Protein AF-0000000084686434 (afdb_homodimer)

Foldseek 3Di:
DKWKDKQLHTDDDADCQFCCNVPLAKFKDKFWAAQQFGPPLVVRLVLRQVQCVLSVHPGDPSVSVVVSQSVATDGGFTWMKMWMKGQTGDDDDDDGDPDGDIIIMIITDGDDDQLVDDAAAAAEEEFPQAAEFDQSCFQGRTRPQVSLVNRAPVVPDDPRYWYFHHHPVQWTAATSAWFKWFAAPQAIEGEDRRTHDHNAPLNVVVQVVCVVVVGRYDHYTDHPVCRLRTQWMWIAHNHNGIHTYQWYDYPPDIRGYDDDDVSVVSSVVVSVSRVVSSVVVVVVD/DKWKDKQLHTDDDADCQFCCNVPLAKFKDKFWAAQQFGPPLVVRLVLRQVQCVLSVHPGDPSVSVVVSQSVATDGGFTWMKMWMKGQTGDDDDDDRDPDGDIIIMIITDGDDHQLPDDAAAAAEEEFPQAAEFDQSCFQGRTRPQVSLVNRQVVDPDDPRYWYWHHHPVQWTAATSAWFKWFADPQAIEGEDRRTHDHNAPLNVVVQVVCVVVVGRYDHYTDHPVNVLRTQWMWIAHNHNGIHTYQWYDYPPDIRGHDDDDVSVVSSVVVSVSRVVSSVVVVVVD

pLDDT: mean 95.58, std 6.5, range [58.66, 98.94]

Solvent-accessible surface area (backbone atoms only — not comparable to full-atom values): 29386 Å² total; per-residue (Å²): 125,75,44,35,28,45,70,80,36,81,48,58,61,38,58,59,54,18,28,17,42,65,25,9,36,34,36,51,48,68,35,29,23,49,57,43,27,60,53,64,48,69,61,51,52,49,53,51,42,53,43,28,58,71,74,67,48,74,82,73,60,62,67,60,51,51,51,52,52,54,70,66,51,48,86,66,34,29,26,37,37,39,39,36,39,24,48,14,65,51,68,90,68,52,56,69,60,93,78,54,60,63,38,41,37,41,33,34,39,79,41,77,80,57,78,84,56,74,88,43,65,24,39,32,34,59,41,87,48,48,38,42,50,36,53,90,56,27,35,39,54,54,13,58,33,51,59,37,28,56,33,33,54,74,73,54,94,45,93,51,52,47,38,36,29,25,30,75,84,56,37,40,43,26,34,61,78,31,38,47,38,37,26,48,95,80,33,40,35,29,41,49,42,68,37,29,53,57,65,47,67,48,54,54,51,51,54,52,49,32,54,74,70,66,48,56,66,44,74,37,89,35,42,64,64,55,62,70,69,28,60,26,41,32,34,26,25,63,71,60,54,50,32,26,26,42,26,42,33,52,90,94,42,76,46,80,38,41,77,44,72,64,53,51,48,53,39,52,51,52,42,51,52,50,50,49,50,33,52,53,48,53,71,74,97,125,75,43,36,28,45,70,80,36,81,49,58,60,38,58,59,54,18,26,18,42,64,26,9,36,33,36,50,50,68,34,27,24,48,57,44,27,62,52,64,48,67,61,51,52,49,52,51,42,54,42,28,57,72,73,67,47,72,80,72,62,62,67,60,53,51,50,53,52,52,72,68,50,49,86,65,34,29,25,36,38,39,40,36,39,24,47,14,65,51,68,89,69,53,55,71,59,94,80,54,61,63,38,41,38,41,32,34,40,81,43,81,79,61,83,85,58,73,88,43,65,24,40,32,34,59,41,86,47,47,38,43,50,37,53,89,58,26,35,38,52,53,13,57,34,50,59,37,27,55,32,37,59,74,50,70,96,41,99,47,53,48,37,37,28,26,31,75,85,57,37,39,44,26,35,62,80,30,38,46,37,37,26,48,96,80,32,39,34,29,42,50,40,65,38,30,54,57,63,46,68,49,54,54,49,49,54,52,51,32,54,74,71,68,46,56,67,45,74,36,89,36,43,65,62,55,62,70,68,27,60,26,40,31,34,27,25,64,74,59,54,50,31,28,27,41,27,42,34,50,90,94,42,75,47,79,38,40,77,45,71,64,52,51,48,52,41,52,51,53,42,50,51,49,50,50,50,34,53,54,47,53,70,73,97

Sequence (570 aa):
MDKTLINGQYGDSINASDRGLQYGDGLFETILVEFGCPCYLEEHLQRLQKGCEVLGFPPLNKDILEREIFQLIETNQCGVIKLLISRGVGKRGFLPPKNPNVTRLVSFSVTKATVKNPLLSLDLVLCHTQLSRQPLLAGLKHLNQLERVLARSEFGDTVSTEGLMLDVEGVVIEGTMSNIFIVSKGVLMTPTLENAGVRGIIRDYLIAQATQEGMDCREMELSVENVIDADEVFMTNSLMPIRAIKQLRIDDKAFIKEAGPYAHWALDNVLADIQHQVDQHVGKNMDKTLINGQYGDSINASDRGLQYGDGLFETILVEFGCPCYLEEHLQRLQKGCEVLGFPPLNKDILEREIFQLIETNQCGVIKLLISRGVGKRGFLPPKNPNVTRLVSFSVTKATVKNPLLSLDLVLCHTQLSRQPLLAGLKHLNQLERVLARSEFGDTVSTEGLMLDVEGVVIEGTMSNIFIVSKGVLMTPTLENAGVRGIIRDYLIAQATQEGMDCREMELSVENVIDADEVFMTNSLMPIRAIKQLRIDDKAFIKEAGPYAHWALDNVLADIQHQVDQHVGKN

Structure (mmCIF, N/CA/C/O backbone):
data_AF-0000000084686434-model_v1
#
loop_
_entity.id
_entity.type
_entity.pdbx_description
1 polymer 'Aminodeoxychorismate lyase'
#
loop_
_atom_site.group_PDB
_atom_site.id
_atom_site.type_symbol
_atom_site.label_atom_id
_atom_site.label_alt_id
_atom_site.label_comp_id
_atom_site.label_asym_id
_atom_site.label_entity_id
_atom_site.label_seq_id
_atom_site.pdbx_PDB_ins_code
_atom_site.Cartn_x
_atom_site.Cartn_y
_atom_site.Cartn_z
_atom_site.occupancy
_atom_site.B_iso_or_equiv
_atom_site.auth_seq_id
_atom_site.auth_comp_id
_atom_site.auth_asym_id
_atom_site.auth_atom_id
_atom_site.pdbx_PDB_model_num
ATOM 1 N N . MET A 1 1 ? 24.734 -15.977 -10.617 1 58.66 1 MET A N 1
ATOM 2 C CA . MET A 1 1 ? 24.594 -14.789 -9.781 1 58.66 1 MET A CA 1
ATOM 3 C C . MET A 1 1 ? 23.359 -13.984 -10.172 1 58.66 1 MET A C 1
ATOM 5 O O . MET A 1 1 ? 22.953 -13.992 -11.336 1 58.66 1 MET A O 1
ATOM 9 N N . ASP A 1 2 ? 22.609 -13.469 -9.188 1 84 2 ASP A N 1
ATOM 10 C CA . ASP A 1 2 ? 21.453 -12.625 -9.461 1 84 2 ASP A CA 1
ATOM 11 C C . ASP A 1 2 ? 21.844 -11.406 -10.297 1 84 2 ASP A C 1
ATOM 13 O O . ASP A 1 2 ? 22.891 -10.805 -10.062 1 84 2 ASP A O 1
ATOM 17 N N . LYS A 1 3 ? 21.297 -11.344 -11.406 1 94.19 3 LYS A N 1
ATOM 18 C CA . LYS A 1 3 ? 21.5 -10.195 -12.281 1 94.19 3 LYS A CA 1
ATOM 19 C C . LYS A 1 3 ? 20.297 -9.25 -12.25 1 94.19 3 LYS A C 1
ATOM 21 O O . LYS A 1 3 ? 19.156 -9.703 -12.172 1 94.19 3 LYS A O 1
ATOM 26 N N . THR A 1 4 ? 20.625 -8.023 -12.289 1 97.56 4 THR A N 1
ATOM 27 C CA . THR A 1 4 ? 19.562 -7.031 -12.258 1 97.56 4 THR A CA 1
ATOM 28 C C . THR A 1 4 ? 19.828 -5.926 -13.273 1 97.56 4 THR A C 1
ATOM 30 O O . THR A 1 4 ? 20.953 -5.453 -13.414 1 97.56 4 THR A O 1
ATOM 33 N N . LEU A 1 5 ? 18.844 -5.613 -14.039 1 98.5 5 LEU A N 1
ATOM 34 C CA . LEU A 1 5 ? 18.859 -4.441 -14.906 1 98.5 5 LEU A CA 1
ATOM 35 C C . LEU A 1 5 ? 17.969 -3.334 -14.336 1 98.5 5 LEU A C 1
ATOM 37 O O . LEU A 1 5 ? 16.844 -3.586 -13.922 1 98.5 5 LEU A O 1
ATOM 41 N N . ILE A 1 6 ? 18.5 -2.145 -14.25 1 98.38 6 ILE A N 1
ATOM 42 C CA . ILE A 1 6 ? 17.766 -0.926 -13.953 1 98.38 6 ILE A CA 1
ATOM 43 C C . ILE A 1 6 ? 17.703 -0.041 -15.195 1 98.38 6 ILE A C 1
ATOM 45 O O . ILE A 1 6 ? 18.734 0.49 -15.633 1 98.38 6 ILE A O 1
ATOM 49 N N . ASN A 1 7 ? 16.578 0.059 -15.719 1 98.06 7 ASN A N 1
ATOM 50 C CA . ASN A 1 7 ? 16.406 0.795 -16.969 1 98.06 7 ASN A CA 1
ATOM 51 C C . ASN A 1 7 ? 17.375 0.321 -18.047 1 98.06 7 ASN A C 1
ATOM 53 O O . ASN A 1 7 ? 18.016 1.135 -18.703 1 98.06 7 ASN A O 1
ATOM 57 N N . GLY A 1 8 ? 17.516 -0.929 -18.078 1 97.88 8 GLY A N 1
ATOM 58 C CA . GLY A 1 8 ? 18.266 -1.541 -19.172 1 97.88 8 GLY A CA 1
ATOM 59 C C . GLY A 1 8 ? 19.75 -1.655 -18.875 1 97.88 8 GLY A C 1
ATOM 60 O O . GLY A 1 8 ? 20.5 -2.24 -19.656 1 97.88 8 GLY A O 1
ATOM 61 N N . GLN A 1 9 ? 20.172 -1.141 -17.75 1 98 9 GLN A N 1
ATOM 62 C CA . GLN A 1 9 ? 21.594 -1.189 -17.375 1 98 9 GLN A CA 1
ATOM 63 C C . GLN A 1 9 ? 21.812 -2.055 -16.141 1 98 9 GLN A C 1
ATOM 65 O O . GLN A 1 9 ? 21.031 -1.99 -15.188 1 98 9 GLN A O 1
ATOM 70 N N . TYR A 1 10 ? 22.891 -2.795 -16.203 1 98.06 10 TYR A N 1
ATOM 71 C CA . TYR A 1 10 ? 23.203 -3.607 -15.039 1 98.06 10 TYR A CA 1
ATOM 72 C C . TYR A 1 10 ? 23.453 -2.73 -13.82 1 98.06 10 TYR A C 1
ATOM 74 O O . TYR A 1 10 ? 24.125 -1.7 -13.906 1 98.06 10 TYR A O 1
ATOM 82 N N . GLY A 1 11 ? 22.797 -2.98 -12.734 1 96.5 11 GLY A N 1
ATOM 83 C CA . GLY A 1 11 ? 22.906 -2.246 -11.484 1 96.5 11 GLY A CA 1
ATOM 84 C C . GLY A 1 11 ? 22 -2.771 -10.391 1 96.5 11 GLY A C 1
ATOM 85 O O . GLY A 1 11 ? 21.156 -3.635 -10.641 1 96.5 11 GLY A O 1
ATOM 86 N N . ASP A 1 12 ? 22.219 -2.266 -9.219 1 95.38 12 ASP A N 1
ATOM 87 C CA . ASP A 1 12 ? 21.438 -2.791 -8.102 1 95.38 12 ASP A CA 1
ATOM 88 C C . ASP A 1 12 ? 20.906 -1.661 -7.223 1 95.38 12 ASP A C 1
ATOM 90 O O . ASP A 1 12 ? 20.562 -1.883 -6.062 1 95.38 12 ASP A O 1
ATOM 94 N N . SER A 1 13 ? 20.906 -0.459 -7.77 1 97.19 13 SER A N 1
ATOM 95 C CA . SER A 1 13 ? 20.484 0.687 -6.973 1 97.19 13 SER A CA 1
ATOM 96 C C . SER A 1 13 ? 19.469 1.537 -7.727 1 97.19 13 SER A C 1
ATOM 98 O O . SER A 1 13 ? 19.531 1.649 -8.953 1 97.19 13 SER A O 1
ATOM 100 N N . ILE A 1 14 ? 18.578 2.098 -7.031 1 97.75 14 ILE A N 1
ATOM 101 C CA . ILE A 1 14 ? 17.625 3.047 -7.59 1 97.75 14 ILE A CA 1
ATOM 102 C C . ILE A 1 14 ? 17.688 4.363 -6.82 1 97.75 14 ILE A C 1
ATOM 104 O O . ILE A 1 14 ? 18.219 4.41 -5.703 1 97.75 14 ILE A O 1
ATOM 108 N N . ASN A 1 15 ? 17.234 5.406 -7.457 1 97.94 15 ASN A N 1
ATOM 109 C CA . ASN A 1 15 ? 17.172 6.699 -6.789 1 97.94 15 ASN A CA 1
ATOM 110 C C . ASN A 1 15 ? 16.25 6.652 -5.574 1 97.94 15 ASN A C 1
ATOM 112 O O . ASN A 1 15 ? 15.156 6.086 -5.637 1 97.94 15 ASN A O 1
ATOM 116 N N . ALA A 1 16 ? 16.688 7.227 -4.457 1 97.38 16 ALA A N 1
ATOM 117 C CA . ALA A 1 16 ? 15.945 7.18 -3.197 1 97.38 16 ALA A CA 1
ATOM 118 C C . ALA A 1 16 ? 14.648 7.973 -3.299 1 97.38 16 ALA A C 1
ATOM 120 O O . ALA A 1 16 ? 13.758 7.824 -2.459 1 97.38 16 ALA A O 1
ATOM 121 N N . SER A 1 17 ? 14.477 8.828 -4.309 1 97.12 17 SER A N 1
ATOM 122 C CA . SER A 1 17 ? 13.266 9.625 -4.484 1 97.12 17 SER A CA 1
ATOM 123 C C . SER A 1 17 ? 12.273 8.93 -5.414 1 97.12 17 SER A C 1
ATOM 125 O O . SER A 1 17 ? 11.234 9.5 -5.758 1 97.12 17 SER A O 1
ATOM 127 N N . ASP A 1 18 ? 12.664 7.73 -5.848 1 98.44 18 ASP A N 1
ATOM 128 C CA . ASP A 1 18 ? 11.758 6.965 -6.695 1 98.44 18 ASP A CA 1
ATOM 129 C C . ASP A 1 18 ? 10.414 6.742 -6 1 98.44 18 ASP A C 1
ATOM 131 O O . ASP A 1 18 ? 10.367 6.316 -4.844 1 98.44 18 ASP A O 1
ATOM 135 N N . ARG A 1 19 ? 9.398 6.938 -6.711 1 98.69 19 ARG A N 1
ATOM 136 C CA . ARG A 1 19 ? 8.055 6.918 -6.145 1 98.69 19 ARG A CA 1
ATOM 137 C C . ARG A 1 19 ? 7.629 5.5 -5.785 1 98.69 19 ARG A C 1
ATOM 139 O O . ARG A 1 19 ? 6.703 5.301 -4.992 1 98.69 19 ARG A O 1
ATOM 146 N N . GLY A 1 20 ? 8.227 4.457 -6.375 1 98.81 20 GLY A N 1
ATOM 147 C CA . GLY A 1 20 ? 8.016 3.102 -5.891 1 98.81 20 GLY A CA 1
ATOM 148 C C . GLY A 1 20 ? 8.422 2.92 -4.438 1 98.81 20 GLY A C 1
ATOM 149 O O . GLY A 1 20 ? 7.734 2.234 -3.678 1 98.81 20 GLY A O 1
ATOM 150 N N . LEU A 1 21 ? 9.539 3.525 -4.078 1 98.69 21 LEU A N 1
ATOM 151 C CA . LEU A 1 21 ? 9.992 3.484 -2.693 1 98.69 21 LEU A CA 1
ATOM 152 C C . LEU A 1 21 ? 9.148 4.418 -1.822 1 98.69 21 LEU A C 1
ATOM 154 O O . LEU A 1 21 ? 8.742 4.043 -0.722 1 98.69 21 LEU A O 1
ATOM 158 N N . GLN A 1 22 ? 8.867 5.57 -2.32 1 98.56 22 GLN A N 1
ATOM 159 C CA . GLN A 1 22 ? 8.297 6.648 -1.518 1 98.56 22 GLN A CA 1
ATOM 160 C C . GLN A 1 22 ? 6.824 6.387 -1.215 1 98.56 22 GLN A C 1
ATOM 162 O O . GLN A 1 22 ? 6.32 6.785 -0.163 1 98.56 22 GLN A O 1
ATOM 167 N N . TYR A 1 23 ? 6.121 5.676 -2.141 1 98.69 23 TYR A N 1
ATOM 168 C CA . TYR A 1 23 ? 4.668 5.629 -2.004 1 98.69 23 TYR A CA 1
ATOM 169 C C . TYR A 1 23 ? 4.121 4.281 -2.455 1 98.69 23 TYR A C 1
ATOM 171 O O . TYR A 1 23 ? 2.904 4.09 -2.525 1 98.69 23 TYR A O 1
ATOM 179 N N . GLY A 1 24 ? 4.988 3.293 -2.775 1 98.75 24 GLY A N 1
ATOM 180 C CA . GLY A 1 24 ? 4.512 2.047 -3.357 1 98.75 24 GLY A CA 1
ATOM 181 C C . GLY A 1 24 ? 3.863 2.232 -4.715 1 98.75 24 GLY A C 1
ATOM 182 O O . GLY A 1 24 ? 3.008 1.439 -5.113 1 98.75 24 GLY A O 1
ATOM 183 N N . ASP A 1 25 ? 4.211 3.283 -5.383 1 98.81 25 ASP A N 1
ATOM 184 C CA . ASP A 1 25 ? 3.627 3.658 -6.664 1 98.81 25 ASP A CA 1
ATOM 185 C C . ASP A 1 25 ? 4.234 2.84 -7.805 1 98.81 25 ASP A C 1
ATOM 187 O O . ASP A 1 25 ? 5.047 3.352 -8.578 1 98.81 25 ASP A O 1
ATOM 191 N N . GLY A 1 26 ? 3.764 1.596 -7.859 1 98.81 26 GLY A N 1
ATOM 192 C CA . GLY A 1 26 ? 4.328 0.686 -8.844 1 98.81 26 GLY A CA 1
ATOM 193 C C . GLY A 1 26 ? 3.641 -0.667 -8.867 1 98.81 26 GLY A C 1
ATOM 194 O O . GLY A 1 26 ? 2.645 -0.875 -8.172 1 98.81 26 GLY A O 1
ATOM 195 N N . LEU A 1 27 ? 4.117 -1.523 -9.727 1 98.88 27 LEU A N 1
ATOM 196 C CA . LEU A 1 27 ? 3.633 -2.869 -10.008 1 98.88 27 LEU A CA 1
ATOM 197 C C . LEU A 1 27 ? 4.793 -3.846 -10.164 1 98.88 27 LEU A C 1
ATOM 199 O O . LEU A 1 27 ? 5.926 -3.436 -10.414 1 98.88 27 LEU A O 1
ATOM 203 N N . PHE A 1 28 ? 4.477 -5.164 -9.984 1 98.81 28 PHE A N 1
ATOM 204 C CA . PHE A 1 28 ? 5.535 -6.141 -10.227 1 98.81 28 PHE A CA 1
ATOM 205 C C . PHE A 1 28 ? 4.957 -7.441 -10.773 1 98.81 28 PHE A C 1
ATOM 207 O O . PHE A 1 28 ? 3.742 -7.645 -10.758 1 98.81 28 PHE A O 1
ATOM 214 N N . GLU A 1 29 ? 5.773 -8.188 -11.336 1 98.69 29 GLU A N 1
ATOM 215 C CA . GLU A 1 29 ? 5.512 -9.539 -11.812 1 98.69 29 GLU A CA 1
ATOM 216 C C . GLU A 1 29 ? 6.629 -10.492 -11.398 1 98.69 29 GLU A C 1
ATOM 218 O O . GLU A 1 29 ? 7.789 -10.094 -11.305 1 98.69 29 GLU A O 1
ATOM 223 N N . THR A 1 30 ? 6.312 -11.68 -11.141 1 97.81 30 THR A N 1
ATOM 224 C CA . THR A 1 30 ? 7.258 -12.773 -10.953 1 97.81 30 THR A CA 1
ATOM 225 C C . THR A 1 30 ? 6.988 -13.898 -11.953 1 97.81 30 THR A C 1
ATOM 227 O O . THR A 1 30 ? 5.887 -14.453 -11.984 1 97.81 30 THR A O 1
ATOM 230 N N . ILE A 1 31 ? 7.957 -14.172 -12.766 1 97.81 31 ILE A N 1
ATOM 231 C CA . ILE A 1 31 ? 7.781 -15.031 -13.93 1 97.81 31 ILE A CA 1
ATOM 232 C C . ILE A 1 31 ? 8.703 -16.234 -13.828 1 97.81 31 ILE A C 1
ATOM 234 O O . ILE A 1 31 ? 9.922 -16.094 -13.656 1 97.81 31 ILE A O 1
ATOM 238 N N . LEU A 1 32 ? 8.133 -17.406 -13.938 1 96.75 32 LEU A N 1
ATOM 239 C CA . LEU A 1 32 ? 8.914 -18.641 -13.977 1 96.75 32 LEU A CA 1
ATOM 240 C C . LEU A 1 32 ? 9.672 -18.766 -15.297 1 96.75 32 LEU A C 1
ATOM 242 O O . LEU A 1 32 ? 9.109 -18.516 -16.359 1 96.75 32 LEU A O 1
ATOM 246 N N . VAL A 1 33 ? 10.906 -19.062 -15.203 1 96.62 33 VAL A N 1
ATOM 247 C CA . VAL A 1 33 ? 11.711 -19.375 -16.375 1 96.62 33 VAL A CA 1
ATOM 248 C C . VAL A 1 33 ? 12.078 -20.859 -16.375 1 96.62 33 VAL A C 1
ATOM 250 O O . VAL A 1 33 ? 12.711 -21.344 -15.438 1 96.62 33 VAL A O 1
ATOM 253 N N . GLU A 1 34 ? 11.617 -21.578 -17.391 1 94.94 34 GLU A N 1
ATOM 254 C CA . GLU A 1 34 ? 11.953 -23 -17.578 1 94.94 34 GLU A CA 1
ATOM 255 C C . GLU A 1 34 ? 12.734 -23.203 -18.875 1 94.94 34 GLU A C 1
ATOM 257 O O . GLU A 1 34 ? 12.227 -22.922 -19.969 1 94.94 34 GLU A O 1
ATOM 262 N N . PHE A 1 35 ? 13.953 -23.656 -18.766 1 92.94 35 PHE A N 1
ATOM 263 C CA . PHE A 1 35 ? 14.836 -23.938 -19.891 1 92.94 35 PHE A CA 1
ATOM 264 C C . PHE A 1 35 ? 14.914 -22.734 -20.828 1 92.94 35 PHE A C 1
ATOM 266 O O . PHE A 1 35 ? 14.75 -22.875 -22.047 1 92.94 35 PHE A O 1
ATOM 273 N N . GLY A 1 36 ? 15.055 -21.578 -20.203 1 94.62 36 GLY A N 1
ATOM 274 C CA . GLY A 1 36 ? 15.25 -20.359 -20.953 1 94.62 36 GLY A CA 1
ATOM 275 C C . GLY A 1 36 ? 13.953 -19.703 -21.391 1 94.62 36 GLY A C 1
ATOM 276 O O . GLY A 1 36 ? 13.953 -18.609 -21.953 1 94.62 36 GLY A O 1
ATOM 277 N N . CYS A 1 37 ? 12.844 -20.344 -21.156 1 96.44 37 CYS A N 1
ATOM 278 C CA . CYS A 1 37 ? 11.539 -19.859 -21.578 1 96.44 37 CYS A CA 1
ATOM 279 C C . CYS A 1 37 ? 10.82 -19.156 -20.422 1 96.44 37 CYS A C 1
ATOM 281 O O . CYS A 1 37 ? 10.484 -19.797 -19.422 1 96.44 37 CYS A O 1
ATOM 283 N N . PRO A 1 38 ? 10.633 -17.812 -20.484 1 97.69 38 PRO A N 1
ATOM 284 C CA . PRO A 1 38 ? 9.727 -17.188 -19.516 1 97.69 38 PRO A CA 1
ATOM 285 C C . PRO A 1 38 ? 8.273 -17.625 -19.719 1 97.69 38 PRO A C 1
ATOM 287 O O . PRO A 1 38 ? 7.629 -17.219 -20.688 1 97.69 38 PRO A O 1
ATOM 290 N N . CYS A 1 39 ? 7.785 -18.375 -18.797 1 97.31 39 CYS A N 1
ATOM 291 C CA . CYS A 1 39 ? 6.473 -19 -18.938 1 97.31 39 CYS A CA 1
ATOM 292 C C . CYS A 1 39 ? 5.363 -17.984 -18.734 1 97.31 39 CYS A C 1
ATOM 294 O O . CYS A 1 39 ? 5.402 -17.188 -17.797 1 97.31 39 CYS A O 1
ATOM 296 N N . TYR A 1 40 ? 4.332 -18 -19.672 1 98.31 40 TYR A N 1
ATOM 297 C CA . TYR A 1 40 ? 3.162 -17.125 -19.656 1 98.31 40 TYR A CA 1
ATOM 298 C C . TYR A 1 40 ? 3.576 -15.664 -19.719 1 98.31 40 TYR A C 1
ATOM 300 O O . TYR A 1 40 ? 2.98 -14.82 -19.047 1 98.31 40 TYR A O 1
ATOM 308 N N . LEU A 1 41 ? 4.59 -15.391 -20.438 1 98.5 41 LEU A N 1
ATOM 309 C CA . LEU A 1 41 ? 5.133 -14.039 -20.516 1 98.5 41 LEU A CA 1
ATOM 310 C C . LEU A 1 41 ? 4.074 -13.055 -21 1 98.5 41 LEU A C 1
ATOM 312 O O . LEU A 1 41 ? 3.91 -11.977 -20.422 1 98.5 41 LEU A O 1
ATOM 316 N N . GLU A 1 42 ? 3.414 -13.398 -22.047 1 98.19 42 GLU A N 1
ATOM 317 C CA . GLU A 1 42 ? 2.387 -12.516 -22.594 1 98.19 42 GLU A CA 1
ATOM 318 C C . GLU A 1 42 ? 1.313 -12.211 -21.547 1 98.19 42 GLU A C 1
ATOM 320 O O . GLU A 1 42 ? 0.889 -11.062 -21.406 1 98.19 42 GLU A O 1
ATOM 325 N N . GLU A 1 43 ? 0.805 -13.234 -20.859 1 98.62 43 GLU A N 1
ATOM 326 C CA . GLU A 1 43 ? -0.214 -13.062 -19.828 1 98.62 43 GLU A CA 1
ATOM 327 C C . GLU A 1 43 ? 0.282 -12.156 -18.703 1 98.62 43 GLU A C 1
ATOM 329 O O . GLU A 1 43 ? -0.466 -11.312 -18.203 1 98.62 43 GLU A O 1
ATOM 334 N N . HIS A 1 44 ? 1.555 -12.32 -18.312 1 98.81 44 HIS A N 1
ATOM 335 C CA . HIS A 1 44 ? 2.148 -11.453 -17.297 1 98.81 44 HIS A CA 1
ATOM 336 C C . HIS A 1 44 ? 2.188 -10.008 -17.75 1 98.81 44 HIS A C 1
ATOM 338 O O . HIS A 1 44 ? 1.84 -9.094 -17 1 98.81 44 HIS A O 1
ATOM 344 N N . LEU A 1 45 ? 2.623 -9.805 -18.984 1 98.69 45 LEU A N 1
ATOM 345 C CA . LEU A 1 45 ? 2.742 -8.445 -19.5 1 98.69 45 LEU A CA 1
ATOM 346 C C . LEU A 1 45 ? 1.367 -7.809 -19.672 1 98.69 45 LEU A C 1
ATOM 348 O O . LEU A 1 45 ? 1.212 -6.602 -19.484 1 98.69 45 LEU A O 1
ATOM 352 N N . GLN A 1 46 ? 0.409 -8.594 -20.031 1 98.31 46 GLN A N 1
ATOM 353 C CA . GLN A 1 46 ? -0.955 -8.086 -20.125 1 98.31 46 GLN A CA 1
ATOM 354 C C . GLN A 1 46 ? -1.481 -7.645 -18.766 1 98.31 46 GLN A C 1
ATOM 356 O O . GLN A 1 46 ? -2.119 -6.594 -18.656 1 98.31 46 GLN A O 1
ATOM 361 N N . ARG A 1 47 ? -1.281 -8.477 -17.781 1 98.44 47 ARG A N 1
ATOM 362 C CA . ARG A 1 47 ? -1.7 -8.086 -16.438 1 98.44 47 ARG A CA 1
ATOM 363 C C . ARG A 1 47 ? -0.978 -6.816 -15.984 1 98.44 47 ARG A C 1
ATOM 365 O O . ARG A 1 47 ? -1.58 -5.941 -15.359 1 98.44 47 ARG A O 1
ATOM 372 N N . LEU A 1 48 ? 0.303 -6.77 -16.25 1 98.69 48 LEU A N 1
ATOM 373 C CA . LEU A 1 48 ? 1.084 -5.578 -15.93 1 98.69 48 LEU A CA 1
ATOM 374 C C . LEU A 1 48 ? 0.506 -4.348 -16.609 1 98.69 48 LEU A C 1
ATOM 376 O O . LEU A 1 48 ? 0.368 -3.291 -15.992 1 98.69 48 LEU A O 1
ATOM 380 N N . GLN A 1 49 ? 0.181 -4.492 -17.859 1 98.31 49 GLN A N 1
ATOM 381 C CA . GLN A 1 49 ? -0.401 -3.4 -18.641 1 98.31 49 GLN A CA 1
ATOM 382 C C . GLN A 1 49 ? -1.722 -2.938 -18.031 1 98.31 49 GLN A C 1
ATOM 384 O O . GLN A 1 49 ? -1.991 -1.737 -17.953 1 98.31 49 GLN A O 1
ATOM 389 N N . LYS A 1 50 ? -2.547 -3.848 -17.672 1 98.06 50 LYS A N 1
ATOM 390 C CA . LYS A 1 50 ? -3.805 -3.506 -17.016 1 98.06 50 LYS A CA 1
ATOM 391 C C . LYS A 1 50 ? -3.559 -2.699 -15.75 1 98.06 50 LYS A C 1
ATOM 393 O O . LYS A 1 50 ? -4.262 -1.721 -15.477 1 98.06 50 LYS A O 1
ATOM 398 N N . GLY A 1 51 ? -2.613 -3.145 -14.953 1 98.5 51 GLY A N 1
ATOM 399 C CA . GLY A 1 51 ? -2.25 -2.391 -13.766 1 98.5 51 GLY A CA 1
ATOM 400 C C . GLY A 1 51 ? -1.802 -0.974 -14.07 1 98.5 51 GLY A C 1
ATOM 401 O O . GLY A 1 51 ? -2.184 -0.032 -13.367 1 98.5 51 GLY A O 1
ATOM 402 N N . CYS A 1 52 ? -0.954 -0.836 -15.117 1 98.31 52 CYS A N 1
ATOM 403 C CA . CYS A 1 52 ? -0.499 0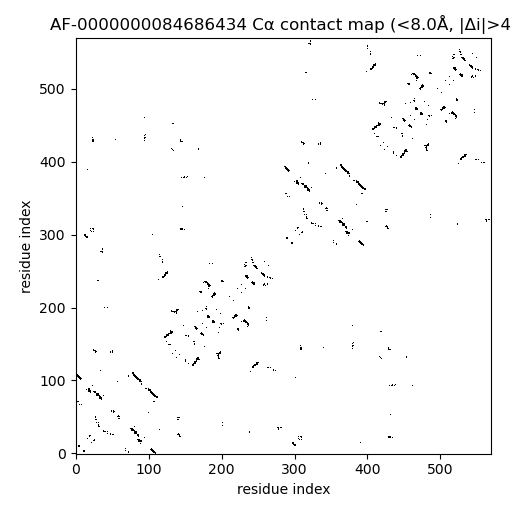.482 -15.547 1 98.31 52 CYS A CA 1
ATOM 404 C C . CYS A 1 52 ? -1.681 1.386 -15.875 1 98.31 52 CYS A C 1
ATOM 406 O O . CYS A 1 52 ? -1.71 2.549 -15.469 1 98.31 52 CYS A O 1
ATOM 408 N N . GLU A 1 53 ? -2.623 0.836 -16.562 1 98.19 53 GLU A N 1
ATOM 409 C CA . GLU A 1 53 ? -3.809 1.598 -16.953 1 98.19 53 GLU A CA 1
ATOM 410 C C . GLU A 1 53 ? -4.574 2.078 -15.719 1 98.19 53 GLU A C 1
ATOM 412 O O . GLU A 1 53 ? -4.945 3.252 -15.633 1 98.19 53 GLU A O 1
ATOM 417 N N . VAL A 1 54 ? -4.766 1.266 -14.805 1 98 54 VAL A N 1
ATOM 418 C CA . VAL A 1 54 ? -5.527 1.589 -13.602 1 98 54 VAL A CA 1
ATOM 419 C C . VAL A 1 54 ? -4.793 2.658 -12.797 1 98 54 VAL A C 1
ATOM 421 O O . VAL A 1 54 ? -5.406 3.604 -12.297 1 98 54 VAL A O 1
ATOM 424 N N . LEU A 1 55 ? -3.484 2.557 -12.695 1 98.12 55 LEU A N 1
ATOM 425 C CA . LEU A 1 55 ? -2.705 3.461 -11.859 1 98.12 55 LEU A CA 1
ATOM 426 C C . LEU A 1 55 ? -2.385 4.754 -12.602 1 98.12 55 LEU A C 1
ATOM 428 O O . LEU A 1 55 ? -1.836 5.691 -12.023 1 98.12 55 LEU A O 1
ATOM 432 N N . GLY A 1 56 ? -2.67 4.836 -13.852 1 97.12 56 GLY A N 1
ATOM 433 C CA . GLY A 1 56 ? -2.426 6.035 -14.641 1 97.12 56 GLY A CA 1
ATOM 434 C C . GLY A 1 56 ? -0.991 6.148 -15.117 1 97.12 56 GLY A C 1
ATOM 435 O O . GLY A 1 56 ? -0.461 7.254 -15.25 1 97.12 56 GLY A O 1
ATOM 436 N N . PHE A 1 57 ? -0.326 4.996 -15.312 1 97.56 57 PHE A N 1
ATOM 437 C CA . PHE A 1 57 ? 0.994 4.961 -15.93 1 97.56 57 PHE A CA 1
ATOM 438 C C . PHE A 1 57 ? 0.893 5.156 -17.438 1 97.56 57 PHE A C 1
ATOM 440 O O . PHE A 1 57 ? -0.152 4.891 -18.031 1 97.56 57 PHE A O 1
ATOM 447 N N . PRO A 1 58 ? 2.029 5.68 -18.047 1 96.56 58 PRO A N 1
ATOM 448 C CA . PRO A 1 58 ? 2.07 5.578 -19.5 1 96.56 58 PRO A CA 1
ATOM 449 C C . PRO A 1 58 ? 2.012 4.133 -20 1 96.56 58 PRO A C 1
ATOM 451 O O . PRO A 1 58 ? 2.316 3.207 -19.234 1 96.56 58 PRO A O 1
ATOM 454 N N . PRO A 1 59 ? 1.591 3.967 -21.188 1 95.56 59 PRO A N 1
ATOM 455 C CA . PRO A 1 59 ? 1.548 2.604 -21.719 1 95.56 59 PRO A CA 1
ATOM 456 C C . PRO A 1 59 ? 2.895 1.891 -21.625 1 95.56 59 PRO A C 1
ATOM 458 O O . PRO A 1 59 ? 3.943 2.514 -21.812 1 95.56 59 PRO A O 1
ATOM 461 N N . LEU A 1 60 ? 2.779 0.674 -21.297 1 94.81 60 LEU A N 1
ATOM 462 C CA . LEU A 1 60 ? 3.969 -0.163 -21.203 1 94.81 60 LEU A CA 1
ATOM 463 C C . LEU A 1 60 ? 4.641 -0.324 -22.562 1 94.81 60 LEU A C 1
ATOM 465 O O . LEU A 1 60 ? 3.963 -0.496 -23.578 1 94.81 60 LEU A O 1
ATOM 469 N N . ASN A 1 61 ? 5.938 -0.165 -22.609 1 96.06 61 ASN A N 1
ATOM 470 C CA . ASN A 1 61 ? 6.703 -0.582 -23.781 1 96.06 61 ASN A CA 1
ATOM 471 C C . ASN A 1 61 ? 7.082 -2.059 -23.703 1 96.06 61 ASN A C 1
ATOM 473 O O . ASN A 1 61 ? 8.148 -2.402 -23.203 1 96.06 61 ASN A O 1
ATOM 477 N N . LYS A 1 62 ? 6.25 -2.889 -24.25 1 96.94 62 LYS A N 1
ATOM 478 C CA . LYS A 1 62 ? 6.398 -4.336 -24.125 1 96.94 62 LYS A CA 1
ATOM 479 C C . LYS A 1 62 ? 7.707 -4.809 -24.75 1 96.94 62 LYS A C 1
ATOM 481 O O . LYS A 1 62 ? 8.383 -5.688 -24.219 1 96.94 62 LYS A O 1
ATOM 486 N N . ASP A 1 63 ? 8.062 -4.207 -25.875 1 97.62 63 ASP A N 1
ATOM 487 C CA . ASP A 1 63 ? 9.266 -4.617 -26.594 1 97.62 63 ASP A CA 1
ATOM 488 C C . ASP A 1 63 ? 10.516 -4.398 -25.734 1 97.62 63 ASP A C 1
ATOM 490 O O . ASP A 1 63 ? 11.391 -5.258 -25.672 1 97.62 63 ASP A O 1
ATOM 494 N N . ILE A 1 64 ? 10.57 -3.277 -25.109 1 98.12 64 ILE A N 1
ATOM 495 C CA . ILE A 1 64 ? 11.719 -2.961 -24.281 1 98.12 64 ILE A CA 1
ATOM 496 C C . ILE A 1 64 ? 11.781 -3.932 -23.094 1 98.12 64 ILE A C 1
ATOM 498 O O . ILE A 1 64 ? 12.859 -4.441 -22.766 1 98.12 64 ILE A O 1
ATOM 502 N N . LEU A 1 65 ? 10.656 -4.23 -22.484 1 98.31 65 LEU A N 1
ATOM 503 C CA . LEU A 1 65 ? 10.617 -5.137 -21.344 1 98.31 65 LEU A CA 1
ATOM 504 C C . LEU A 1 65 ? 11.047 -6.543 -21.75 1 98.31 65 LEU A C 1
ATOM 506 O O . LEU A 1 65 ? 11.828 -7.188 -21.031 1 98.31 65 LEU A O 1
ATOM 510 N N . GLU A 1 66 ? 10.531 -7.008 -22.875 1 98 66 GLU A N 1
ATOM 511 C CA . GLU A 1 66 ? 10.914 -8.336 -23.359 1 98 66 GLU A CA 1
ATOM 512 C C . GLU A 1 66 ? 12.414 -8.414 -23.625 1 98 66 GLU A C 1
ATOM 514 O O . GLU A 1 66 ? 13.07 -9.391 -23.266 1 98 66 GLU A O 1
ATOM 519 N N . ARG A 1 67 ? 12.922 -7.363 -24.266 1 97.94 67 ARG A N 1
ATOM 520 C CA . ARG A 1 67 ? 14.352 -7.328 -24.547 1 97.94 67 ARG A CA 1
ATOM 521 C C . ARG A 1 67 ? 15.156 -7.422 -23.25 1 97.94 67 ARG A C 1
ATOM 523 O O . ARG A 1 67 ? 16.141 -8.172 -23.172 1 97.94 67 ARG A O 1
ATOM 530 N N . GLU A 1 68 ? 14.789 -6.66 -22.266 1 98.25 68 GLU A N 1
ATOM 531 C CA . GLU A 1 68 ? 15.5 -6.66 -20.984 1 98.25 68 GLU A CA 1
ATOM 532 C C . GLU A 1 68 ? 15.375 -8.008 -20.281 1 98.25 68 GLU A C 1
ATOM 534 O O . GLU A 1 68 ? 16.328 -8.492 -19.672 1 98.25 68 GLU A O 1
ATOM 539 N N . ILE A 1 69 ? 14.203 -8.656 -20.375 1 98.19 69 ILE A N 1
ATOM 540 C CA . ILE A 1 69 ? 13.992 -9.977 -19.797 1 98.19 69 ILE A CA 1
ATOM 541 C C . ILE A 1 69 ? 14.922 -10.984 -20.453 1 98.19 69 ILE A C 1
ATOM 543 O O . ILE A 1 69 ? 15.656 -11.711 -19.766 1 98.19 69 ILE A O 1
ATOM 547 N N . PHE A 1 70 ? 14.984 -10.969 -21.719 1 96.88 70 PHE A N 1
ATOM 548 C CA . PHE A 1 70 ? 15.75 -11.977 -22.453 1 96.88 70 PHE A CA 1
ATOM 549 C C . PHE A 1 70 ? 17.25 -11.695 -22.344 1 96.88 70 PHE A C 1
ATOM 551 O O . PHE A 1 70 ? 18.062 -12.594 -22.547 1 96.88 70 PHE A O 1
ATOM 558 N N . GLN A 1 71 ? 17.578 -10.438 -22.062 1 96.81 71 GLN A N 1
ATOM 559 C CA . GLN A 1 71 ? 18.969 -10.102 -21.812 1 96.81 71 GLN A CA 1
ATOM 560 C C . GLN A 1 71 ? 19.5 -10.844 -20.578 1 96.81 71 GLN A C 1
ATOM 562 O O . GLN A 1 71 ? 20.703 -11.133 -20.5 1 96.81 71 GLN A O 1
ATOM 567 N N . LEU A 1 72 ? 18.641 -11.188 -19.688 1 97.31 72 LEU A N 1
ATOM 568 C CA . LEU A 1 72 ? 19.062 -11.758 -18.406 1 97.31 72 LEU A CA 1
ATOM 569 C C . LEU A 1 72 ? 18.984 -13.281 -18.438 1 97.31 72 LEU A C 1
ATOM 571 O O . LEU A 1 72 ? 19.562 -13.953 -17.594 1 97.31 72 LEU A O 1
ATOM 575 N N . ILE A 1 73 ? 18.234 -13.828 -19.391 1 95.25 73 ILE A N 1
ATOM 576 C CA . ILE A 1 73 ? 17.984 -15.266 -19.422 1 95.25 73 ILE A CA 1
ATOM 577 C C . ILE A 1 73 ? 18.953 -15.93 -20.406 1 95.25 73 ILE A C 1
ATOM 579 O O . ILE A 1 73 ? 19.062 -15.523 -21.562 1 95.25 73 ILE A O 1
ATOM 583 N N . GLU A 1 74 ? 19.688 -16.891 -19.953 1 90.06 74 GLU A N 1
ATOM 584 C CA . GLU A 1 74 ? 20.516 -17.703 -20.812 1 90.06 74 GLU A CA 1
ATOM 585 C C . GLU A 1 74 ? 19.781 -18.969 -21.281 1 90.06 74 GLU A C 1
ATOM 587 O O . GLU A 1 74 ? 18.781 -19.359 -20.672 1 90.06 74 GLU A O 1
ATOM 592 N N . THR A 1 75 ? 20.359 -19.625 -22.281 1 87.5 75 THR A N 1
ATOM 593 C CA . THR A 1 75 ? 19.766 -20.828 -22.844 1 87.5 75 THR A CA 1
ATOM 594 C C . THR A 1 75 ? 19.75 -21.953 -21.812 1 87.5 75 THR A C 1
ATOM 596 O O . THR A 1 75 ? 20.734 -22.156 -21.094 1 87.5 75 THR A O 1
ATOM 599 N N . ASN A 1 76 ? 18.672 -22.625 -21.656 1 86.12 76 ASN A N 1
ATOM 600 C CA . ASN A 1 76 ? 18.484 -23.812 -20.844 1 86.12 76 ASN A CA 1
ATOM 601 C C . ASN A 1 76 ? 18.594 -23.5 -19.359 1 86.12 76 ASN A C 1
ATOM 603 O O . ASN A 1 76 ? 18.891 -24.375 -18.547 1 86.12 76 ASN A O 1
ATOM 607 N N . GLN A 1 77 ? 18.422 -22.281 -19.078 1 91.06 77 GLN A N 1
ATOM 608 C CA . GLN A 1 77 ? 18.484 -21.891 -17.672 1 91.06 77 GLN A CA 1
ATOM 609 C C . GLN A 1 77 ? 17.094 -21.938 -17.031 1 91.06 77 GLN A C 1
ATOM 611 O O . GLN A 1 77 ? 16.094 -21.703 -17.703 1 91.06 77 GLN A O 1
ATOM 616 N N . CYS A 1 78 ? 17.109 -22.328 -15.766 1 94.62 78 CYS A N 1
ATOM 617 C CA . CYS A 1 78 ? 15.898 -22.297 -14.961 1 94.62 78 CYS A CA 1
ATOM 618 C C . CYS A 1 78 ? 16.016 -21.25 -13.844 1 94.62 78 CYS A C 1
ATOM 620 O O . CYS A 1 78 ? 17.078 -21.109 -13.242 1 94.62 78 CYS A O 1
ATOM 622 N N . GLY A 1 79 ? 14.961 -20.5 -13.656 1 95.38 79 GLY A N 1
ATOM 623 C CA . GLY A 1 79 ? 14.984 -19.484 -12.617 1 95.38 79 GLY A CA 1
ATOM 624 C C . GLY A 1 79 ? 13.727 -18.641 -12.57 1 95.38 79 GLY A C 1
ATOM 625 O O . GLY A 1 79 ? 12.641 -19.125 -12.922 1 95.38 79 GLY A O 1
ATOM 626 N N . VAL A 1 80 ? 13.875 -17.438 -12.016 1 96.44 80 VAL A N 1
ATOM 627 C CA . VAL A 1 80 ? 12.758 -16.531 -11.828 1 96.44 80 VAL A CA 1
ATOM 628 C C . VAL A 1 80 ? 13.141 -15.133 -12.305 1 96.44 80 VAL A C 1
ATOM 630 O O . VAL A 1 80 ? 14.211 -14.625 -11.961 1 96.44 80 VAL A O 1
ATOM 633 N N . ILE A 1 81 ? 12.305 -14.586 -13.125 1 97.75 81 ILE A N 1
ATOM 634 C CA . ILE A 1 81 ? 12.391 -13.164 -13.445 1 97.75 81 ILE A CA 1
ATOM 635 C C . ILE A 1 81 ? 11.453 -12.375 -12.539 1 97.75 81 ILE A C 1
ATOM 637 O O . ILE A 1 81 ? 10.266 -12.703 -12.422 1 97.75 81 ILE A O 1
ATOM 641 N N . LYS A 1 82 ? 11.953 -11.43 -11.867 1 98 82 LYS A N 1
ATOM 642 C CA . LYS A 1 82 ? 11.094 -10.422 -11.25 1 98 82 LYS A CA 1
ATOM 643 C C . LYS A 1 82 ? 11.148 -9.109 -12.023 1 98 82 LYS A C 1
ATOM 645 O O . LYS A 1 82 ? 12.219 -8.547 -12.242 1 98 82 LYS A O 1
ATOM 650 N N . LEU A 1 83 ? 10.016 -8.719 -12.461 1 98.44 83 LEU A N 1
ATOM 651 C CA . LEU A 1 83 ? 9.82 -7.449 -13.148 1 98.44 83 LEU A CA 1
ATOM 652 C C . LEU A 1 83 ? 9.094 -6.453 -12.25 1 98.44 83 LEU A C 1
ATOM 654 O O . LEU A 1 83 ? 8.016 -6.754 -11.734 1 98.44 83 LEU A O 1
ATOM 658 N N . LEU A 1 84 ? 9.695 -5.316 -12 1 98.69 84 LEU A N 1
ATOM 659 C CA . LEU A 1 84 ? 9.086 -4.25 -11.211 1 98.69 84 LEU A CA 1
ATOM 660 C C . LEU A 1 84 ? 9.102 -2.93 -11.977 1 98.69 84 LEU A C 1
ATOM 662 O O . LEU A 1 84 ? 10.133 -2.545 -12.539 1 98.69 84 LEU A O 1
ATOM 666 N N . ILE A 1 85 ? 7.961 -2.258 -12.062 1 98.75 85 ILE A N 1
ATOM 667 C CA . ILE A 1 85 ? 7.852 -0.925 -12.641 1 98.75 85 ILE A CA 1
ATOM 668 C C . ILE A 1 85 ? 7.363 0.062 -11.578 1 98.75 85 ILE A C 1
ATOM 670 O O . ILE A 1 85 ? 6.414 -0.222 -10.852 1 98.75 85 ILE A O 1
ATOM 674 N N . SER A 1 86 ? 8.039 1.13 -11.461 1 98.69 86 SER A N 1
ATOM 675 C CA . SER A 1 86 ? 7.578 2.217 -10.602 1 98.69 86 SER A CA 1
ATOM 676 C C . SER A 1 86 ? 7.312 3.482 -11.406 1 98.69 86 SER A C 1
ATOM 678 O O . SER A 1 86 ? 7.668 3.559 -12.586 1 98.69 86 SER A O 1
ATOM 680 N N . ARG A 1 87 ? 6.66 4.469 -10.805 1 98.25 87 ARG A N 1
ATOM 681 C CA . ARG A 1 87 ? 6.359 5.734 -11.461 1 98.25 87 ARG A CA 1
ATOM 682 C C . ARG A 1 87 ? 7.633 6.543 -11.695 1 98.25 87 ARG A C 1
ATOM 684 O O . ARG A 1 87 ? 7.602 7.578 -12.367 1 98.25 87 ARG A O 1
ATOM 691 N N . GLY A 1 88 ? 8.781 6.105 -11.164 1 98 88 GLY A N 1
ATOM 692 C CA . GLY A 1 88 ? 10.031 6.824 -11.328 1 98 88 GLY A CA 1
ATOM 693 C C . GLY A 1 88 ? 10.203 7.961 -10.336 1 98 88 GLY A C 1
ATOM 694 O O . GLY A 1 88 ? 9.43 8.078 -9.383 1 98 88 GLY A O 1
ATOM 695 N N . VAL A 1 89 ? 11.219 8.727 -10.539 1 97.12 89 VAL A N 1
ATOM 696 C CA . VAL A 1 89 ? 11.594 9.812 -9.633 1 97.12 89 VAL A CA 1
ATOM 697 C C . VAL A 1 89 ? 10.547 10.922 -9.711 1 97.12 89 VAL A C 1
ATOM 699 O O . VAL A 1 89 ? 10.086 11.273 -10.797 1 97.12 89 VAL A O 1
ATOM 702 N N . GLY A 1 90 ? 10.164 11.461 -8.586 1 92.06 90 GLY A N 1
ATOM 703 C CA . GLY A 1 90 ? 9.227 12.57 -8.523 1 92.06 90 GLY A CA 1
ATOM 704 C C . GLY A 1 90 ? 9.461 13.484 -7.336 1 92.06 90 GLY A C 1
ATOM 705 O O . GLY A 1 90 ? 10.289 13.188 -6.473 1 92.06 90 GLY A O 1
ATOM 706 N N . LYS A 1 91 ? 8.75 14.539 -7.34 1 87.44 91 LYS A N 1
ATOM 707 C CA . LYS A 1 91 ? 8.789 15.477 -6.223 1 87.44 91 LYS A CA 1
ATOM 708 C C . LYS A 1 91 ? 8.008 14.938 -5.027 1 87.44 91 LYS A C 1
ATOM 710 O O . LYS A 1 91 ? 7.309 13.938 -5.137 1 87.44 91 LYS A O 1
ATOM 715 N N . ARG A 1 92 ? 8.242 15.617 -3.928 1 88.56 92 ARG A N 1
ATOM 716 C CA . ARG A 1 92 ? 7.477 15.258 -2.736 1 88.56 92 ARG A CA 1
ATOM 717 C C . ARG A 1 92 ? 5.98 15.453 -2.969 1 88.56 92 ARG A C 1
ATOM 719 O O . ARG A 1 92 ? 5.566 16.406 -3.621 1 88.56 92 ARG A O 1
ATOM 726 N N . GLY A 1 93 ? 5.242 14.57 -2.293 1 91.69 93 GLY A N 1
ATOM 727 C CA . GLY A 1 93 ? 3.797 14.641 -2.418 1 91.69 93 GLY A CA 1
ATOM 728 C C . GLY A 1 93 ? 3.215 13.516 -3.254 1 91.69 93 GLY A C 1
ATOM 729 O O . GLY A 1 93 ? 3.922 12.898 -4.055 1 91.69 93 GLY A O 1
ATOM 730 N N . PHE A 1 94 ? 1.918 13.367 -3.201 1 95.5 94 PHE A N 1
ATOM 731 C CA . PHE A 1 94 ? 1.261 12.203 -3.775 1 95.5 94 PHE A CA 1
ATOM 732 C C . PHE A 1 94 ? 0.923 12.438 -5.242 1 95.5 94 PHE A C 1
ATOM 734 O O . PHE A 1 94 ? 0.62 11.492 -5.977 1 95.5 94 PHE A O 1
ATOM 741 N N . LEU A 1 95 ? 0.92 13.695 -5.703 1 94.69 95 LEU A N 1
ATOM 742 C CA . LEU A 1 95 ? 0.643 13.961 -7.109 1 94.69 95 LEU A CA 1
ATOM 743 C C . LEU A 1 95 ? 1.795 13.492 -7.992 1 94.69 95 LEU A C 1
ATOM 745 O O . LEU A 1 95 ? 2.912 14.008 -7.887 1 94.69 95 LEU A O 1
ATOM 749 N N . PRO A 1 96 ? 1.506 12.531 -8.844 1 94.25 96 PRO A N 1
ATOM 750 C CA . PRO A 1 96 ? 2.586 12.094 -9.727 1 94.25 96 PRO A CA 1
ATOM 751 C C . PRO A 1 96 ? 2.967 13.141 -10.773 1 94.25 96 PRO A C 1
ATOM 753 O O . PRO A 1 96 ? 2.162 14.023 -11.086 1 94.25 96 PRO A O 1
ATOM 756 N N . PRO A 1 97 ? 4.191 13 -11.266 1 93.19 97 PRO A N 1
ATOM 757 C CA . PRO A 1 97 ? 4.555 13.875 -12.383 1 93.19 97 PRO A CA 1
ATOM 758 C C . PRO A 1 97 ? 3.648 13.688 -13.594 1 93.19 97 PRO A C 1
ATOM 760 O O . PRO A 1 97 ? 3.211 12.57 -13.883 1 93.19 97 PRO A O 1
ATOM 763 N N . LYS A 1 98 ? 3.408 14.727 -14.273 1 89.81 98 LYS A N 1
ATOM 764 C CA . LYS A 1 98 ? 2.584 14.68 -15.477 1 89.81 98 LYS A CA 1
ATOM 765 C C . LYS A 1 98 ? 3.182 13.734 -16.516 1 89.81 98 LYS A C 1
ATOM 767 O O . LYS A 1 98 ? 2.457 12.977 -17.156 1 89.81 98 LYS A O 1
ATOM 772 N N . ASN A 1 99 ? 4.52 13.852 -16.688 1 93.62 99 ASN A N 1
ATOM 773 C CA . ASN A 1 99 ? 5.266 12.992 -17.594 1 93.62 99 ASN A CA 1
ATOM 774 C C . ASN A 1 99 ? 6.332 12.188 -16.859 1 93.62 99 ASN A C 1
ATOM 776 O O . ASN A 1 99 ? 7.52 12.484 -16.953 1 93.62 99 ASN A O 1
ATOM 780 N N . PRO A 1 100 ? 5.875 11.133 -16.281 1 96.25 100 PRO A N 1
ATOM 781 C CA . PRO A 1 100 ? 6.832 10.352 -15.484 1 96.25 100 PRO A CA 1
ATOM 782 C C . PRO A 1 100 ? 7.82 9.578 -16.359 1 96.25 100 PRO A C 1
ATOM 784 O O . PRO A 1 100 ? 7.461 9.102 -17.438 1 96.25 100 PRO A O 1
ATOM 787 N N . ASN A 1 101 ? 9.047 9.555 -15.914 1 96.88 101 ASN A N 1
ATOM 788 C CA . ASN A 1 101 ? 10.016 8.602 -16.453 1 96.88 101 ASN A CA 1
ATOM 789 C C . ASN A 1 101 ? 10.023 7.305 -15.641 1 96.88 101 ASN A C 1
ATOM 791 O O . ASN A 1 101 ? 10.773 7.18 -14.672 1 96.88 101 ASN A O 1
ATOM 795 N N . VAL A 1 102 ? 9.289 6.379 -16.125 1 97.94 102 VAL A N 1
ATOM 796 C CA . VAL A 1 102 ? 9.039 5.125 -15.414 1 97.94 102 VAL A CA 1
ATOM 797 C C . VAL A 1 102 ? 10.352 4.383 -15.195 1 97.94 102 VAL A C 1
ATOM 799 O O . VAL A 1 102 ? 11.211 4.344 -16.078 1 97.94 102 VAL A O 1
ATOM 802 N N . THR A 1 103 ? 10.523 3.857 -13.977 1 98.44 103 THR A N 1
ATOM 803 C CA . THR A 1 103 ? 11.672 3.004 -13.672 1 98.44 103 THR A CA 1
ATOM 804 C C . THR A 1 103 ? 11.336 1.538 -13.93 1 98.44 103 THR A C 1
ATOM 806 O O . THR A 1 103 ? 10.281 1.05 -13.508 1 98.44 103 THR A O 1
ATOM 809 N N . ARG A 1 104 ? 12.133 0.854 -14.68 1 98.56 104 ARG A N 1
ATOM 810 C CA . ARG A 1 104 ? 12.055 -0.585 -14.914 1 98.56 104 ARG A CA 1
ATOM 811 C C . ARG A 1 104 ? 13.148 -1.327 -14.156 1 98.56 104 ARG A C 1
ATOM 813 O O . ARG A 1 104 ? 14.328 -0.995 -14.281 1 98.56 104 ARG A O 1
ATOM 820 N N . LEU A 1 105 ? 12.789 -2.217 -13.328 1 98.5 105 LEU A N 1
ATOM 821 C CA . LEU A 1 105 ? 13.695 -3.127 -12.633 1 98.5 105 LEU A CA 1
ATOM 822 C C . LEU A 1 105 ? 13.43 -4.574 -13.039 1 98.5 105 LEU A C 1
ATOM 824 O O . LEU A 1 105 ? 12.336 -5.094 -12.812 1 98.5 105 LEU A O 1
ATOM 828 N N . VAL A 1 106 ? 14.367 -5.191 -13.688 1 98.5 106 VAL A N 1
ATOM 829 C CA . VAL A 1 106 ? 14.266 -6.59 -14.102 1 98.5 106 VAL A CA 1
ATOM 830 C C . VAL A 1 106 ? 15.398 -7.395 -13.469 1 98.5 106 VAL A C 1
ATOM 832 O O . VAL A 1 106 ? 16.578 -7.043 -13.609 1 98.5 106 VAL A O 1
ATOM 835 N N . SER A 1 107 ? 15.07 -8.406 -12.773 1 97.69 107 SER A N 1
ATOM 836 C CA . SER A 1 107 ? 16.094 -9.242 -12.156 1 97.69 107 SER A CA 1
ATOM 837 C C . SER A 1 107 ? 15.844 -10.727 -12.438 1 97.69 107 SER A C 1
ATOM 839 O O . SER A 1 107 ? 14.703 -11.133 -12.656 1 97.69 107 SER A O 1
ATOM 841 N N . PHE A 1 108 ? 16.891 -11.461 -12.508 1 97 108 PHE A N 1
ATOM 842 C CA . PHE A 1 108 ? 16.859 -12.906 -12.688 1 97 108 PHE A CA 1
ATOM 843 C C . PHE A 1 108 ? 17.609 -13.617 -11.57 1 97 108 PHE A C 1
ATOM 845 O O . PHE A 1 108 ? 18.719 -13.211 -11.219 1 97 108 PHE A O 1
ATOM 852 N N . SER A 1 109 ? 16.984 -14.578 -11 1 95.25 109 SER A N 1
ATOM 853 C CA . SER A 1 109 ? 17.609 -15.453 -10.008 1 95.25 109 SER A CA 1
ATOM 854 C C . SER A 1 109 ? 17.531 -16.922 -10.43 1 95.25 109 SER A C 1
ATOM 856 O O . SER A 1 109 ? 16.453 -17.438 -10.695 1 95.25 109 SER A O 1
ATOM 858 N N . VAL A 1 110 ? 18.641 -17.562 -10.375 1 93.31 110 VAL A N 1
ATOM 859 C CA . VAL A 1 110 ? 18.688 -18.969 -10.758 1 93.31 110 VAL A CA 1
ATOM 860 C C . VAL A 1 110 ? 18.016 -19.812 -9.68 1 93.31 110 VAL A C 1
ATOM 862 O O . VAL A 1 110 ? 18.219 -19.578 -8.484 1 93.31 110 VAL A O 1
ATOM 865 N N . THR A 1 111 ? 17.188 -20.672 -10.148 1 88.25 111 THR A N 1
ATOM 866 C CA . THR A 1 111 ? 16.594 -21.672 -9.273 1 88.25 111 THR A CA 1
ATOM 867 C C . THR A 1 111 ? 16.594 -23.047 -9.945 1 88.25 111 THR A C 1
ATOM 869 O O . THR A 1 111 ? 16.875 -23.156 -11.141 1 88.25 111 THR A O 1
ATOM 872 N N . LYS A 1 112 ? 16.391 -24.078 -9.039 1 82.94 112 LYS A N 1
ATOM 873 C CA . LYS A 1 112 ? 16.203 -25.391 -9.625 1 82.94 112 LYS A CA 1
ATOM 874 C C . LYS A 1 112 ? 14.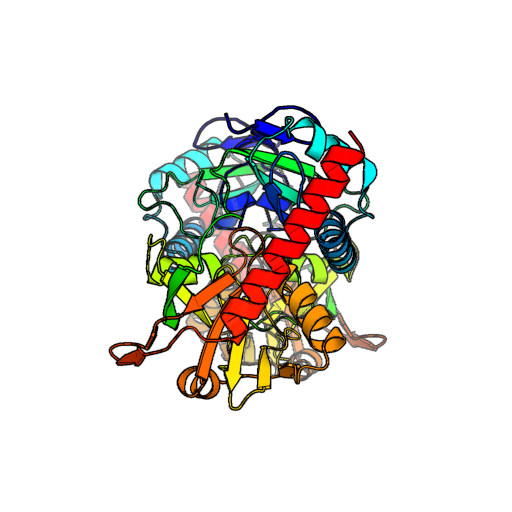883 -25.484 -10.383 1 82.94 112 LYS A C 1
ATOM 876 O O . LYS A 1 112 ? 13.938 -24.75 -10.086 1 82.94 112 LYS A O 1
ATOM 881 N N . ALA A 1 113 ? 14.898 -26.359 -11.328 1 70.06 113 ALA A N 1
ATOM 882 C CA . ALA A 1 113 ? 13.695 -26.547 -12.141 1 70.06 113 ALA A CA 1
ATOM 883 C C . ALA A 1 113 ? 12.523 -27.016 -11.281 1 70.06 113 ALA A C 1
ATOM 885 O O . ALA A 1 113 ? 12.695 -27.828 -10.359 1 70.06 113 ALA A O 1
ATOM 886 N N . THR A 1 114 ? 11.32 -26.406 -11.438 1 64.5 114 THR A N 1
ATOM 887 C CA . THR A 1 114 ? 10.133 -26.672 -10.633 1 64.5 114 THR A CA 1
ATOM 888 C C . THR A 1 114 ? 9.172 -27.578 -11.383 1 64.5 114 THR A C 1
ATOM 890 O O . THR A 1 114 ? 8.359 -28.281 -10.758 1 64.5 114 THR A O 1
ATOM 893 N N . VAL A 1 115 ? 9.102 -27.594 -12.727 1 65.88 115 VAL A N 1
ATOM 894 C CA 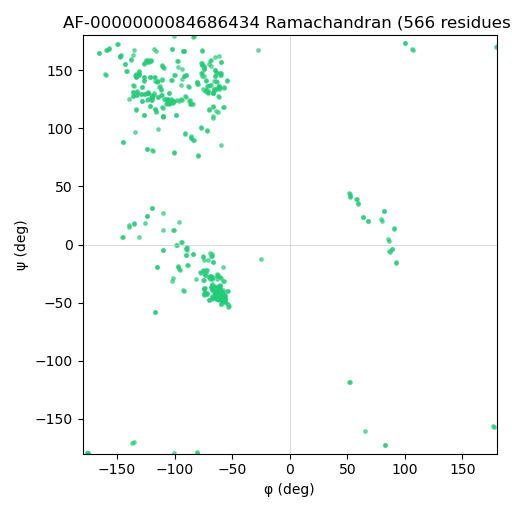. VAL A 1 115 ? 8.016 -28.172 -13.508 1 65.88 115 VAL A CA 1
ATOM 895 C C . VAL A 1 115 ? 8.117 -29.688 -13.477 1 65.88 115 VAL A C 1
ATOM 897 O O . VAL A 1 115 ? 7.137 -30.391 -13.758 1 65.88 115 VAL A O 1
ATOM 900 N N . LYS A 1 116 ? 9.18 -30.266 -13.062 1 66.94 116 LYS A N 1
ATOM 901 C CA . LYS A 1 116 ? 9.188 -31.719 -13.023 1 66.94 116 LYS A CA 1
ATOM 902 C C . LYS A 1 116 ? 8.828 -32.25 -11.633 1 66.94 116 LYS A C 1
ATOM 904 O O . LYS A 1 116 ? 8.836 -33.438 -11.391 1 66.94 116 LYS A O 1
ATOM 909 N N . ASN A 1 117 ? 8.211 -31.312 -10.93 1 68.62 117 ASN A N 1
ATOM 910 C CA . ASN A 1 117 ? 8 -31.734 -9.547 1 68.62 117 ASN A CA 1
ATOM 911 C C . ASN A 1 117 ? 6.633 -32.375 -9.359 1 68.62 117 ASN A C 1
ATOM 913 O O . ASN A 1 117 ? 5.676 -32.031 -10.055 1 68.62 117 ASN A O 1
ATOM 917 N N . PRO A 1 118 ? 6.625 -33.438 -8.492 1 84.12 118 PRO A N 1
ATOM 918 C CA . PRO A 1 118 ? 5.344 -34 -8.086 1 84.12 118 PRO A CA 1
ATOM 919 C C . PRO A 1 118 ? 4.453 -33 -7.348 1 84.12 118 PRO A C 1
ATOM 921 O O . PRO A 1 118 ? 4.914 -31.938 -6.949 1 84.12 118 PRO A O 1
ATOM 924 N N . LEU A 1 119 ? 3.178 -33.438 -7.355 1 90.25 119 LEU A N 1
ATOM 925 C CA . LEU A 1 119 ? 2.236 -32.625 -6.57 1 90.25 119 LEU A CA 1
ATOM 926 C C . LEU A 1 119 ? 2.629 -32.625 -5.098 1 90.25 119 LEU A C 1
ATOM 928 O O . LEU A 1 119 ? 2.635 -33.688 -4.445 1 90.25 119 LEU A O 1
ATOM 932 N N . LEU A 1 120 ? 3.008 -31.484 -4.648 1 90.88 120 LEU A N 1
ATOM 933 C CA . LEU A 1 120 ? 3.369 -31.312 -3.246 1 90.88 120 LEU A CA 1
ATOM 934 C C . LEU A 1 120 ? 2.176 -30.828 -2.434 1 90.88 120 LEU A C 1
ATOM 936 O O . LEU A 1 120 ? 1.284 -30.156 -2.969 1 90.88 120 LEU A O 1
ATOM 940 N N . SER A 1 121 ? 2.188 -31.203 -1.144 1 93.44 121 SER A N 1
ATOM 941 C CA . SER A 1 121 ? 1.115 -30.781 -0.248 1 93.44 121 SER A CA 1
ATOM 942 C C . SER A 1 121 ? 1.641 -29.859 0.852 1 93.44 121 SER A C 1
ATOM 944 O O . SER A 1 121 ? 2.738 -30.078 1.371 1 93.44 121 SER A O 1
ATOM 946 N N . LEU A 1 122 ? 0.849 -28.859 1.122 1 94.94 122 LEU A N 1
ATOM 947 C CA . LEU A 1 122 ? 1.201 -27.891 2.148 1 94.94 122 LEU A CA 1
ATOM 948 C C . LEU A 1 122 ? 0.146 -27.844 3.25 1 94.94 122 LEU A C 1
ATOM 950 O O . LEU A 1 122 ? -0.974 -28.328 3.057 1 94.94 122 LEU A O 1
ATOM 954 N N . ASP A 1 123 ? 0.594 -27.344 4.41 1 96.56 123 ASP A N 1
ATOM 955 C CA . ASP A 1 123 ? -0.366 -26.891 5.414 1 96.56 123 ASP A CA 1
ATOM 956 C C . ASP A 1 123 ? -0.897 -25.5 5.074 1 96.56 123 ASP A C 1
ATOM 958 O O . ASP A 1 123 ? -0.147 -24.641 4.605 1 96.56 123 ASP A O 1
ATOM 962 N N . LEU A 1 124 ? -2.143 -25.328 5.246 1 98.12 124 LEU A N 1
ATOM 963 C CA . LEU A 1 124 ? -2.777 -24.031 5.102 1 98.12 124 LEU A CA 1
ATOM 964 C C . LEU A 1 124 ? -3.191 -23.469 6.457 1 98.12 124 LEU A C 1
ATOM 966 O O . LEU A 1 124 ? -3.871 -24.156 7.23 1 98.12 124 LEU A O 1
ATOM 970 N N . VAL A 1 125 ? -2.777 -22.297 6.805 1 98.19 125 VAL A N 1
ATOM 971 C CA . VAL A 1 125 ? -3.105 -21.688 8.094 1 98.19 125 VAL A CA 1
ATOM 972 C C . VAL A 1 125 ? -3.971 -20.453 7.891 1 98.19 125 VAL A C 1
ATOM 974 O O . VAL A 1 125 ? -3.627 -19.578 7.098 1 98.19 125 VAL A O 1
ATOM 977 N N . LEU A 1 126 ? -5.082 -20.375 8.547 1 98.69 126 LEU A N 1
ATOM 978 C CA . LEU A 1 126 ? -5.914 -19.172 8.492 1 98.69 126 LEU A CA 1
ATOM 979 C C . LEU A 1 126 ? -5.207 -17.984 9.148 1 98.69 126 LEU A C 1
ATOM 981 O O . LEU A 1 126 ? -4.914 -18.031 10.352 1 98.69 126 LEU A O 1
ATOM 985 N N . CYS A 1 127 ? -4.965 -16.984 8.406 1 98.44 127 CYS A N 1
ATOM 986 C CA . CYS A 1 127 ? -4.273 -15.805 8.914 1 98.44 127 CYS A CA 1
ATOM 987 C C . CYS A 1 127 ? -5.207 -14.945 9.766 1 98.44 127 CYS A C 1
ATOM 989 O O . CYS A 1 127 ? -6.406 -14.867 9.492 1 98.44 127 CYS A O 1
ATOM 991 N N . HIS A 1 128 ? -4.617 -14.297 10.766 1 97.94 128 HIS A N 1
ATOM 992 C CA . HIS A 1 128 ? -5.332 -13.266 11.508 1 97.94 128 HIS A CA 1
ATOM 993 C C . HIS A 1 128 ? -5.465 -11.984 10.695 1 97.94 128 HIS A C 1
ATOM 995 O O . HIS A 1 128 ? -6.492 -11.305 10.758 1 97.94 128 HIS A O 1
ATOM 1001 N N . THR A 1 129 ? -4.406 -11.664 9.961 1 98.56 129 THR A N 1
ATOM 1002 C CA . THR A 1 129 ? -4.418 -10.484 9.102 1 98.56 129 THR A CA 1
ATOM 1003 C C . THR A 1 129 ? -5.414 -10.656 7.961 1 98.56 129 THR A C 1
ATOM 1005 O O . THR A 1 129 ? -5.422 -11.688 7.285 1 98.56 129 THR A O 1
ATOM 1008 N N . GLN A 1 130 ? -6.23 -9.68 7.797 1 98.69 130 GLN A N 1
ATOM 1009 C CA . GLN A 1 130 ? -7.227 -9.695 6.73 1 98.69 130 GLN A CA 1
ATOM 1010 C C . GLN A 1 130 ? -6.883 -8.68 5.645 1 98.69 130 GLN A C 1
ATOM 1012 O O . GLN A 1 130 ? -6.211 -7.684 5.914 1 98.69 130 GLN A O 1
ATOM 1017 N N . LEU A 1 131 ? -7.32 -8.969 4.453 1 98.81 131 LEU A N 1
ATOM 1018 C CA . LEU A 1 131 ? -7.168 -8.039 3.342 1 98.81 131 LEU A CA 1
ATOM 1019 C C . LEU A 1 131 ? -8.258 -6.965 3.381 1 98.81 131 LEU A C 1
ATOM 1021 O O . LEU A 1 131 ? -9.414 -7.262 3.676 1 98.81 131 LEU A O 1
ATOM 1025 N N . SER A 1 132 ? -7.828 -5.777 3.08 1 98.75 132 SER A N 1
ATOM 1026 C CA . SER A 1 132 ? -8.82 -4.727 2.893 1 98.75 132 SER A CA 1
ATOM 1027 C C . SER A 1 132 ? -9.547 -4.883 1.562 1 98.75 132 SER A C 1
ATOM 1029 O O . SER A 1 132 ? -9.016 -5.484 0.625 1 98.75 132 SER A O 1
ATOM 1031 N N . ARG A 1 133 ? -10.773 -4.375 1.54 1 98.31 133 ARG A N 1
ATOM 1032 C CA . ARG A 1 133 ? -11.508 -4.281 0.28 1 98.31 133 ARG A CA 1
ATOM 1033 C C . ARG A 1 133 ? -11.164 -2.992 -0.458 1 98.31 133 ARG A C 1
ATOM 1035 O O . ARG A 1 133 ? -11.352 -1.896 0.078 1 98.31 133 ARG A O 1
ATOM 1042 N N . GLN A 1 134 ? -10.672 -3.113 -1.605 1 98.25 134 GLN A N 1
ATOM 1043 C CA . GLN A 1 134 ? -10.359 -2.002 -2.498 1 98.25 134 GLN A CA 1
ATOM 1044 C C . GLN A 1 134 ? -10.617 -2.379 -3.955 1 98.25 134 GLN A C 1
ATOM 1046 O O . GLN A 1 134 ? -9.695 -2.77 -4.672 1 98.25 134 GLN A O 1
ATOM 1051 N N . PRO A 1 135 ? -11.82 -2.174 -4.398 1 97.5 135 PRO A N 1
ATOM 1052 C CA . PRO A 1 135 ? -12.195 -2.613 -5.746 1 97.5 135 PRO A CA 1
ATOM 1053 C C . PRO A 1 135 ? -11.305 -2.01 -6.832 1 97.5 135 PRO A C 1
ATOM 1055 O O . PRO A 1 135 ? -11.008 -2.668 -7.832 1 97.5 135 PRO A O 1
ATOM 1058 N N . LEU A 1 136 ? -10.805 -0.825 -6.645 1 97.19 136 LEU A N 1
ATOM 1059 C CA . LEU A 1 136 ? -10.016 -0.133 -7.656 1 97.19 136 LEU A CA 1
ATOM 1060 C C . LEU A 1 136 ? -8.68 -0.843 -7.879 1 97.19 136 LEU A C 1
ATOM 1062 O O . LEU A 1 136 ? -8.125 -0.797 -8.977 1 97.19 136 LEU A O 1
ATOM 1066 N N . LEU A 1 137 ? -8.188 -1.491 -6.824 1 98.44 137 LEU A N 1
ATOM 1067 C CA . LEU A 1 137 ? -6.859 -2.088 -6.902 1 98.44 137 LEU A CA 1
ATOM 1068 C C . LEU A 1 137 ? -6.945 -3.609 -6.926 1 98.44 137 LEU A C 1
ATOM 1070 O O . LEU A 1 137 ? -5.938 -4.289 -7.117 1 98.44 137 LEU A O 1
ATOM 1074 N N . ALA A 1 138 ? -8.203 -4.141 -6.762 1 98.5 138 ALA A N 1
ATOM 1075 C CA . ALA A 1 138 ? -8.406 -5.586 -6.746 1 98.5 138 ALA A CA 1
ATOM 1076 C C . ALA A 1 138 ? -7.973 -6.219 -8.062 1 98.5 138 ALA A C 1
ATOM 1078 O O . ALA A 1 138 ? -8.242 -5.676 -9.141 1 98.5 138 ALA A O 1
ATOM 1079 N N . GLY A 1 139 ? -7.258 -7.332 -7.945 1 98.44 139 GLY A N 1
ATOM 1080 C CA . GLY A 1 139 ? -6.805 -8.047 -9.125 1 98.44 139 GLY A CA 1
ATOM 1081 C C . GLY A 1 139 ? -5.418 -7.621 -9.586 1 98.44 139 GLY A C 1
ATOM 1082 O O . GLY A 1 139 ? -4.789 -8.305 -10.391 1 98.44 139 GLY A O 1
ATOM 1083 N N . LEU A 1 140 ? -4.957 -6.492 -9.086 1 98.69 140 LEU A N 1
ATOM 1084 C CA . LEU A 1 140 ? -3.662 -5.969 -9.516 1 98.69 140 LEU A CA 1
ATOM 1085 C C . LEU A 1 140 ? -2.545 -6.492 -8.617 1 98.69 140 LEU A C 1
ATOM 1087 O O . LEU A 1 140 ? -2.762 -6.746 -7.43 1 98.69 140 LEU A O 1
ATOM 1091 N N . LYS A 1 141 ? -1.424 -6.703 -9.172 1 98.75 141 LYS A N 1
ATOM 1092 C CA . LYS A 1 141 ? -0.218 -7.051 -8.422 1 98.75 141 LYS A CA 1
ATOM 1093 C C . LYS A 1 141 ? 0.685 -5.836 -8.242 1 98.75 141 LYS A C 1
ATOM 1095 O O . LYS A 1 141 ? 1.679 -5.68 -8.953 1 98.75 141 LYS A O 1
ATOM 1100 N N . HIS A 1 142 ? 0.308 -4.992 -7.262 1 98.81 142 HIS A N 1
ATOM 1101 C CA . HIS A 1 142 ? 0.966 -3.711 -7.035 1 98.81 142 HIS A CA 1
ATOM 1102 C C . HIS A 1 142 ? 1.955 -3.793 -5.879 1 98.81 142 HIS A C 1
ATOM 1104 O O . HIS A 1 142 ? 2.117 -4.852 -5.27 1 98.81 142 HIS A O 1
ATOM 1110 N N . LEU A 1 143 ? 2.629 -2.693 -5.543 1 98.81 143 LEU A N 1
ATOM 1111 C CA . LEU A 1 143 ? 3.746 -2.682 -4.605 1 98.81 143 LEU A CA 1
ATOM 1112 C C . LEU A 1 143 ? 3.256 -2.441 -3.18 1 98.81 143 LEU A C 1
ATOM 1114 O O . LEU A 1 143 ? 4.047 -2.449 -2.236 1 98.81 143 LEU A O 1
ATOM 1118 N N . ASN A 1 144 ? 1.978 -2.195 -2.91 1 98.88 144 ASN A N 1
ATOM 1119 C CA . ASN A 1 144 ? 1.422 -2.047 -1.569 1 98.88 144 ASN A CA 1
ATOM 1120 C C . ASN A 1 144 ? 1.094 -3.398 -0.945 1 98.88 144 ASN A C 1
ATOM 1122 O O . ASN A 1 144 ? -0.033 -3.885 -1.062 1 98.88 144 ASN A O 1
ATOM 1126 N N . GLN A 1 145 ? 2.094 -3.98 -0.228 1 98.75 145 GLN A N 1
ATOM 1127 C CA . GLN A 1 145 ? 1.952 -5.379 0.157 1 98.75 145 GLN A CA 1
ATOM 1128 C C . GLN A 1 145 ? 2.086 -5.551 1.667 1 98.75 145 GLN A C 1
ATOM 1130 O O . GLN A 1 145 ? 2.43 -6.637 2.146 1 98.75 145 GLN A O 1
ATOM 1135 N N . LEU A 1 146 ? 1.822 -4.535 2.469 1 98.81 146 LEU A N 1
ATOM 1136 C CA . LEU A 1 146 ? 2.008 -4.621 3.912 1 98.81 146 LEU A CA 1
ATOM 1137 C C . LEU A 1 146 ? 1.127 -5.715 4.508 1 98.81 146 LEU A C 1
ATOM 1139 O O . LEU A 1 146 ? 1.547 -6.426 5.422 1 98.81 146 LEU A O 1
ATOM 1143 N N . GLU A 1 147 ? -0.125 -5.859 4 1 98.75 147 GLU A N 1
ATOM 1144 C CA . GLU A 1 147 ? -1.029 -6.875 4.527 1 98.75 147 GLU A CA 1
ATOM 1145 C C . GLU A 1 147 ? -0.457 -8.273 4.34 1 98.75 147 GLU A C 1
ATOM 1147 O O . GLU A 1 147 ? -0.542 -9.117 5.238 1 98.75 147 GLU A O 1
ATOM 1152 N N . ARG A 1 148 ? 0.159 -8.492 3.217 1 98.31 148 ARG A N 1
ATOM 1153 C CA . ARG A 1 148 ? 0.733 -9.805 2.932 1 98.31 148 ARG A CA 1
ATOM 1154 C C . ARG A 1 148 ? 2 -10.039 3.744 1 98.31 148 ARG A C 1
ATOM 1156 O O . ARG A 1 148 ? 2.273 -11.164 4.172 1 98.31 148 ARG A O 1
ATOM 1163 N N . VAL A 1 149 ? 2.777 -8.969 3.898 1 98.19 149 VAL A N 1
ATOM 1164 C CA . VAL A 1 149 ? 3.965 -9.062 4.742 1 98.19 149 VAL A CA 1
ATOM 1165 C C . VAL A 1 149 ? 3.562 -9.453 6.16 1 98.19 149 VAL A C 1
ATOM 1167 O O . VAL A 1 149 ? 4.148 -10.367 6.75 1 98.19 149 VAL A O 1
ATOM 1170 N N . LEU A 1 150 ? 2.549 -8.789 6.73 1 98.31 150 LEU A N 1
ATOM 1171 C CA . LEU A 1 150 ? 2.068 -9.078 8.078 1 98.31 150 LEU A CA 1
ATOM 1172 C C . LEU A 1 150 ? 1.504 -10.492 8.164 1 98.31 150 LEU A C 1
ATOM 1174 O O . LEU A 1 150 ? 1.809 -11.227 9.102 1 98.31 150 LEU A O 1
ATOM 1178 N N . ALA A 1 151 ? 0.726 -10.891 7.184 1 98.19 151 ALA A N 1
ATOM 1179 C CA . ALA A 1 151 ? 0.12 -12.219 7.176 1 98.19 151 ALA A CA 1
ATOM 1180 C C . ALA A 1 151 ? 1.188 -13.305 7.129 1 98.19 151 ALA A C 1
ATOM 1182 O O . ALA A 1 151 ? 1.124 -14.281 7.879 1 98.19 151 ALA A O 1
ATOM 1183 N N . ARG A 1 152 ? 2.152 -13.109 6.238 1 97.19 152 ARG A N 1
ATOM 1184 C CA . ARG A 1 152 ? 3.209 -14.102 6.082 1 97.19 152 ARG A CA 1
ATOM 1185 C C . ARG A 1 152 ? 4.027 -14.242 7.359 1 97.19 152 ARG A C 1
ATOM 1187 O O . ARG A 1 152 ? 4.539 -15.32 7.66 1 97.19 152 ARG A O 1
ATOM 1194 N N . SER A 1 153 ? 4.145 -13.234 8.117 1 96.12 153 SER A N 1
ATOM 1195 C CA . SER A 1 153 ? 4.922 -13.227 9.352 1 96.12 153 SER A CA 1
ATOM 1196 C C . SER A 1 153 ? 4.242 -14.047 10.445 1 96.12 153 SER A C 1
ATOM 1198 O O . SER A 1 153 ? 4.863 -14.383 11.453 1 96.12 153 SER A O 1
ATOM 1200 N N . GLU A 1 154 ? 2.986 -14.422 10.289 1 95.88 154 GLU A N 1
ATOM 1201 C CA . GLU A 1 154 ? 2.225 -15.109 11.32 1 95.88 154 GLU A CA 1
ATOM 1202 C C . GLU A 1 154 ? 2.695 -16.562 11.477 1 95.88 154 GLU A C 1
ATOM 1204 O O . GLU A 1 154 ? 2.516 -17.156 12.539 1 95.88 154 GLU A O 1
ATOM 1209 N N . PHE A 1 155 ? 3.293 -17.125 10.375 1 90.62 155 PHE A N 1
ATOM 1210 C CA . PHE A 1 155 ? 3.654 -18.531 10.477 1 90.62 155 PHE A CA 1
ATOM 1211 C C . PHE A 1 155 ? 5.102 -18.766 10.039 1 90.62 155 PHE A C 1
ATOM 1213 O O . PHE A 1 155 ? 5.594 -19.891 10.062 1 90.62 155 PHE A O 1
ATOM 1220 N N . GLY A 1 156 ? 5.816 -17.734 9.773 1 81.06 156 GLY A N 1
ATOM 1221 C CA . GLY A 1 156 ? 7.258 -17.781 9.594 1 81.06 156 GLY A CA 1
ATOM 1222 C C . GLY A 1 156 ? 7.684 -18.578 8.375 1 81.06 156 GLY A C 1
ATOM 1223 O O . GLY A 1 156 ? 6.961 -18.625 7.375 1 81.06 156 GLY A O 1
ATOM 1224 N N . ASP A 1 157 ? 8.953 -18.953 8.461 1 68.5 157 ASP A N 1
ATOM 1225 C CA . ASP A 1 157 ? 9.648 -19.531 7.312 1 68.5 157 ASP A CA 1
ATOM 1226 C C . ASP A 1 157 ? 9.406 -21.031 7.223 1 68.5 157 ASP A C 1
ATOM 1228 O O . ASP A 1 157 ? 10.039 -21.812 7.93 1 68.5 157 ASP A O 1
ATOM 1232 N N . THR A 1 158 ? 8.43 -21.266 6.477 1 72.69 158 THR A N 1
ATOM 1233 C CA . THR A 1 158 ? 8.172 -22.672 6.203 1 72.69 158 THR A CA 1
ATOM 1234 C C . THR A 1 158 ? 7.773 -22.875 4.746 1 72.69 158 THR A C 1
ATOM 1236 O O . THR A 1 158 ? 6.938 -22.141 4.215 1 72.69 158 THR A O 1
ATOM 1239 N N . VAL A 1 159 ? 8.445 -23.703 4.086 1 76.19 159 VAL A N 1
ATOM 1240 C CA . VAL A 1 159 ? 8.18 -24.016 2.686 1 76.19 159 VAL A CA 1
ATOM 1241 C C . VAL A 1 159 ? 6.941 -24.906 2.58 1 76.19 159 VAL A C 1
ATOM 1243 O O . VAL A 1 159 ? 6.348 -25.016 1.505 1 76.19 159 VAL A O 1
ATOM 1246 N N . SER A 1 160 ? 6.512 -25.344 3.652 1 90.38 160 SER A N 1
ATOM 1247 C CA . SER A 1 160 ? 5.422 -26.312 3.629 1 90.38 160 SER A CA 1
ATOM 1248 C C . SER A 1 160 ? 4.129 -25.703 4.164 1 90.38 160 SER A C 1
ATOM 1250 O O . SER A 1 160 ? 3.211 -26.438 4.547 1 90.38 160 SER A O 1
ATOM 1252 N N . THR A 1 161 ? 4.164 -24.391 4.285 1 95.31 161 THR A N 1
ATOM 1253 C CA . THR A 1 161 ? 2.971 -23.75 4.828 1 95.31 161 THR A CA 1
ATOM 1254 C C . THR A 1 161 ? 2.594 -22.516 4.016 1 95.31 161 THR A C 1
ATOM 1256 O O . THR A 1 161 ? 3.469 -21.766 3.568 1 95.31 161 THR A O 1
ATOM 1259 N N . GLU A 1 162 ? 1.379 -22.375 3.758 1 96.94 162 GLU A N 1
ATOM 1260 C CA . GLU A 1 162 ? 0.792 -21.188 3.16 1 96.94 162 GLU A CA 1
ATOM 1261 C C . GLU A 1 162 ? -0.297 -20.594 4.055 1 96.94 162 GLU A C 1
ATOM 1263 O O . GLU A 1 162 ? -0.786 -21.266 4.965 1 96.94 162 GLU A O 1
ATOM 1268 N N . GLY A 1 163 ? -0.567 -19.344 3.885 1 98.06 163 GLY A N 1
ATOM 1269 C CA . GLY A 1 163 ? -1.63 -18.703 4.637 1 98.06 163 GLY A CA 1
ATOM 1270 C C . GLY A 1 163 ? -2.914 -18.547 3.844 1 98.06 163 GLY A C 1
ATOM 1271 O O . GLY A 1 163 ? -2.881 -18.344 2.627 1 98.06 163 GLY A O 1
ATOM 1272 N N . LEU A 1 164 ? -4.016 -18.641 4.488 1 98.81 164 LEU A N 1
ATOM 1273 C CA . LEU A 1 164 ? -5.324 -18.312 3.938 1 98.81 164 LEU A CA 1
ATOM 1274 C C . LEU A 1 164 ? -5.777 -16.922 4.41 1 98.81 164 LEU A C 1
ATOM 1276 O O . LEU A 1 164 ? -5.891 -16.688 5.613 1 98.81 164 LEU A O 1
ATOM 1280 N N . MET A 1 165 ? -6.043 -16.109 3.525 1 98.94 165 MET A N 1
ATOM 1281 C CA . MET A 1 165 ? -6.43 -14.75 3.891 1 98.94 165 MET A CA 1
ATOM 1282 C C . MET A 1 165 ? -7.898 -14.5 3.559 1 98.94 165 MET A C 1
ATOM 1284 O O . MET A 1 165 ? -8.359 -14.828 2.465 1 98.94 165 MET A O 1
ATOM 1288 N N . LEU A 1 166 ? -8.586 -13.93 4.484 1 98.88 166 LEU A N 1
ATOM 1289 C CA . LEU A 1 166 ? -9.922 -13.383 4.301 1 98.88 166 LEU A CA 1
ATOM 1290 C C . LEU A 1 166 ? -9.867 -11.875 4.07 1 98.88 166 LEU A C 1
ATOM 1292 O O . LEU A 1 166 ? -8.844 -11.242 4.34 1 98.88 166 LEU A O 1
ATOM 1296 N N . ASP A 1 167 ? -10.891 -11.336 3.459 1 98.44 167 ASP A N 1
ATOM 1297 C CA . ASP A 1 167 ? -10.984 -9.883 3.541 1 98.44 167 ASP A CA 1
ATOM 1298 C C . ASP A 1 167 ? -11.648 -9.445 4.844 1 98.44 167 ASP A C 1
ATOM 1300 O O . ASP A 1 167 ? -12.023 -10.281 5.668 1 98.44 167 ASP A O 1
ATOM 1304 N N . VAL A 1 168 ? -11.789 -8.172 5.07 1 97.5 168 VAL A N 1
ATOM 1305 C CA . VAL A 1 168 ? -12.25 -7.602 6.332 1 97.5 168 VAL A CA 1
ATOM 1306 C C . VAL A 1 168 ? -13.719 -7.957 6.551 1 97.5 168 VAL A C 1
ATOM 1308 O O . VAL A 1 168 ? -14.258 -7.758 7.645 1 97.5 168 VAL A O 1
ATOM 1311 N N . GLU A 1 169 ? -14.383 -8.492 5.57 1 96.75 169 GLU A N 1
ATOM 1312 C CA . GLU A 1 169 ? -15.758 -8.945 5.727 1 96.75 169 GLU A CA 1
ATOM 1313 C C . GLU A 1 169 ? -15.828 -10.445 5.969 1 96.75 169 GLU A C 1
ATOM 1315 O O . GLU A 1 169 ? -16.922 -11.023 6.016 1 96.75 169 GLU A O 1
ATOM 1320 N N . GLY A 1 170 ? -14.727 -11.125 6.008 1 98 170 GLY A N 1
ATOM 1321 C CA . GLY A 1 170 ? -14.672 -12.539 6.344 1 98 170 GLY A CA 1
ATOM 1322 C C . GLY A 1 170 ? -14.789 -13.438 5.133 1 98 170 GLY A C 1
ATOM 1323 O O . GLY A 1 170 ? -15.047 -14.641 5.266 1 98 170 GLY A O 1
ATOM 1324 N N . VAL A 1 171 ? -14.656 -12.898 3.961 1 98.5 171 VAL A N 1
ATOM 1325 C CA . VAL A 1 171 ? -14.742 -13.648 2.713 1 98.5 171 VAL A CA 1
ATOM 1326 C C . VAL A 1 171 ? -13.359 -14.203 2.354 1 98.5 171 VAL A C 1
ATOM 1328 O O . VAL A 1 171 ? -12.359 -13.5 2.455 1 98.5 171 VAL A O 1
ATOM 1331 N N . VAL A 1 172 ? -13.312 -15.484 1.929 1 98.94 172 VAL A N 1
ATOM 1332 C CA . VAL A 1 172 ? -12.062 -16.109 1.494 1 98.94 172 VAL A CA 1
ATOM 1333 C C . VAL A 1 172 ? -11.578 -15.438 0.207 1 98.94 172 VAL A C 1
ATOM 1335 O O . VAL A 1 172 ? -12.336 -15.312 -0.758 1 98.94 172 VAL A O 1
ATOM 1338 N N . ILE A 1 173 ? -10.359 -15.055 0.177 1 98.88 173 ILE A N 1
ATOM 1339 C CA . ILE A 1 173 ? -9.867 -14.367 -1.01 1 98.88 173 ILE A CA 1
ATOM 1340 C C . ILE A 1 173 ? -8.766 -15.195 -1.672 1 98.88 173 ILE A C 1
ATOM 1342 O O . ILE A 1 173 ? -8.883 -15.578 -2.84 1 98.88 173 ILE A O 1
ATOM 1346 N N . GLU A 1 174 ? -7.676 -15.5 -0.916 1 98.88 174 GLU A N 1
ATOM 1347 C CA . GLU A 1 174 ? -6.5 -16.156 -1.489 1 98.88 174 GLU A CA 1
ATOM 1348 C C . GLU A 1 174 ? -5.477 -16.484 -0.41 1 98.88 174 GLU A C 1
ATOM 1350 O O . GLU A 1 174 ? -5.766 -16.375 0.784 1 98.88 174 GLU A O 1
ATOM 1355 N N . GLY A 1 175 ? -4.324 -17.078 -0.809 1 98.38 175 GLY A N 1
ATOM 1356 C CA . GLY A 1 175 ? -3.18 -17.219 0.075 1 98.38 175 GLY A CA 1
ATOM 1357 C C . GLY A 1 175 ? -2.344 -15.953 0.166 1 98.38 175 GLY A C 1
ATOM 1358 O O . GLY A 1 175 ? -2.689 -14.93 -0.428 1 98.38 175 GLY A O 1
ATOM 1359 N N . THR A 1 176 ? -1.263 -16 0.935 1 97.75 176 THR A N 1
ATOM 1360 C CA . THR A 1 176 ? -0.378 -14.852 1.05 1 97.75 176 THR A CA 1
ATOM 1361 C C . THR A 1 176 ? 0.365 -14.609 -0.261 1 97.75 176 THR A C 1
ATOM 1363 O O . THR A 1 176 ? 0.705 -13.469 -0.584 1 97.75 176 THR A O 1
ATOM 1366 N N . MET A 1 177 ? 0.56 -15.648 -1.031 1 96.69 177 MET A N 1
ATOM 1367 C CA . MET A 1 177 ? 1.308 -15.508 -2.277 1 96.69 177 MET A CA 1
ATOM 1368 C C . MET A 1 177 ? 0.673 -16.328 -3.389 1 96.69 177 MET A C 1
ATOM 1370 O O . MET A 1 177 ? 1.338 -16.688 -4.367 1 96.69 177 MET A O 1
ATOM 1374 N N . SER A 1 178 ? -0.549 -16.781 -3.221 1 97.69 178 SER A N 1
ATOM 1375 C CA . SER A 1 178 ? -1.178 -17.719 -4.137 1 97.69 178 SER A CA 1
ATOM 1376 C C . SER A 1 178 ? -2.678 -17.469 -4.25 1 97.69 178 SER A C 1
ATOM 1378 O O . SER A 1 178 ? -3.248 -16.734 -3.447 1 97.69 178 SER A O 1
ATOM 1380 N N . ASN A 1 179 ? -3.266 -18 -5.277 1 98.81 179 ASN A N 1
ATOM 1381 C CA . ASN A 1 179 ? -4.719 -18.125 -5.355 1 98.81 179 ASN A CA 1
ATOM 1382 C C . ASN A 1 179 ? -5.203 -19.469 -4.82 1 98.81 179 ASN A C 1
ATOM 1384 O O . ASN A 1 179 ? -4.406 -20.391 -4.637 1 98.81 179 ASN A O 1
ATOM 1388 N N . ILE A 1 180 ? -6.488 -19.547 -4.594 1 98.94 180 ILE A N 1
ATOM 1389 C CA . ILE A 1 180 ? -7.02 -20.766 -3.992 1 98.94 180 ILE A CA 1
ATOM 1390 C C . ILE A 1 180 ? -8.164 -21.312 -4.848 1 98.94 180 ILE A C 1
ATOM 1392 O O . ILE A 1 180 ? -8.961 -20.547 -5.387 1 98.94 180 ILE A O 1
ATOM 1396 N N . PHE A 1 181 ? -8.227 -22.609 -4.984 1 98.94 181 PHE A N 1
ATOM 1397 C CA . PHE A 1 181 ? -9.359 -23.359 -5.508 1 98.94 181 PHE A CA 1
ATOM 1398 C C . PHE A 1 181 ? -9.859 -24.375 -4.48 1 98.94 181 PHE A C 1
ATOM 1400 O O . PHE A 1 181 ? -9.062 -24.969 -3.752 1 98.94 181 PHE A O 1
ATOM 1407 N N . ILE A 1 182 ? -11.133 -24.578 -4.43 1 98.88 182 ILE A N 1
ATOM 1408 C CA . ILE A 1 182 ? -11.711 -25.672 -3.668 1 98.88 182 ILE A CA 1
ATOM 1409 C C . ILE A 1 182 ? -12.625 -26.5 -4.57 1 98.88 182 ILE A C 1
ATOM 1411 O O . ILE A 1 182 ? -13.086 -26.016 -5.613 1 98.88 182 ILE A O 1
ATOM 1415 N N . VAL A 1 183 ? -12.797 -27.734 -4.18 1 98.69 183 VAL A N 1
ATOM 1416 C CA . VAL A 1 183 ? -13.695 -28.641 -4.898 1 98.69 183 VAL A CA 1
ATOM 1417 C C . VAL A 1 183 ? -14.742 -29.188 -3.936 1 98.69 183 VAL A C 1
ATOM 1419 O O . VAL A 1 183 ? -14.406 -29.688 -2.855 1 98.69 183 VAL A O 1
ATOM 1422 N N . SER A 1 184 ? -15.945 -29.047 -4.234 1 97.62 184 SER A N 1
ATOM 1423 C CA . SER A 1 184 ? -17.047 -29.641 -3.48 1 97.62 184 SER A CA 1
ATOM 1424 C C . SER A 1 184 ? -18.062 -30.297 -4.41 1 97.62 184 SER A C 1
ATOM 1426 O O . SER A 1 184 ? -18.656 -29.641 -5.254 1 97.62 184 SER A O 1
ATOM 1428 N N . LYS A 1 185 ? -18.188 -31.625 -4.277 1 96.44 185 LYS A N 1
ATOM 1429 C CA . LYS A 1 185 ? -19.172 -32.375 -5.035 1 96.44 185 LYS A CA 1
ATOM 1430 C C . LYS A 1 185 ? -18.969 -32.188 -6.535 1 96.44 185 LYS A C 1
ATOM 1432 O O . LYS A 1 185 ? -19.922 -31.906 -7.262 1 96.44 185 LYS A O 1
ATOM 1437 N N . GLY A 1 186 ? -17.797 -32.156 -6.934 1 96.62 186 GLY A N 1
ATOM 1438 C CA . GLY A 1 186 ? -17.453 -32.156 -8.352 1 96.62 186 GLY A CA 1
ATOM 1439 C C . GLY A 1 186 ? -17.453 -30.766 -8.953 1 96.62 186 GLY A C 1
ATOM 1440 O O . GLY A 1 186 ? -17.25 -30.609 -10.164 1 96.62 186 GLY A O 1
ATOM 1441 N N . VAL A 1 187 ? -17.688 -29.781 -8.125 1 98.38 187 VAL A N 1
ATOM 1442 C CA . VAL A 1 187 ? -17.672 -28.406 -8.617 1 98.38 187 VAL A CA 1
ATOM 1443 C C . VAL A 1 187 ? -16.359 -27.734 -8.219 1 98.38 187 VAL A C 1
ATOM 1445 O O . VAL A 1 187 ? -15.984 -27.734 -7.051 1 98.38 187 VAL A O 1
ATOM 1448 N N . LEU A 1 188 ? -15.648 -27.219 -9.227 1 98.81 188 LEU A N 1
ATOM 1449 C CA . LEU A 1 188 ? -14.438 -26.422 -9.016 1 98.81 188 LEU A CA 1
ATOM 1450 C C . LEU A 1 188 ? -14.781 -24.969 -8.734 1 98.81 188 LEU A C 1
ATOM 1452 O O . LEU A 1 188 ? -15.461 -24.312 -9.539 1 98.81 188 LEU A O 1
ATOM 1456 N N . MET A 1 189 ? -14.344 -24.453 -7.539 1 98.88 189 MET A N 1
ATOM 1457 C CA . MET A 1 189 ? -14.703 -23.094 -7.145 1 98.88 189 MET A CA 1
ATOM 1458 C C . MET A 1 189 ? -13.461 -22.281 -6.789 1 98.88 189 MET A C 1
ATOM 1460 O O . MET A 1 189 ? -12.508 -22.812 -6.223 1 98.88 189 MET A O 1
ATOM 1464 N N . THR A 1 190 ? -13.461 -21.047 -7.102 1 98.94 190 THR A N 1
ATOM 1465 C CA . THR A 1 190 ? -12.438 -20.094 -6.688 1 98.94 190 THR A CA 1
ATOM 1466 C C . THR A 1 190 ? -13.062 -18.734 -6.348 1 98.94 190 THR A C 1
ATOM 1468 O O . THR A 1 190 ? -14.094 -18.359 -6.91 1 98.94 190 THR A O 1
ATOM 1471 N N . PRO A 1 191 ? -12.492 -18.016 -5.453 1 98.88 191 PRO A N 1
ATOM 1472 C CA .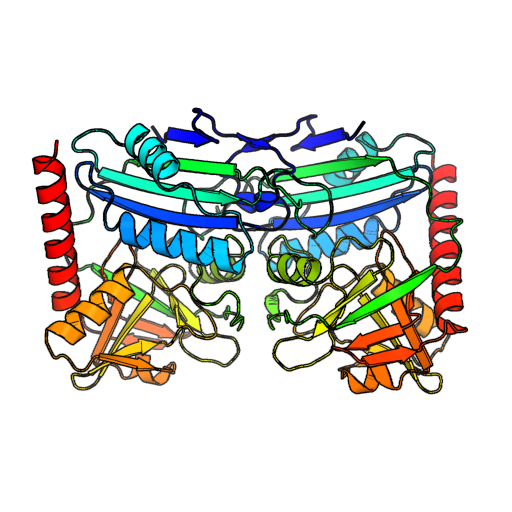 PRO A 1 191 ? -13.102 -16.75 -5.016 1 98.88 191 PRO A CA 1
ATOM 1473 C C . PRO A 1 191 ? -13.156 -15.711 -6.125 1 98.88 191 PRO A C 1
ATOM 1475 O O . PRO A 1 191 ? -12.242 -15.633 -6.953 1 98.88 191 PRO A O 1
ATOM 1478 N N . THR A 1 192 ? -14.266 -14.922 -6.074 1 98.12 192 THR A N 1
ATOM 1479 C CA . THR A 1 192 ? -14.234 -13.688 -6.852 1 98.12 192 THR A CA 1
ATOM 1480 C C . THR A 1 192 ? -13.172 -12.734 -6.305 1 98.12 192 THR A C 1
ATOM 1482 O O . THR A 1 192 ? -12.875 -12.75 -5.109 1 98.12 192 THR A O 1
ATOM 1485 N N . LEU A 1 193 ? -12.633 -11.938 -7.176 1 98.25 193 LEU A N 1
ATOM 1486 C CA . LEU A 1 193 ? -11.586 -11.008 -6.762 1 98.25 193 LEU A CA 1
ATOM 1487 C C . LEU A 1 193 ? -12.008 -9.57 -7.023 1 98.25 193 LEU A C 1
ATOM 1489 O O . LEU A 1 193 ? -11.164 -8.711 -7.289 1 98.25 193 LEU A O 1
ATOM 1493 N N . GLU A 1 194 ? -13.242 -9.266 -6.949 1 97.56 194 GLU A N 1
ATOM 1494 C CA . GLU A 1 194 ? -13.789 -7.949 -7.258 1 97.56 194 GLU A CA 1
ATOM 1495 C C . GLU A 1 194 ? -13.375 -6.922 -6.207 1 97.56 194 GLU A C 1
ATOM 1497 O O . GLU A 1 194 ? -13.242 -5.734 -6.512 1 97.56 194 GLU A O 1
ATOM 1502 N N . ASN A 1 195 ? -13.133 -7.395 -4.98 1 98 195 ASN A N 1
ATOM 1503 C CA . ASN A 1 195 ? -12.922 -6.449 -3.889 1 98 195 ASN A CA 1
ATOM 1504 C C . ASN A 1 195 ? -11.508 -6.535 -3.334 1 98 195 ASN A C 1
ATOM 1506 O O . ASN A 1 195 ? -11.062 -5.637 -2.619 1 98 195 ASN A O 1
ATOM 1510 N N . ALA A 1 196 ? -10.836 -7.605 -3.584 1 98.5 196 ALA A N 1
ATOM 1511 C CA . ALA A 1 196 ? -9.492 -7.832 -3.047 1 98.5 196 ALA A CA 1
ATOM 1512 C C . ALA A 1 196 ? -8.797 -8.984 -3.77 1 98.5 196 ALA A C 1
ATOM 1514 O O . ALA A 1 196 ? -9.445 -9.758 -4.477 1 98.5 196 ALA A O 1
ATOM 1515 N N . GLY A 1 197 ? -7.477 -9.008 -3.549 1 98.69 197 GLY A N 1
ATOM 1516 C CA . GLY A 1 197 ? -6.723 -10.133 -4.066 1 98.69 197 GLY A CA 1
ATOM 1517 C C . GLY A 1 197 ? -5.996 -9.828 -5.359 1 98.69 197 GLY A C 1
ATOM 1518 O O . GLY A 1 197 ? -6.18 -8.758 -5.941 1 98.69 197 GLY A O 1
ATOM 1519 N N . VAL A 1 198 ? -5.207 -10.719 -5.82 1 98.81 198 VAL A N 1
ATOM 1520 C CA . VAL A 1 198 ? -4.445 -10.641 -7.059 1 98.81 198 VAL A CA 1
ATOM 1521 C C . VAL A 1 198 ? -4.988 -11.648 -8.07 1 98.81 198 VAL A C 1
ATOM 1523 O O . VAL A 1 198 ? -5.191 -12.82 -7.742 1 98.81 198 VAL A O 1
ATOM 1526 N N . ARG A 1 199 ? -5.266 -11.203 -9.227 1 98.69 199 ARG A N 1
ATOM 1527 C CA . ARG A 1 199 ? -5.727 -12.102 -10.273 1 98.69 199 ARG A CA 1
ATOM 1528 C C . ARG A 1 199 ? -4.562 -12.891 -10.867 1 98.69 199 ARG A C 1
ATOM 1530 O O . ARG A 1 199 ? -3.842 -12.391 -11.734 1 98.69 199 ARG A O 1
ATOM 1537 N N . GLY A 1 200 ? -4.418 -14.125 -10.445 1 98.69 200 GLY A N 1
ATOM 1538 C CA . GLY A 1 200 ? -3.264 -14.93 -10.805 1 98.69 200 GLY A CA 1
ATOM 1539 C C . GLY A 1 200 ? -3.312 -15.422 -12.242 1 98.69 200 GLY A C 1
ATOM 1540 O O . GLY A 1 200 ? -4.387 -15.742 -12.758 1 98.69 200 GLY A O 1
ATOM 1541 N N . ILE A 1 201 ? -2.186 -15.617 -12.805 1 98.75 201 ILE A N 1
ATOM 1542 C CA . ILE A 1 201 ? -2.039 -16.078 -14.18 1 98.75 201 ILE A CA 1
ATOM 1543 C C . ILE A 1 201 ? -2.475 -17.547 -14.281 1 98.75 201 ILE A C 1
ATOM 1545 O O . ILE A 1 201 ? -3.266 -17.891 -15.164 1 98.75 201 ILE A O 1
ATOM 1549 N N . ILE A 1 202 ? -1.98 -18.375 -13.367 1 98.5 202 ILE A N 1
ATOM 1550 C CA . ILE A 1 202 ? -2.32 -19.797 -13.375 1 98.5 202 ILE A CA 1
ATOM 1551 C C . ILE A 1 202 ? -3.801 -19.969 -13.055 1 98.5 202 ILE A C 1
ATOM 1553 O O . ILE A 1 202 ? -4.469 -20.844 -13.617 1 98.5 202 ILE A O 1
ATOM 1557 N N . ARG A 1 203 ? -4.328 -19.172 -12.125 1 98.75 203 ARG A N 1
ATOM 1558 C CA . ARG A 1 203 ? -5.754 -19.172 -11.82 1 98.75 203 ARG A CA 1
ATOM 1559 C C . ARG A 1 203 ? -6.582 -18.969 -13.086 1 98.75 203 ARG A C 1
ATOM 1561 O O . ARG A 1 203 ? -7.48 -19.766 -13.375 1 98.75 203 ARG A O 1
ATOM 1568 N N . ASP A 1 204 ? -6.273 -17.906 -13.836 1 98.69 204 ASP A N 1
ATOM 1569 C CA . ASP A 1 204 ? -7.027 -17.594 -15.047 1 98.69 204 ASP A CA 1
ATOM 1570 C C . ASP A 1 204 ? -6.883 -18.703 -16.078 1 98.69 204 ASP A C 1
ATOM 1572 O O . ASP A 1 204 ? -7.852 -19.047 -16.766 1 98.69 204 ASP A O 1
ATOM 1576 N N . TYR A 1 205 ? -5.676 -19.234 -16.203 1 98.69 205 TYR A N 1
ATOM 1577 C CA . TYR A 1 205 ? -5.449 -20.344 -17.125 1 98.69 205 TYR A CA 1
ATOM 1578 C C . TYR A 1 205 ? -6.352 -21.531 -16.781 1 98.69 205 TYR A C 1
ATOM 1580 O O . TYR A 1 205 ? -6.988 -22.109 -17.656 1 98.69 205 TYR A O 1
ATOM 1588 N N . LEU A 1 206 ? -6.406 -21.906 -15.477 1 98.81 206 LEU A N 1
ATOM 1589 C CA . LEU A 1 206 ? -7.164 -23.078 -15.055 1 98.81 206 LEU A CA 1
ATOM 1590 C C . LEU A 1 206 ? -8.656 -22.859 -15.25 1 98.81 206 LEU A C 1
ATOM 1592 O O . LEU A 1 206 ? -9.391 -23.797 -15.594 1 98.81 206 LEU A O 1
ATOM 1596 N N . ILE A 1 207 ? -9.133 -21.672 -14.984 1 98.81 207 ILE A N 1
ATOM 1597 C CA . ILE A 1 207 ? -10.539 -21.359 -15.219 1 98.81 207 ILE A CA 1
ATOM 1598 C C . ILE A 1 207 ? -10.867 -21.562 -16.688 1 98.81 207 ILE A C 1
ATOM 1600 O O . ILE A 1 207 ? -11.875 -22.188 -17.031 1 98.81 207 ILE A O 1
ATOM 1604 N N . ALA A 1 208 ? -10.039 -21.031 -17.547 1 98.69 208 ALA A N 1
ATOM 1605 C CA . ALA A 1 208 ? -10.25 -21.172 -18.984 1 98.69 208 ALA A CA 1
ATOM 1606 C C . ALA A 1 208 ? -10.203 -22.641 -19.406 1 98.69 208 ALA A C 1
ATOM 1608 O O . ALA A 1 208 ? -11.031 -23.094 -20.203 1 98.69 208 ALA A O 1
ATOM 1609 N N . GLN A 1 209 ? -9.203 -23.359 -18.891 1 98.56 209 GLN A N 1
ATOM 1610 C CA . GLN A 1 209 ? -9.055 -24.781 -19.203 1 98.56 209 GLN A CA 1
ATOM 1611 C C . GLN A 1 209 ? -10.273 -25.578 -18.766 1 98.56 209 GLN A C 1
ATOM 1613 O O . GLN A 1 209 ? -10.758 -26.438 -19.484 1 98.56 209 GLN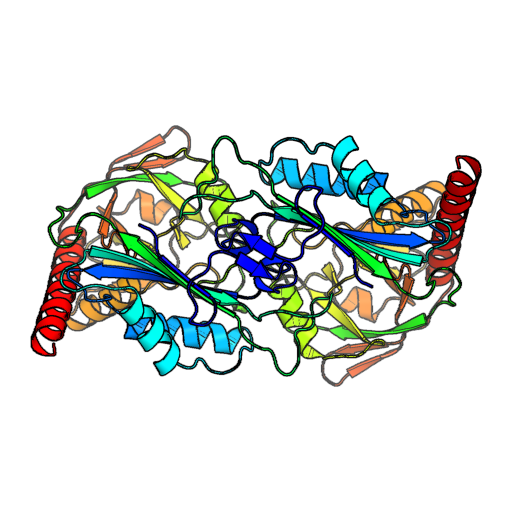 A O 1
ATOM 1618 N N . ALA A 1 210 ? -10.742 -25.359 -17.547 1 98.69 210 ALA A N 1
ATOM 1619 C CA . ALA A 1 210 ? -11.938 -26.031 -17.031 1 98.69 210 ALA A CA 1
ATOM 1620 C C . ALA A 1 210 ? -13.141 -25.781 -17.938 1 98.69 210 ALA A C 1
ATOM 1622 O O . ALA A 1 210 ? -13.891 -26.703 -18.234 1 98.69 210 ALA A O 1
ATOM 1623 N N . THR A 1 211 ? -13.297 -24.516 -18.297 1 97.69 211 THR A N 1
ATOM 1624 C CA . THR A 1 211 ? -14.383 -24.156 -19.203 1 97.69 211 THR A CA 1
ATOM 1625 C C . THR A 1 211 ? -14.289 -24.922 -20.516 1 97.69 211 THR A C 1
ATOM 1627 O O . THR A 1 211 ? -15.289 -25.469 -21 1 97.69 211 THR A O 1
ATOM 1630 N N . GLN A 1 212 ? -13.156 -25 -21.062 1 98 212 GLN A N 1
ATOM 1631 C CA . GLN A 1 212 ? -12.922 -25.688 -22.328 1 98 212 GLN A CA 1
ATOM 1632 C C . GLN A 1 212 ? -13.258 -27.172 -22.219 1 98 212 GLN A C 1
ATOM 1634 O O . GLN A 1 212 ? -13.742 -27.781 -23.172 1 98 212 GLN A O 1
ATOM 1639 N N . GLU A 1 213 ? -12.984 -27.719 -21.094 1 98.12 213 GLU A N 1
ATOM 1640 C CA . GLU A 1 213 ? -13.188 -29.141 -20.891 1 98.12 213 GLU A CA 1
ATOM 1641 C C . GLU A 1 213 ? -14.594 -29.438 -20.375 1 98.12 213 GLU A C 1
ATOM 1643 O O . GLU A 1 213 ? -14.93 -30.594 -20.109 1 98.12 213 GLU A O 1
ATOM 1648 N N . GLY A 1 214 ? -15.367 -28.438 -20.156 1 97.81 214 GLY A N 1
ATOM 1649 C CA . GLY A 1 214 ? -16.75 -28.594 -19.75 1 97.81 214 GLY A CA 1
ATOM 1650 C C . GLY A 1 214 ? -16.906 -28.891 -18.266 1 97.81 214 GLY A C 1
ATOM 1651 O O . GLY A 1 214 ? -17.906 -29.469 -17.844 1 97.81 214 GLY A O 1
ATOM 1652 N N . MET A 1 215 ? -15.914 -28.578 -17.5 1 98 215 MET A N 1
ATOM 1653 C CA . MET A 1 215 ? -16 -28.75 -16.047 1 98 215 MET A CA 1
ATOM 1654 C C . MET A 1 215 ? -16.891 -27.672 -15.422 1 98 215 MET A C 1
ATOM 1656 O O . MET A 1 215 ? -16.938 -26.547 -15.922 1 98 215 MET A O 1
ATOM 1660 N N . ASP A 1 216 ? -17.625 -28.016 -14.391 1 98.25 216 ASP A N 1
ATOM 1661 C CA . ASP A 1 216 ? -18.312 -27 -13.609 1 98.25 216 ASP A CA 1
ATOM 1662 C C . ASP A 1 216 ? -17.344 -26.188 -12.766 1 98.25 216 ASP A C 1
ATOM 1664 O O . ASP A 1 216 ? -16.859 -26.656 -11.734 1 98.25 216 ASP A O 1
ATOM 1668 N N . CYS A 1 217 ? -16.969 -25.078 -13.211 1 98.44 217 CYS A N 1
ATOM 1669 C CA . CYS A 1 217 ? -16.031 -24.156 -12.57 1 98.44 217 CYS A CA 1
ATOM 1670 C C . CYS A 1 217 ? -16.703 -22.812 -12.289 1 98.44 217 CYS A C 1
ATOM 1672 O O . CYS A 1 217 ? -17.266 -22.188 -13.195 1 98.44 217 CYS A O 1
ATOM 1674 N N . ARG A 1 218 ? -16.625 -22.344 -11.023 1 98.56 218 ARG A N 1
ATOM 1675 C CA . ARG A 1 218 ? -17.359 -21.141 -10.633 1 98.56 218 ARG A CA 1
ATOM 1676 C C . ARG A 1 218 ? -16.469 -20.172 -9.867 1 98.56 218 ARG A C 1
ATOM 1678 O O . ARG A 1 218 ? -15.703 -20.578 -8.992 1 98.56 218 ARG A O 1
ATOM 1685 N N . GLU A 1 219 ? -16.5 -18.938 -10.281 1 98.69 219 GLU A N 1
ATOM 1686 C CA . GLU A 1 219 ? -16.016 -17.859 -9.438 1 98.69 219 GLU A CA 1
ATOM 1687 C C . GLU A 1 219 ? -17.125 -17.359 -8.508 1 98.69 219 GLU A C 1
ATOM 1689 O O . GLU A 1 219 ? -18.172 -16.922 -8.969 1 98.69 219 GLU A O 1
ATOM 1694 N N . MET A 1 220 ? -16.859 -17.375 -7.234 1 98.5 220 MET A N 1
ATOM 1695 C CA . MET A 1 220 ? -17.906 -17 -6.301 1 98.5 220 MET A CA 1
ATOM 1696 C C . MET A 1 220 ? -17.328 -16.594 -4.953 1 98.5 220 MET A C 1
ATOM 1698 O O . MET A 1 220 ? -16.141 -16.828 -4.688 1 98.5 220 MET A O 1
ATOM 1702 N N . GLU A 1 221 ? -18.172 -16 -4.164 1 98.56 221 GLU A N 1
ATOM 1703 C CA . GLU A 1 221 ? -17.766 -15.742 -2.787 1 98.56 221 GLU A CA 1
ATOM 1704 C C . GLU A 1 221 ? -17.688 -17.031 -1.981 1 98.56 221 GLU A C 1
ATOM 1706 O O . GLU A 1 221 ? -18.578 -17.875 -2.07 1 98.56 221 GLU A O 1
ATOM 1711 N N . LEU A 1 222 ? -16.609 -17.234 -1.293 1 98.75 222 LEU A N 1
ATOM 1712 C CA . LEU A 1 222 ? -16.391 -18.406 -0.465 1 98.75 222 LEU A CA 1
ATOM 1713 C C . LEU A 1 222 ? -16.234 -18.031 1.002 1 98.75 222 LEU A C 1
ATOM 1715 O O . LEU A 1 222 ? -15.641 -16.984 1.314 1 98.75 222 LEU A O 1
ATOM 1719 N N . SER A 1 223 ? -16.734 -18.859 1.882 1 98.75 223 SER A N 1
ATOM 1720 C CA . SER A 1 223 ? -16.547 -18.719 3.322 1 98.75 223 SER A CA 1
ATOM 1721 C C . SER A 1 223 ? -15.484 -19.703 3.824 1 98.75 223 SER A C 1
ATOM 1723 O O . SER A 1 223 ? -15.062 -20.609 3.09 1 98.75 223 SER A O 1
ATOM 1725 N N . VAL A 1 224 ? -15.102 -19.484 5.016 1 98.75 224 VAL A N 1
ATOM 1726 C CA . VAL A 1 224 ? -14.18 -20.422 5.641 1 98.75 224 VAL A CA 1
ATOM 1727 C C . VAL A 1 224 ? -14.82 -21.812 5.715 1 98.75 224 VAL A C 1
ATOM 1729 O O . VAL A 1 224 ? -14.148 -22.828 5.539 1 98.75 224 VAL A O 1
ATOM 1732 N N . GLU A 1 225 ? -16.109 -21.844 5.938 1 98.69 225 GLU A N 1
ATOM 1733 C CA . GLU A 1 225 ? -16.828 -23.109 5.992 1 98.69 225 GLU A CA 1
ATOM 1734 C C . GLU A 1 225 ? -16.766 -23.844 4.652 1 98.69 225 GLU A C 1
ATOM 1736 O O . GLU A 1 225 ? -16.672 -25.078 4.613 1 98.69 225 GLU A O 1
ATOM 1741 N N . ASN A 1 226 ? -16.906 -23.109 3.578 1 98.75 226 ASN A N 1
ATOM 1742 C CA . ASN A 1 226 ? -16.75 -23.719 2.268 1 98.75 226 ASN A CA 1
ATOM 1743 C C . ASN A 1 226 ? -15.406 -24.438 2.152 1 98.75 226 ASN A C 1
ATOM 1745 O O . ASN A 1 226 ? -15.328 -25.547 1.597 1 98.75 226 ASN A O 1
ATOM 1749 N N . VAL A 1 227 ? -14.328 -23.875 2.682 1 98.88 227 VAL A N 1
ATOM 1750 C CA . VAL A 1 227 ? -12.992 -24.453 2.605 1 98.88 227 VAL A CA 1
ATOM 1751 C C . VAL A 1 227 ? -12.914 -25.688 3.514 1 98.88 227 VAL A C 1
ATOM 1753 O O . VAL A 1 227 ? -12.359 -26.719 3.127 1 98.88 227 VAL A O 1
ATOM 1756 N N . ILE A 1 228 ? -13.5 -25.562 4.711 1 98.69 228 ILE A N 1
ATOM 1757 C CA . ILE A 1 228 ? -13.508 -26.656 5.668 1 98.69 228 ILE A CA 1
ATOM 1758 C C . ILE A 1 228 ? -14.211 -27.859 5.062 1 98.69 228 ILE A C 1
ATOM 1760 O O . ILE A 1 228 ? -13.719 -29 5.16 1 98.69 228 ILE A O 1
ATOM 1764 N N . ASP A 1 229 ? -15.273 -27.656 4.355 1 98.25 229 ASP A N 1
ATOM 1765 C CA . ASP A 1 229 ? -16.141 -28.734 3.896 1 98.25 229 ASP A CA 1
ATOM 1766 C C . ASP A 1 229 ? -15.703 -29.25 2.529 1 98.25 229 ASP A C 1
ATOM 1768 O O . ASP A 1 229 ? -16.219 -30.266 2.049 1 98.25 229 ASP A O 1
ATOM 1772 N N . ALA A 1 230 ? -14.805 -28.609 1.899 1 98.56 230 ALA A N 1
ATOM 1773 C CA . ALA A 1 230 ? -14.398 -28.953 0.538 1 98.56 230 ALA A CA 1
ATOM 1774 C C . ALA A 1 230 ? -13.773 -30.344 0.48 1 98.56 230 ALA A C 1
ATOM 1776 O O . ALA A 1 230 ? -13.062 -30.75 1.402 1 98.56 230 ALA A O 1
ATOM 1777 N N . ASP A 1 231 ? -13.945 -31.047 -0.635 1 97.75 231 ASP A N 1
ATOM 1778 C CA . ASP A 1 231 ? -13.32 -32.344 -0.891 1 97.75 231 ASP A CA 1
ATOM 1779 C C . ASP A 1 231 ? -11.828 -32.188 -1.168 1 97.75 231 ASP A C 1
ATOM 1781 O O . ASP A 1 231 ? -11.016 -33 -0.75 1 97.75 231 ASP A O 1
ATOM 1785 N N . GLU A 1 232 ? -11.5 -31.156 -1.955 1 98.06 232 GLU A N 1
ATOM 1786 C CA . GLU A 1 232 ? -10.125 -30.797 -2.283 1 98.06 232 GLU A CA 1
ATOM 1787 C C . GLU A 1 232 ? -9.898 -29.297 -2.125 1 98.06 232 GLU A C 1
ATOM 1789 O O . GLU A 1 232 ? -10.812 -28.5 -2.32 1 98.06 232 GLU A O 1
ATOM 1794 N N . VAL A 1 233 ? -8.727 -28.953 -1.678 1 98.81 233 VAL A N 1
ATOM 1795 C CA . VAL A 1 233 ? -8.234 -27.578 -1.686 1 98.81 233 VAL A CA 1
ATOM 1796 C C . VAL A 1 233 ? -6.844 -27.531 -2.314 1 98.81 233 VAL A C 1
ATOM 1798 O O . VAL A 1 233 ? -5.984 -28.359 -1.995 1 98.81 233 VAL A O 1
ATOM 1801 N N . PHE A 1 234 ? -6.633 -26.656 -3.271 1 98.62 234 PHE A N 1
ATOM 1802 C CA . PHE A 1 234 ? -5.277 -26.469 -3.775 1 98.62 234 PHE A CA 1
ATOM 1803 C C . PHE A 1 234 ? -5.02 -25.016 -4.109 1 98.62 234 PHE A C 1
ATOM 1805 O O . PHE A 1 234 ? -5.961 -24.234 -4.32 1 98.62 234 PHE A O 1
ATOM 1812 N N . MET A 1 235 ? -3.779 -24.641 -4.09 1 97.81 235 MET A N 1
ATOM 1813 C CA . MET A 1 235 ? -3.318 -23.281 -4.324 1 97.81 235 MET A CA 1
ATOM 1814 C C . MET A 1 235 ? -2.557 -23.188 -5.645 1 97.81 235 MET A C 1
ATOM 1816 O O . MET A 1 235 ? -2.002 -24.172 -6.117 1 97.81 235 MET A O 1
ATOM 1820 N N . THR A 1 236 ? -2.572 -21.969 -6.195 1 97.88 236 THR A N 1
ATOM 1821 C CA . THR A 1 236 ? -1.864 -21.766 -7.453 1 97.88 236 THR A CA 1
ATOM 1822 C C . THR A 1 236 ? -1.021 -20.5 -7.398 1 97.88 236 THR A C 1
ATOM 1824 O O . THR A 1 236 ? -1.418 -19.5 -6.777 1 97.88 236 THR A O 1
ATOM 1827 N N . ASN A 1 237 ? 0.07 -20.5 -7.992 1 95.5 237 ASN A N 1
ATOM 1828 C CA . ASN A 1 237 ? 0.885 -19.328 -8.312 1 95.5 237 ASN A CA 1
ATOM 1829 C C . ASN A 1 237 ? 1.816 -19.594 -9.484 1 95.5 237 ASN A C 1
ATOM 1831 O O . ASN A 1 237 ? 1.995 -20.75 -9.891 1 95.5 237 ASN A O 1
ATOM 1835 N N . SER A 1 238 ? 2.408 -18.641 -10 1 95.69 238 SER A N 1
ATOM 1836 C CA . SER A 1 238 ? 3.152 -18.766 -11.25 1 95.69 238 SER A CA 1
ATOM 1837 C C . SER A 1 238 ? 4.461 -19.516 -11.031 1 95.69 238 SER A C 1
ATOM 1839 O O . SER A 1 238 ? 4.969 -20.172 -11.953 1 95.69 238 SER A O 1
ATOM 1841 N N . LEU A 1 239 ? 5.035 -19.5 -9.828 1 92.56 239 LEU A N 1
ATOM 1842 C CA . LEU A 1 239 ? 6.352 -20.094 -9.586 1 92.56 239 LEU A CA 1
ATOM 1843 C C . LEU A 1 239 ? 6.227 -21.547 -9.133 1 92.56 239 LEU A C 1
ATOM 1845 O O . LEU A 1 239 ? 7.09 -22.359 -9.43 1 92.56 239 LEU A O 1
ATOM 1849 N N . MET A 1 240 ? 5.297 -21.859 -8.328 1 86.25 240 MET A N 1
ATOM 1850 C CA . MET A 1 240 ? 4.934 -23.172 -7.832 1 86.25 240 MET A CA 1
ATOM 1851 C C . MET A 1 240 ? 3.471 -23.484 -8.133 1 86.25 240 MET A C 1
ATOM 1853 O O . MET A 1 240 ? 2.621 -23.422 -7.242 1 86.25 240 MET A O 1
ATOM 1857 N N . PRO A 1 241 ? 3.355 -23.938 -9.391 1 87 241 PRO A N 1
ATOM 1858 C CA . PRO A 1 241 ? 2.055 -23.672 -10.016 1 87 241 PRO A CA 1
ATOM 1859 C C . PRO A 1 241 ? 0.897 -24.328 -9.258 1 87 241 PRO A C 1
ATOM 1861 O O . PRO A 1 241 ? -0.208 -23.781 -9.227 1 87 241 PRO A O 1
ATOM 1864 N N . ILE A 1 242 ? 1.121 -25.562 -8.711 1 95.69 242 ILE A N 1
ATOM 1865 C CA . ILE A 1 242 ? 0.017 -26.188 -7.992 1 95.69 242 ILE A CA 1
ATOM 1866 C C . ILE A 1 242 ? 0.531 -26.812 -6.695 1 95.69 242 ILE A C 1
ATOM 1868 O O . ILE A 1 242 ? 1.526 -27.531 -6.699 1 95.69 242 ILE A O 1
ATOM 1872 N N . ARG A 1 243 ? -0.093 -26.469 -5.664 1 95.25 243 ARG A N 1
ATOM 1873 C CA . ARG A 1 243 ? 0.154 -27.094 -4.375 1 95.25 243 ARG A CA 1
ATOM 1874 C C . ARG A 1 243 ? -1.149 -27.578 -3.738 1 95.25 243 ARG A C 1
ATOM 1876 O O . ARG A 1 243 ? -2.08 -26.781 -3.561 1 95.25 243 ARG A O 1
ATOM 1883 N N . ALA A 1 244 ? -1.183 -28.812 -3.445 1 97.5 244 ALA A N 1
ATOM 1884 C CA . ALA A 1 244 ? -2.352 -29.328 -2.742 1 97.5 244 ALA A CA 1
ATOM 1885 C C . ALA A 1 244 ? -2.309 -28.969 -1.261 1 97.5 244 ALA A C 1
ATOM 1887 O O . ALA A 1 244 ? -1.245 -28.641 -0.726 1 97.5 244 ALA A O 1
ATOM 1888 N N . ILE A 1 245 ? -3.434 -28.938 -0.627 1 98.12 245 ILE A N 1
ATOM 1889 C CA . ILE A 1 245 ? -3.508 -28.672 0.807 1 98.12 245 ILE A CA 1
ATOM 1890 C C . ILE A 1 245 ? -3.832 -29.969 1.546 1 98.12 245 ILE A C 1
ATOM 1892 O O . ILE A 1 245 ? -4.797 -30.656 1.208 1 98.12 245 ILE A O 1
ATOM 1896 N N . LYS A 1 246 ? -2.99 -30.281 2.484 1 97.06 246 LYS A N 1
ATOM 1897 C CA . LYS A 1 246 ? -3.221 -31.531 3.207 1 97.06 246 LYS A CA 1
ATOM 1898 C C . LYS A 1 246 ? -3.986 -31.281 4.504 1 97.06 246 LYS A C 1
ATOM 1900 O O . LYS A 1 246 ? -4.555 -32.219 5.086 1 97.06 246 LYS A O 1
ATOM 1905 N N . GLN A 1 247 ? -3.918 -30.016 4.984 1 97.31 247 GLN A N 1
ATOM 1906 C CA . GLN A 1 247 ? -4.742 -29.656 6.133 1 97.31 247 GLN A CA 1
ATOM 1907 C C . GLN A 1 247 ? -4.926 -28.141 6.23 1 97.31 247 GLN A C 1
ATOM 1909 O O . GLN A 1 247 ? -4.016 -27.391 5.898 1 97.31 247 GLN A O 1
ATOM 1914 N N . LEU A 1 248 ? -6.07 -27.797 6.68 1 98.44 248 LEU A N 1
ATOM 1915 C CA . LEU A 1 248 ? -6.379 -26.422 7.086 1 98.44 248 LEU A CA 1
ATOM 1916 C C . LEU A 1 248 ? -6.32 -26.281 8.602 1 98.44 248 LEU A C 1
ATOM 1918 O O . LEU A 1 248 ? -6.98 -27.031 9.328 1 98.44 248 LEU A O 1
ATOM 1922 N N . ARG A 1 249 ? -5.465 -25.375 9 1 97.81 249 ARG A N 1
ATOM 1923 C CA . ARG A 1 249 ? -5.32 -25.125 10.43 1 97.81 249 ARG A CA 1
ATOM 1924 C C . ARG A 1 249 ? -5.977 -23.797 10.82 1 97.81 249 ARG A C 1
ATOM 1926 O O . ARG A 1 249 ? -5.633 -22.75 10.273 1 97.81 249 ARG A O 1
ATOM 1933 N N . ILE A 1 250 ? -6.891 -23.859 11.766 1 97.81 250 ILE A N 1
ATOM 1934 C CA . ILE A 1 250 ? -7.555 -22.703 12.352 1 97.81 250 ILE A CA 1
ATOM 1935 C C . ILE A 1 250 ? -7.418 -22.734 13.867 1 97.81 250 ILE A C 1
ATOM 1937 O O . ILE A 1 250 ? -8.016 -23.594 14.531 1 97.81 250 ILE A O 1
ATOM 1941 N N . ASP A 1 251 ? -6.609 -21.75 14.359 1 94.19 251 ASP A N 1
ATOM 1942 C CA . ASP A 1 251 ? -6.297 -21.781 15.781 1 94.19 251 ASP A CA 1
ATOM 1943 C C . ASP A 1 251 ? -5.766 -23.156 16.188 1 94.19 251 ASP A C 1
ATOM 1945 O O . ASP A 1 251 ? -4.777 -23.641 15.633 1 94.19 251 ASP A O 1
ATOM 1949 N N . ASP A 1 252 ? -6.402 -23.828 17.031 1 94.25 252 ASP A N 1
ATOM 1950 C CA . ASP A 1 252 ? -5.891 -25.094 17.547 1 94.25 252 ASP A CA 1
ATOM 1951 C C . ASP A 1 252 ? -6.578 -26.281 16.859 1 94.25 252 ASP A C 1
ATOM 1953 O O . ASP A 1 252 ? -6.418 -27.422 17.281 1 94.25 252 ASP A O 1
ATOM 1957 N N . LYS A 1 253 ? -7.277 -26.062 15.82 1 97.81 253 LYS A N 1
ATOM 1958 C CA . LYS A 1 253 ? -7.988 -27.109 15.109 1 97.81 253 LYS A CA 1
ATOM 1959 C C . LYS A 1 253 ? -7.363 -27.375 13.742 1 97.81 253 LYS A C 1
ATOM 1961 O O . LYS A 1 253 ? -6.945 -26.438 13.055 1 97.81 253 LYS A O 1
ATOM 1966 N N . ALA A 1 254 ? -7.348 -28.641 13.398 1 97.75 254 ALA A N 1
ATOM 1967 C CA . ALA A 1 254 ? -6.848 -29.062 12.094 1 97.75 254 ALA A CA 1
ATOM 1968 C C . ALA A 1 254 ? -7.93 -29.797 11.305 1 97.75 254 ALA A C 1
ATOM 1970 O O . ALA A 1 254 ? -8.586 -30.703 11.836 1 97.75 254 ALA A O 1
ATOM 1971 N N . PHE A 1 255 ? -8.195 -29.422 10.094 1 98.31 255 PHE A N 1
ATOM 1972 C CA . PHE A 1 255 ? -9.125 -30.062 9.18 1 98.31 255 PHE A CA 1
ATOM 1973 C C . PHE A 1 255 ? -8.375 -30.75 8.039 1 98.31 255 PHE A C 1
ATOM 1975 O O . PHE A 1 255 ? -7.84 -30.078 7.156 1 98.31 255 PHE A O 1
ATOM 1982 N N . ILE A 1 256 ? -8.383 -32 8.023 1 97.69 256 ILE A N 1
ATOM 1983 C CA . ILE A 1 256 ? -7.594 -32.812 7.086 1 97.69 256 ILE A CA 1
ATOM 1984 C C . ILE A 1 256 ? -8.188 -32.688 5.684 1 97.69 256 ILE A C 1
ATOM 1986 O O . ILE A 1 256 ? -9.414 -32.719 5.52 1 97.69 256 ILE A O 1
ATOM 1990 N N . LYS A 1 257 ? -7.332 -32.531 4.781 1 95.88 257 LYS A N 1
ATOM 1991 C CA . LYS A 1 257 ? -7.676 -32.531 3.361 1 95.88 257 LYS A CA 1
ATOM 1992 C C . LYS A 1 257 ? -6.895 -33.594 2.592 1 95.88 257 LYS A C 1
ATOM 1994 O O . LYS A 1 257 ? -5.895 -34.094 3.088 1 95.88 257 LYS A O 1
ATOM 1999 N N . GLU A 1 258 ? -7.375 -33.969 1.484 1 92.5 258 GLU A N 1
ATOM 2000 C CA . GLU A 1 258 ? -6.688 -34.906 0.612 1 92.5 258 GLU A CA 1
ATOM 2001 C C . GLU A 1 258 ? -6.574 -34.375 -0.81 1 92.5 258 GLU A C 1
ATOM 2003 O O . GLU A 1 258 ? -7.508 -33.75 -1.322 1 92.5 258 GLU A O 1
ATOM 2008 N N . ALA A 1 259 ? -5.352 -34.594 -1.272 1 93.75 259 ALA A N 1
ATOM 2009 C CA . ALA A 1 259 ? -5.238 -34.281 -2.701 1 93.75 259 ALA A CA 1
ATOM 2010 C C . ALA A 1 259 ? -6.137 -35.219 -3.518 1 93.75 259 ALA A C 1
ATOM 2012 O O . ALA A 1 259 ? -6.258 -36.406 -3.213 1 93.75 259 ALA A O 1
ATOM 2013 N N . GLY A 1 260 ? -6.766 -34.656 -4.535 1 94.25 260 GLY A N 1
ATOM 2014 C CA . GLY A 1 260 ? -7.68 -35.438 -5.363 1 94.25 260 GLY A CA 1
ATOM 2015 C C . GLY A 1 260 ? -7.504 -35.156 -6.848 1 94.25 260 GLY A C 1
ATOM 2016 O O . GLY A 1 260 ? -6.465 -34.656 -7.273 1 94.25 260 GLY A O 1
ATOM 2017 N N . PRO A 1 261 ? -8.414 -35.688 -7.566 1 97.12 261 PRO A N 1
ATOM 2018 C CA . PRO A 1 261 ? -8.258 -35.656 -9.023 1 97.12 261 PRO A CA 1
ATOM 2019 C C . PRO A 1 261 ? -8.172 -34.25 -9.586 1 97.12 261 PRO A C 1
ATOM 2021 O O . PRO A 1 261 ? -7.535 -34.031 -10.617 1 97.12 261 PRO A O 1
ATOM 2024 N N . TYR A 1 262 ? -8.781 -33.281 -8.93 1 98.12 262 TYR A N 1
ATOM 2025 C CA . TYR A 1 262 ? -8.781 -31.938 -9.477 1 98.12 262 TYR A CA 1
ATOM 2026 C C . TYR A 1 262 ? -7.414 -31.281 -9.328 1 98.12 262 TYR A C 1
ATOM 2028 O O . TYR A 1 262 ? -6.957 -30.578 -10.219 1 98.12 262 TYR A O 1
ATOM 2036 N N . ALA A 1 263 ? -6.812 -31.469 -8.195 1 97.88 263 ALA A N 1
ATOM 2037 C CA . ALA A 1 263 ? -5.449 -30.953 -8.023 1 97.88 263 ALA A CA 1
ATOM 2038 C C . ALA A 1 263 ? -4.5 -31.594 -9.031 1 97.88 263 ALA A C 1
ATOM 2040 O O . ALA A 1 263 ? -3.637 -30.922 -9.594 1 97.88 263 ALA A O 1
ATOM 2041 N N . HIS A 1 264 ? -4.621 -32.875 -9.219 1 97.06 264 HIS A N 1
ATOM 2042 C CA . HIS A 1 264 ? -3.799 -33.562 -10.195 1 97.06 264 HIS A CA 1
ATOM 2043 C C . HIS A 1 264 ? -4.082 -33.062 -11.609 1 97.06 264 HIS A C 1
ATOM 2045 O O . HIS A 1 264 ? -3.158 -32.875 -12.398 1 97.06 264 HIS A O 1
ATOM 2051 N N . TRP A 1 265 ? -5.352 -32.938 -11.883 1 97.94 265 TRP A N 1
ATOM 2052 C CA . TRP A 1 265 ? -5.746 -32.375 -13.172 1 97.94 265 TRP A CA 1
ATOM 2053 C C . TRP A 1 265 ? -5.082 -31.031 -13.391 1 97.94 265 TRP A C 1
ATOM 2055 O O . TRP A 1 265 ? -4.504 -30.781 -14.453 1 97.94 265 TRP A O 1
ATOM 2065 N N . ALA A 1 266 ? -5.199 -30.141 -12.406 1 98.06 266 ALA A N 1
ATOM 2066 C CA . ALA A 1 266 ? -4.613 -28.797 -12.5 1 98.06 266 ALA A CA 1
ATOM 2067 C C . ALA A 1 266 ? -3.115 -28.875 -12.766 1 98.06 266 ALA A C 1
ATOM 2069 O O . ALA A 1 266 ? -2.605 -28.219 -13.672 1 98.06 266 ALA A O 1
ATOM 2070 N N . LEU A 1 267 ? -2.453 -29.688 -11.984 1 96.75 267 LEU A N 1
ATOM 2071 C CA . LEU A 1 267 ? -1.009 -29.844 -12.133 1 96.75 267 LEU A CA 1
ATOM 2072 C C . LEU A 1 267 ? -0.656 -30.344 -13.523 1 96.75 267 LEU A C 1
ATOM 2074 O O . LEU A 1 267 ? 0.208 -29.781 -14.195 1 96.75 267 LEU A O 1
ATOM 2078 N N . ASP A 1 268 ? -1.281 -31.406 -13.945 1 96.12 268 ASP A N 1
ATOM 2079 C CA . ASP A 1 268 ? -1.001 -32 -15.242 1 96.12 268 ASP A CA 1
ATOM 2080 C C . ASP A 1 268 ? -1.199 -31 -16.375 1 96.12 268 ASP A C 1
ATOM 2082 O O . ASP A 1 268 ? -0.381 -30.922 -17.297 1 96.12 268 ASP A O 1
ATOM 2086 N N . ASN A 1 269 ? -2.277 -30.266 -16.281 1 97.06 269 ASN A N 1
ATOM 2087 C CA . ASN A 1 269 ? -2.57 -29.312 -17.344 1 97.06 269 ASN A CA 1
ATOM 2088 C C . ASN A 1 269 ? -1.546 -28.172 -17.375 1 97.06 269 ASN A C 1
ATOM 2090 O O . ASN A 1 269 ? -1.084 -27.781 -18.438 1 97.06 269 ASN A O 1
ATOM 2094 N N . VAL A 1 270 ? -1.218 -27.641 -16.234 1 97 270 VAL A N 1
ATOM 2095 C CA . VAL A 1 270 ? -0.266 -26.531 -16.188 1 97 270 VAL A CA 1
ATOM 2096 C C . VAL A 1 270 ? 1.104 -27 -16.672 1 97 270 VAL A C 1
ATOM 2098 O O . VAL A 1 270 ? 1.77 -26.312 -17.438 1 97 270 VAL A O 1
ATOM 2101 N N . LEU A 1 271 ? 1.524 -28.188 -16.234 1 94.94 271 LEU A N 1
ATOM 2102 C CA . LEU A 1 271 ? 2.811 -28.734 -16.656 1 94.94 271 LEU A CA 1
ATOM 2103 C C . LEU A 1 271 ? 2.838 -28.953 -18.172 1 94.94 271 LEU A C 1
ATOM 2105 O O . LEU A 1 271 ? 3.84 -28.672 -18.828 1 94.94 271 LEU A O 1
ATOM 2109 N N . ALA A 1 272 ? 1.764 -29.516 -18.672 1 95.69 272 ALA A N 1
ATOM 2110 C CA . ALA A 1 272 ? 1.675 -29.734 -20.109 1 95.69 272 ALA A CA 1
ATOM 2111 C C . ALA A 1 272 ? 1.772 -28.422 -20.875 1 95.69 272 ALA A C 1
ATOM 2113 O O . ALA A 1 272 ? 2.438 -28.344 -21.906 1 95.69 272 ALA A O 1
ATOM 2114 N N . ASP A 1 273 ? 1.08 -27.469 -20.391 1 96.69 273 ASP A N 1
ATOM 2115 C CA . ASP A 1 273 ? 1.094 -26.172 -21.062 1 96.69 273 ASP A CA 1
ATOM 2116 C C . ASP A 1 273 ? 2.484 -25.531 -21 1 96.69 273 ASP A C 1
ATOM 2118 O O . ASP A 1 273 ? 2.949 -24.969 -22 1 96.69 273 ASP A O 1
ATOM 2122 N N . ILE A 1 274 ? 3.145 -25.562 -19.859 1 95.94 274 ILE A N 1
ATOM 2123 C CA . ILE A 1 274 ? 4.5 -25.047 -19.719 1 95.94 274 ILE A CA 1
ATOM 2124 C C . ILE A 1 274 ? 5.441 -25.781 -20.672 1 95.94 274 ILE A C 1
ATOM 2126 O O . ILE A 1 274 ? 6.258 -25.156 -21.344 1 95.94 274 ILE A O 1
ATOM 2130 N N . GLN A 1 275 ? 5.309 -27.109 -20.688 1 94.5 275 GLN A N 1
ATOM 2131 C CA . GLN A 1 275 ? 6.133 -27.875 -21.609 1 94.5 275 GLN A CA 1
ATOM 2132 C C . GLN A 1 275 ? 5.91 -27.453 -23.047 1 94.5 275 GLN A C 1
ATOM 2134 O O . GLN A 1 275 ? 6.863 -27.328 -23.828 1 94.5 275 GLN A O 1
ATOM 2139 N N . HIS A 1 276 ? 4.688 -27.25 -23.359 1 96.44 276 HIS A N 1
ATOM 2140 C CA . HIS A 1 276 ? 4.363 -26.781 -24.703 1 96.44 276 HIS A CA 1
ATOM 2141 C C . HIS A 1 276 ? 5.039 -25.453 -25 1 96.44 276 HIS A C 1
ATOM 2143 O O . HIS A 1 276 ? 5.598 -25.266 -26.094 1 96.44 276 HIS A O 1
ATOM 2149 N N . GLN A 1 277 ? 5.012 -24.516 -24.078 1 96.31 277 GLN A N 1
ATOM 2150 C CA . GLN A 1 277 ? 5.656 -23.219 -24.25 1 96.31 277 GLN A CA 1
ATOM 2151 C C . GLN A 1 277 ? 7.164 -23.375 -24.406 1 96.31 277 GLN A C 1
ATOM 2153 O O . GLN A 1 277 ? 7.773 -22.719 -25.25 1 96.31 277 GLN A O 1
ATOM 2158 N N . VAL A 1 278 ? 7.723 -24.234 -23.609 1 94.44 278 VAL A N 1
ATOM 2159 C CA . VAL A 1 278 ? 9.156 -24.484 -23.656 1 94.44 278 VAL A CA 1
ATOM 2160 C C . VAL A 1 278 ? 9.531 -25.047 -25.031 1 94.44 278 VAL A C 1
ATOM 2162 O O . VAL A 1 278 ? 10.508 -24.625 -25.641 1 94.44 278 VAL A O 1
ATOM 2165 N N . ASP A 1 279 ? 8.742 -25.969 -25.516 1 95.25 279 ASP A N 1
ATOM 2166 C CA . ASP A 1 279 ? 8.984 -26.594 -26.812 1 95.25 279 ASP A CA 1
ATOM 2167 C C . ASP A 1 279 ? 8.914 -25.562 -27.938 1 95.25 279 ASP A C 1
ATOM 2169 O O . ASP A 1 279 ? 9.734 -25.578 -28.859 1 95.25 279 ASP A O 1
ATOM 2173 N N . GLN A 1 280 ? 7.973 -24.719 -27.797 1 94.94 280 GLN A N 1
ATOM 2174 C CA . GLN A 1 280 ? 7.824 -23.672 -28.812 1 94.94 280 GLN A CA 1
ATOM 2175 C C . GLN A 1 280 ? 8.992 -22.688 -28.766 1 94.94 280 GLN A C 1
ATOM 2177 O O . GLN A 1 280 ? 9.406 -22.156 -29.781 1 94.94 280 GLN A O 1
ATOM 2182 N N . HIS A 1 281 ? 9.422 -22.438 -27.594 1 92.62 281 HIS A N 1
ATOM 2183 C CA . HIS A 1 281 ? 10.523 -21.5 -27.406 1 92.62 281 HIS A CA 1
ATOM 2184 C C . HIS A 1 281 ? 11.82 -22.062 -27.969 1 92.62 281 HIS A C 1
ATOM 2186 O O . HIS A 1 281 ? 12.586 -21.328 -28.609 1 92.62 281 HIS A O 1
ATOM 2192 N N . VAL A 1 282 ? 12.141 -23.281 -27.719 1 85.38 282 VAL A N 1
ATOM 2193 C CA . VAL A 1 282 ? 13.344 -23.938 -28.203 1 85.38 282 VAL A CA 1
ATOM 2194 C C . VAL A 1 282 ? 13.289 -24.047 -29.734 1 85.38 282 VAL A C 1
ATOM 2196 O O . VAL A 1 282 ? 14.305 -23.891 -30.406 1 85.38 282 VAL A O 1
ATOM 2199 N N . GLY A 1 283 ? 12.055 -24.266 -30.219 1 77.25 283 GLY A N 1
ATOM 2200 C CA . GLY A 1 283 ? 11.914 -24.344 -31.656 1 77.25 283 GLY A CA 1
ATOM 2201 C C . GLY A 1 283 ? 12.125 -23.016 -32.344 1 77.25 283 GLY A C 1
ATOM 2202 O O . GLY A 1 283 ? 12.391 -22.969 -33.562 1 77.25 283 GLY A O 1
ATOM 2203 N N . LYS A 1 284 ? 11.852 -22 -31.766 1 73.44 284 LYS A N 1
ATOM 2204 C CA . LYS A 1 284 ? 12.008 -20.672 -32.344 1 73.44 284 LYS A CA 1
A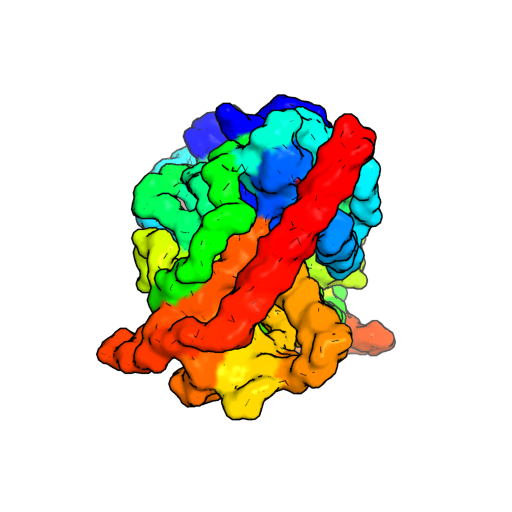TOM 2205 C C . LYS A 1 284 ? 13.469 -20.219 -32.312 1 73.44 284 LYS A C 1
ATOM 2207 O O . LYS A 1 284 ? 13.859 -19.312 -33.031 1 73.44 284 LYS A O 1
ATOM 2212 N N . ASN A 1 285 ? 14.242 -20.844 -31.344 1 65.56 285 ASN A N 1
ATOM 2213 C CA . ASN A 1 285 ? 15.641 -20.438 -31.234 1 65.56 285 ASN A CA 1
ATOM 2214 C C . ASN A 1 285 ? 16.578 -21.531 -31.734 1 65.56 285 ASN A C 1
ATOM 2216 O O . ASN A 1 285 ? 16.375 -22.719 -31.438 1 65.56 285 ASN A O 1
ATOM 2220 N N . MET B 1 1 ? 20.5 23.109 -1.383 1 58.75 1 MET B N 1
ATOM 2221 C CA . MET B 1 1 ? 20.359 21.875 -2.145 1 58.75 1 MET B CA 1
ATOM 2222 C C . MET B 1 1 ? 19.781 20.766 -1.272 1 58.75 1 MET B C 1
ATOM 2224 O O . MET B 1 1 ? 20.016 20.734 -0.062 1 58.75 1 MET B O 1
ATOM 2228 N N . ASP B 1 2 ? 18.859 19.953 -1.828 1 83.62 2 ASP B N 1
ATOM 2229 C CA . ASP B 1 2 ? 18.312 18.812 -1.093 1 83.62 2 ASP B CA 1
ATOM 2230 C C . ASP B 1 2 ? 19.406 17.859 -0.661 1 83.62 2 ASP B C 1
ATOM 2232 O O . ASP B 1 2 ? 20.344 17.594 -1.419 1 83.62 2 ASP B O 1
ATOM 2236 N N . LYS B 1 3 ? 19.531 17.703 0.569 1 94.12 3 LYS B N 1
ATOM 2237 C CA . LYS B 1 3 ? 20.484 16.75 1.14 1 94.12 3 LYS B CA 1
ATOM 2238 C C . LYS B 1 3 ? 19.781 15.484 1.619 1 94.12 3 LYS B C 1
ATOM 2240 O O . LYS B 1 3 ? 18.656 15.547 2.139 1 94.12 3 LYS B O 1
ATOM 2245 N N . THR B 1 4 ? 20.438 14.43 1.387 1 97.56 4 THR B N 1
ATOM 2246 C CA . THR B 1 4 ? 19.859 13.156 1.792 1 97.56 4 THR B CA 1
ATOM 2247 C C . THR B 1 4 ? 20.906 12.273 2.461 1 97.56 4 THR B C 1
ATOM 2249 O O . THR B 1 4 ? 22.047 12.188 1.995 1 97.56 4 THR B O 1
ATOM 2252 N N . LEU B 1 5 ? 20.578 11.734 3.566 1 98.5 5 LEU B N 1
ATOM 2253 C CA . LEU B 1 5 ? 21.375 10.703 4.219 1 98.5 5 LEU B CA 1
ATOM 2254 C C . LEU B 1 5 ? 20.719 9.336 4.055 1 98.5 5 LEU B C 1
ATOM 2256 O O . LEU B 1 5 ? 19.516 9.188 4.262 1 98.5 5 LEU B O 1
ATOM 2260 N N . ILE B 1 6 ? 21.484 8.352 3.629 1 98.38 6 ILE B N 1
ATOM 2261 C CA . ILE B 1 6 ? 21.109 6.941 3.633 1 98.38 6 ILE B CA 1
ATOM 2262 C C . ILE B 1 6 ? 21.938 6.188 4.672 1 98.38 6 ILE B C 1
ATOM 2264 O O . ILE B 1 6 ? 23.141 6.043 4.516 1 98.38 6 ILE B O 1
A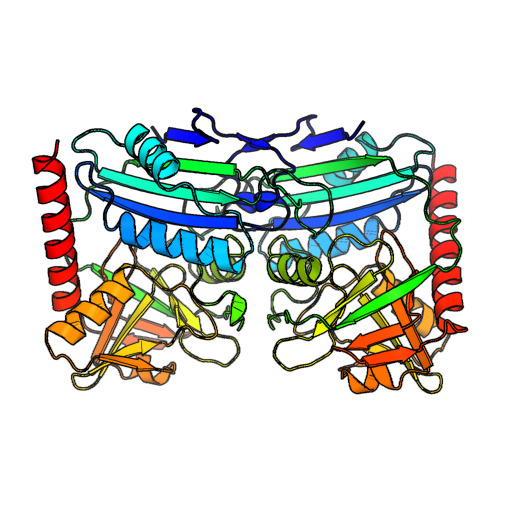TOM 2268 N N . ASN B 1 7 ? 21.297 5.793 5.668 1 98.12 7 ASN B N 1
ATOM 2269 C CA . ASN B 1 7 ? 21.984 5.145 6.781 1 98.12 7 ASN B CA 1
ATOM 2270 C C . ASN B 1 7 ? 23.156 5.984 7.289 1 98.12 7 ASN B C 1
ATOM 2272 O O . ASN B 1 7 ? 24.25 5.469 7.48 1 98.12 7 ASN B O 1
ATOM 2276 N N . GLY B 1 8 ? 22.906 7.219 7.355 1 97.88 8 GLY B N 1
ATOM 2277 C CA . GLY B 1 8 ? 23.859 8.125 7.992 1 97.88 8 GLY B CA 1
ATOM 2278 C C . GLY B 1 8 ? 24.891 8.672 7.031 1 97.88 8 GLY B C 1
ATOM 2279 O O . GLY B 1 8 ? 25.703 9.523 7.402 1 97.88 8 GLY B O 1
ATOM 2280 N N . GLN B 1 9 ? 24.859 8.227 5.797 1 98 9 GLN B N 1
ATOM 2281 C CA . GLN B 1 9 ? 25.828 8.68 4.797 1 98 9 GLN B CA 1
ATOM 2282 C C . GLN B 1 9 ? 25.125 9.461 3.684 1 98 9 GLN B C 1
ATOM 2284 O O . GLN B 1 9 ? 24.047 9.078 3.227 1 98 9 GLN B O 1
ATOM 2289 N N . TYR B 1 10 ? 25.828 10.508 3.279 1 98.06 10 TYR B N 1
ATOM 2290 C CA . TYR B 1 10 ? 25.266 11.273 2.172 1 98.06 10 TYR B CA 1
ATOM 2291 C C . TYR B 1 10 ? 25.141 10.414 0.919 1 98.06 10 TYR B C 1
ATOM 2293 O O . TYR B 1 10 ? 26.047 9.648 0.591 1 98.06 10 TYR B O 1
ATOM 2301 N N . GLY B 1 11 ? 24 10.352 0.317 1 96.5 11 GLY B N 1
ATOM 2302 C CA . GLY B 1 11 ? 23.719 9.586 -0.888 1 96.5 11 GLY B CA 1
ATOM 2303 C C . GLY B 1 11 ? 22.281 9.711 -1.36 1 96.5 11 GLY B C 1
ATOM 2304 O O . GLY B 1 11 ? 21.438 10.289 -0.663 1 96.5 11 GLY B O 1
ATOM 2305 N N . ASP B 1 12 ? 22.047 9.188 -2.535 1 95.38 12 ASP B N 1
ATOM 2306 C CA . ASP B 1 12 ? 20.703 9.352 -3.088 1 95.38 12 ASP B CA 1
ATOM 2307 C C . ASP B 1 12 ? 20.203 8.039 -3.691 1 95.38 12 ASP B C 1
ATOM 2309 O O . ASP B 1 12 ? 19.297 8.047 -4.527 1 95.38 12 ASP B O 1
ATOM 2313 N N . SER B 1 13 ? 20.828 6.949 -3.305 1 97.25 13 SER B N 1
ATOM 2314 C CA . SER B 1 13 ? 20.453 5.664 -3.887 1 97.25 13 SER B CA 1
ATOM 2315 C C . SER B 1 13 ? 20.234 4.609 -2.809 1 97.25 13 SER B C 1
ATOM 2317 O O . SER B 1 13 ? 20.906 4.629 -1.772 1 97.25 13 SER B O 1
ATOM 2319 N N . ILE B 1 14 ? 19.344 3.744 -3.043 1 97.75 14 ILE B N 1
ATOM 2320 C CA . ILE B 1 14 ? 19.125 2.594 -2.174 1 97.75 14 ILE B CA 1
ATOM 2321 C C . ILE B 1 14 ? 19.219 1.305 -2.988 1 97.75 14 ILE B C 1
ATOM 2323 O O . ILE B 1 14 ? 19.125 1.329 -4.215 1 97.75 14 ILE B O 1
ATOM 2327 N N . ASN B 1 15 ? 19.484 0.234 -2.301 1 98 15 ASN B N 1
ATOM 2328 C CA . ASN B 1 15 ? 19.5 -1.07 -2.953 1 98 15 ASN B CA 1
ATOM 2329 C C . ASN B 1 15 ? 18.156 -1.415 -3.566 1 98 15 ASN B C 1
ATOM 2331 O O . ASN B 1 15 ? 17.109 -1.207 -2.941 1 98 15 ASN B O 1
ATOM 2335 N N . ALA B 1 16 ? 18.156 -1.918 -4.793 1 97.38 16 ALA B N 1
ATOM 2336 C CA . ALA B 1 16 ? 16.938 -2.219 -5.531 1 97.38 16 ALA B CA 1
ATOM 2337 C C . ALA B 1 16 ? 16.172 -3.361 -4.875 1 97.38 16 ALA B C 1
ATOM 2339 O O . ALA B 1 16 ? 14.992 -3.57 -5.16 1 97.38 16 ALA B O 1
ATOM 2340 N N . SER B 1 17 ? 16.781 -4.133 -3.971 1 97.12 17 SER B N 1
ATOM 2341 C CA . SER B 1 17 ? 16.125 -5.246 -3.297 1 97.12 17 SER B CA 1
ATOM 2342 C C . SER B 1 17 ? 15.547 -4.816 -1.952 1 97.12 17 SER B C 1
ATOM 2344 O O . SER B 1 17 ? 15.039 -5.648 -1.194 1 97.12 17 SER B O 1
ATOM 2346 N N . ASP B 1 18 ? 15.711 -3.525 -1.669 1 98.44 18 ASP B N 1
ATOM 2347 C CA . ASP B 1 18 ? 15.133 -3.01 -0.43 1 98.44 18 ASP B CA 1
ATOM 2348 C C . ASP B 1 18 ? 13.633 -3.271 -0.368 1 98.44 18 ASP B C 1
ATOM 2350 O O . ASP B 1 18 ? 12.906 -2.977 -1.319 1 98.44 18 ASP B O 1
ATOM 2354 N N . ARG B 1 19 ? 13.195 -3.707 0.725 1 98.69 19 ARG B N 1
ATOM 2355 C CA . ARG B 1 19 ? 11.812 -4.152 0.882 1 98.69 19 ARG B CA 1
ATOM 2356 C C . ARG B 1 19 ? 10.859 -2.967 0.892 1 98.69 19 ARG B C 1
ATOM 2358 O O . ARG B 1 19 ? 9.656 -3.131 0.658 1 98.69 19 ARG B O 1
ATOM 2365 N N . GLY B 1 20 ? 11.305 -1.746 1.206 1 98.81 20 GLY B N 1
ATOM 2366 C CA . GLY B 1 20 ? 10.484 -0.567 0.993 1 98.81 20 GLY B CA 1
ATOM 2367 C C . GLY B 1 20 ? 10.055 -0.39 -0.452 1 98.81 20 GLY B C 1
ATOM 2368 O O . GLY B 1 20 ? 8.914 -0.019 -0.728 1 98.81 20 GLY B O 1
ATOM 2369 N N . LEU B 1 21 ? 10.984 -0.644 -1.357 1 98.69 21 LEU B N 1
ATOM 2370 C CA . LEU B 1 21 ? 10.672 -0.581 -2.781 1 98.69 21 LEU B CA 1
ATOM 2371 C C . LEU B 1 21 ? 9.859 -1.794 -3.215 1 98.69 21 LEU B C 1
ATOM 2373 O O . LEU B 1 21 ? 8.875 -1.656 -3.943 1 98.69 21 LEU B O 1
ATOM 2377 N N . GLN B 1 22 ? 10.219 -2.934 -2.736 1 98.56 22 GLN B N 1
ATOM 2378 C CA . GLN B 1 22 ? 9.695 -4.195 -3.25 1 98.56 22 GLN B CA 1
ATOM 2379 C C . GLN B 1 22 ? 8.266 -4.426 -2.777 1 98.56 22 GLN B C 1
ATOM 2381 O O . GLN B 1 22 ? 7.465 -5.043 -3.486 1 98.56 22 GLN B O 1
ATOM 2386 N N . TYR B 1 23 ? 7.918 -3.908 -1.573 1 98.69 23 TYR B N 1
ATOM 2387 C CA . TYR B 1 23 ? 6.648 -4.328 -0.986 1 98.69 23 TYR B CA 1
ATOM 2388 C C . TYR B 1 23 ? 6 -3.184 -0.217 1 98.69 23 TYR B C 1
ATOM 2390 O O . TYR B 1 23 ? 4.98 -3.377 0.45 1 98.69 23 TYR B O 1
ATOM 2398 N N . GLY B 1 24 ? 6.559 -1.952 -0.285 1 98.75 24 GLY B N 1
ATOM 2399 C CA . GLY B 1 24 ? 6.059 -0.871 0.55 1 98.75 24 GLY B CA 1
ATOM 2400 C C . GLY B 1 24 ? 6.242 -1.131 2.033 1 98.75 24 GLY B C 1
ATOM 2401 O O . GLY B 1 24 ? 5.484 -0.613 2.857 1 98.75 24 GLY B O 1
ATOM 2402 N N . ASP B 1 25 ? 7.172 -1.957 2.367 1 98.81 25 ASP B N 1
ATOM 2403 C CA . ASP B 1 25 ? 7.43 -2.385 3.738 1 98.81 25 ASP B CA 1
ATOM 2404 C C . ASP B 1 25 ? 8.227 -1.327 4.504 1 98.81 25 ASP B C 1
ATOM 2406 O O . ASP B 1 25 ? 9.422 -1.488 4.73 1 98.81 25 ASP B O 1
ATOM 2410 N N . GLY B 1 26 ? 7.477 -0.297 4.887 1 98.88 26 GLY B N 1
ATOM 2411 C CA . GLY B 1 26 ? 8.133 0.82 5.551 1 98.88 26 GLY B CA 1
ATOM 2412 C C . GLY B 1 26 ? 7.16 1.891 6.012 1 98.88 26 GLY B C 1
ATOM 2413 O O . GLY B 1 26 ? 5.941 1.72 5.91 1 98.88 26 GLY B O 1
ATOM 2414 N N . LEU B 1 27 ? 7.711 2.918 6.602 1 98.88 27 LEU B N 1
ATOM 2415 C CA . LEU B 1 27 ? 7.031 4.066 7.191 1 98.88 27 LEU B CA 1
ATOM 2416 C C . LEU B 1 27 ? 7.754 5.363 6.84 1 98.88 27 LEU B C 1
ATOM 2418 O O . LEU B 1 27 ? 8.93 5.348 6.477 1 98.88 27 LEU B O 1
ATOM 2422 N N . PHE B 1 28 ? 7.004 6.5 6.953 1 98.81 28 PHE B N 1
ATOM 2423 C CA . PHE B 1 28 ? 7.684 7.77 6.73 1 98.81 28 PHE B CA 1
ATOM 2424 C C . PHE B 1 28 ? 7.074 8.867 7.594 1 98.81 28 PHE B C 1
ATOM 2426 O O . PHE B 1 28 ? 6.008 8.68 8.18 1 98.81 28 PHE B O 1
ATOM 2433 N N . GLU B 1 29 ? 7.77 9.883 7.754 1 98.69 29 GLU B N 1
ATOM 2434 C CA . GLU B 1 29 ? 7.367 11.125 8.398 1 98.69 29 GLU B CA 1
ATOM 2435 C C . GLU B 1 29 ? 7.789 12.344 7.582 1 98.69 29 GLU B C 1
ATOM 2437 O O . GLU B 1 29 ? 8.82 12.312 6.902 1 98.69 29 GLU B O 1
ATOM 2442 N N . THR B 1 30 ? 7.035 13.344 7.605 1 97.94 30 THR B N 1
ATOM 2443 C CA . THR B 1 30 ? 7.383 14.664 7.078 1 97.94 30 THR B CA 1
ATOM 2444 C C . THR B 1 30 ? 7.301 15.719 8.18 1 97.94 30 THR B C 1
ATOM 2446 O O . THR B 1 30 ? 6.246 15.914 8.781 1 97.94 30 THR B O 1
ATOM 2449 N N . ILE B 1 31 ? 8.398 16.344 8.438 1 97.81 31 ILE B N 1
ATOM 2450 C CA . ILE B 1 31 ? 8.547 17.203 9.609 1 97.81 31 ILE B CA 1
ATOM 2451 C C . ILE B 1 31 ? 8.883 18.625 9.172 1 97.81 31 ILE B C 1
ATOM 2453 O O . ILE B 1 31 ? 9.836 18.844 8.43 1 97.81 31 ILE B O 1
ATOM 2457 N N . LEU B 1 32 ? 8.102 19.578 9.641 1 96.69 32 LEU B N 1
ATOM 2458 C CA . LEU B 1 32 ? 8.383 20.984 9.398 1 96.69 32 LEU B CA 1
ATOM 2459 C C . LEU B 1 32 ? 9.602 21.438 10.195 1 96.69 32 LEU B C 1
ATOM 2461 O O . LEU B 1 32 ? 9.734 21.125 11.375 1 96.69 32 LEU B O 1
ATOM 2465 N N . VAL B 1 33 ? 10.469 22.094 9.547 1 96.75 33 VAL B N 1
ATOM 2466 C CA . VAL B 1 33 ? 11.602 22.734 10.211 1 96.75 33 VAL B CA 1
ATOM 2467 C C . VAL B 1 33 ? 11.445 24.25 10.156 1 96.75 33 VAL B C 1
ATOM 2469 O O . VAL B 1 33 ? 11.359 24.844 9.078 1 96.75 33 VAL B O 1
ATOM 2472 N N . GLU B 1 34 ? 11.344 24.875 11.336 1 95.19 34 GLU B N 1
ATOM 2473 C CA . GLU B 1 34 ? 11.273 26.328 11.453 1 95.19 34 GLU B CA 1
ATOM 2474 C C . GLU B 1 34 ? 12.477 26.875 12.219 1 95.19 34 GLU B C 1
ATOM 2476 O O . GLU B 1 34 ? 12.68 26.531 13.383 1 95.19 34 GLU B O 1
ATOM 2481 N N . PHE B 1 35 ? 13.289 27.672 11.578 1 93.19 35 PHE B N 1
ATOM 2482 C CA . PHE B 1 35 ? 14.46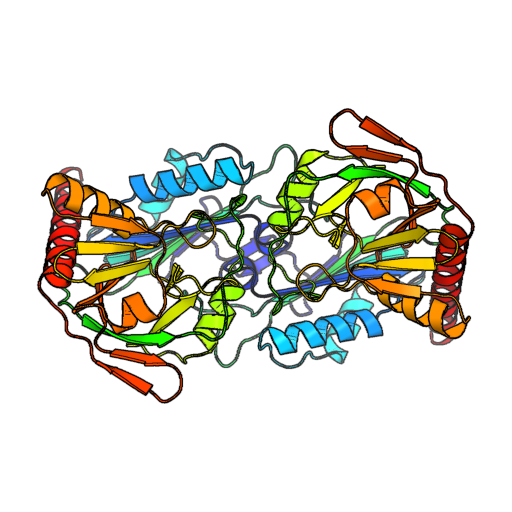9 28.297 12.156 1 93.19 35 PHE B CA 1
ATOM 2483 C C . PHE B 1 35 ? 15.359 27.266 12.828 1 93.19 35 PHE B C 1
ATOM 2485 O O . PHE B 1 35 ? 15.773 27.453 13.977 1 93.19 35 PHE B O 1
ATOM 2492 N N . GLY B 1 36 ? 15.508 26.172 12.117 1 94.81 36 GLY B N 1
ATOM 2493 C CA . GLY B 1 36 ? 16.422 25.141 12.578 1 94.81 36 GLY B CA 1
ATOM 2494 C C . GLY B 1 36 ? 15.766 24.156 13.523 1 94.81 36 GLY B C 1
ATOM 2495 O O . GLY B 1 36 ? 16.375 23.156 13.914 1 94.81 36 GLY B O 1
ATOM 2496 N N . CYS B 1 37 ? 14.547 24.391 13.906 1 96.56 37 CYS B N 1
ATOM 2497 C CA . CYS B 1 37 ? 13.828 23.547 14.867 1 96.56 37 CYS B CA 1
ATOM 2498 C C . CYS B 1 37 ? 12.898 22.578 14.148 1 96.56 37 CYS B C 1
ATOM 2500 O O . CYS B 1 37 ? 11.945 23 13.492 1 96.56 37 CYS B O 1
ATOM 2502 N N . PRO B 1 38 ? 13.203 21.25 14.195 1 97.75 38 PRO B N 1
ATOM 2503 C CA . PRO B 1 38 ? 12.188 20.297 13.734 1 97.75 38 PRO B CA 1
ATOM 2504 C C . PRO B 1 38 ? 10.953 20.266 14.633 1 97.75 38 PRO B C 1
ATOM 2506 O O . PRO B 1 38 ? 11.023 19.766 15.758 1 97.75 38 PRO B O 1
ATOM 2509 N N . CYS B 1 39 ? 9.898 20.766 14.148 1 97.38 39 CYS B N 1
ATOM 2510 C CA . CYS B 1 39 ? 8.688 20.953 14.945 1 97.38 39 CYS B CA 1
ATOM 2511 C C . CYS B 1 39 ? 8 19.625 15.227 1 97.38 39 CYS B C 1
ATOM 2513 O O . CYS B 1 39 ? 7.832 18.812 14.32 1 97.38 39 CYS B O 1
ATOM 2515 N N . TYR B 1 40 ? 7.598 19.406 16.547 1 98.31 40 TYR B N 1
ATOM 2516 C CA . TYR B 1 40 ? 6.898 18.219 17.016 1 98.31 40 TYR B CA 1
ATOM 2517 C C . TYR B 1 40 ? 7.723 16.953 16.75 1 98.31 40 TYR B C 1
ATOM 2519 O O . TYR B 1 40 ? 7.176 15.914 16.391 1 98.31 40 TYR B O 1
ATOM 2527 N N . LEU B 1 41 ? 8.992 17.078 16.859 1 98.5 41 LEU B N 1
ATOM 2528 C CA . LEU B 1 41 ? 9.891 15.969 16.562 1 98.5 41 LEU B CA 1
ATOM 2529 C C . LEU B 1 41 ? 9.562 14.75 17.406 1 98.5 41 LEU B C 1
ATOM 2531 O O . LEU B 1 41 ? 9.484 13.633 16.906 1 98.5 41 LEU B O 1
ATOM 2535 N N . GLU B 1 42 ? 9.414 14.953 18.656 1 98.19 42 GLU B N 1
ATOM 2536 C CA . GLU B 1 42 ? 9.109 13.844 19.562 1 98.19 42 GLU B CA 1
ATOM 2537 C C . GLU B 1 42 ? 7.82 13.141 19.141 1 98.19 42 GLU B C 1
ATOM 2539 O O . GLU B 1 42 ? 7.762 11.906 19.125 1 98.19 42 GLU B O 1
ATOM 2544 N N . GLU B 1 43 ? 6.754 13.891 18.875 1 98.62 43 GLU B N 1
ATOM 2545 C CA . GLU B 1 43 ? 5.473 13.328 18.453 1 98.62 43 GLU B CA 1
ATOM 2546 C C . GLU B 1 43 ? 5.617 12.523 17.172 1 98.62 43 GLU B C 1
ATOM 2548 O O . GLU B 1 43 ? 5.027 11.453 17.031 1 98.62 43 GLU B O 1
ATOM 2553 N N . HIS B 1 44 ? 6.422 13.047 16.219 1 98.81 44 HIS B N 1
ATOM 2554 C CA . HIS B 1 44 ? 6.684 12.336 14.969 1 98.81 44 HIS B CA 1
ATOM 2555 C C . HIS B 1 44 ? 7.391 11.008 15.234 1 98.81 44 HIS B C 1
ATOM 2557 O O . HIS B 1 44 ? 7.02 9.977 14.664 1 98.81 44 HIS B O 1
ATOM 2563 N N . LEU B 1 45 ? 8.406 11.055 16.078 1 98.69 45 LEU B N 1
ATOM 2564 C CA . LEU B 1 45 ? 9.18 9.852 16.359 1 98.69 45 LEU B CA 1
ATOM 2565 C C . LEU B 1 45 ? 8.328 8.836 17.125 1 98.69 45 LEU B C 1
ATOM 2567 O O . LEU B 1 45 ? 8.484 7.625 16.922 1 98.69 45 LEU B O 1
ATOM 2571 N N . GLN B 1 46 ? 7.469 9.305 17.953 1 98.31 46 GLN B N 1
ATOM 2572 C CA . GLN B 1 46 ? 6.562 8.406 18.672 1 98.31 46 GLN B CA 1
ATOM 2573 C C . GLN B 1 46 ? 5.609 7.719 17.703 1 98.31 46 GLN B C 1
ATOM 2575 O O . GLN B 1 46 ? 5.355 6.516 17.812 1 98.31 46 GLN B O 1
ATOM 2580 N N . ARG B 1 47 ? 5.047 8.484 16.797 1 98.44 47 ARG B N 1
ATOM 2581 C CA . ARG B 1 47 ? 4.172 7.875 15.805 1 98.44 47 ARG B CA 1
ATOM 2582 C C . ARG B 1 47 ? 4.934 6.863 14.953 1 98.44 47 ARG B C 1
ATOM 2584 O O . ARG B 1 47 ? 4.406 5.801 14.625 1 98.44 47 ARG B O 1
ATOM 2591 N N . LEU B 1 48 ? 6.121 7.242 14.57 1 98.75 48 LEU B N 1
ATOM 2592 C CA . LEU B 1 48 ? 6.969 6.332 13.805 1 98.75 48 LEU B CA 1
ATOM 2593 C C . LEU B 1 48 ? 7.211 5.039 14.578 1 98.75 48 LEU B C 1
ATOM 2595 O O . LEU B 1 48 ? 7.121 3.945 14.016 1 98.75 48 LEU B O 1
ATOM 2599 N N . GLN B 1 49 ? 7.508 5.176 15.844 1 98.31 49 GLN B N 1
ATOM 2600 C CA . GLN B 1 49 ? 7.746 4.023 16.703 1 98.31 49 GLN B CA 1
ATOM 2601 C C . GLN B 1 49 ? 6.512 3.125 16.766 1 98.31 49 GLN B C 1
ATOM 2603 O O . GLN B 1 49 ? 6.629 1.899 16.734 1 98.31 49 GLN B O 1
ATOM 2608 N N . LYS B 1 50 ? 5.379 3.705 16.938 1 98.06 50 LYS B N 1
ATOM 2609 C CA . LYS B 1 50 ? 4.137 2.936 16.938 1 98.06 50 LYS B CA 1
ATOM 2610 C C . LYS B 1 50 ? 3.975 2.145 15.648 1 98.06 50 LYS B C 1
ATOM 2612 O O . LYS B 1 50 ? 3.576 0.977 15.672 1 98.06 50 LYS B O 1
ATOM 2617 N N . GLY B 1 51 ? 4.227 2.791 14.539 1 98.5 51 GLY B N 1
ATOM 2618 C CA . GLY B 1 51 ? 4.184 2.094 13.266 1 98.5 51 GLY B CA 1
ATOM 2619 C C . GLY B 1 51 ? 5.137 0.916 13.195 1 98.5 51 GLY B C 1
ATOM 2620 O O . GLY B 1 51 ? 4.777 -0.151 12.695 1 98.5 51 GLY B O 1
ATOM 2621 N N . CYS B 1 52 ? 6.379 1.134 13.688 1 98.31 52 CYS B N 1
ATOM 2622 C CA . CYS B 1 52 ? 7.367 0.061 13.734 1 98.31 52 CYS B CA 1
ATOM 2623 C C . CYS B 1 52 ? 6.84 -1.134 14.516 1 98.31 52 CYS B C 1
ATOM 2625 O O . CYS B 1 52 ? 6.98 -2.277 14.086 1 98.31 52 CYS B O 1
ATOM 2627 N N . GLU B 1 53 ? 6.23 -0.846 15.625 1 98.19 53 GLU B N 1
ATOM 2628 C CA . GLU B 1 53 ? 5.684 -1.903 16.469 1 98.19 53 GLU B CA 1
ATOM 2629 C C . GLU B 1 53 ? 4.609 -2.699 15.727 1 98.19 53 GLU B C 1
ATOM 2631 O O . GLU B 1 53 ? 4.629 -3.932 15.734 1 98.19 53 GLU B O 1
ATOM 2636 N N . VAL B 1 54 ? 3.76 -2.064 15.086 1 98 54 VAL B N 1
ATOM 2637 C CA . VAL B 1 54 ? 2.654 -2.705 14.383 1 98 54 VAL B CA 1
ATOM 2638 C C . VAL B 1 54 ? 3.199 -3.559 13.234 1 98 54 VAL B C 1
ATOM 2640 O O . VAL B 1 54 ? 2.746 -4.688 13.023 1 98 54 VAL B O 1
ATOM 2643 N N . LEU B 1 55 ? 4.188 -3.059 12.523 1 98.19 55 LEU B N 1
ATOM 2644 C CA . LEU B 1 55 ? 4.699 -3.746 11.344 1 98.19 55 LEU B CA 1
ATOM 2645 C C . LEU B 1 55 ? 5.723 -4.809 11.734 1 98.19 55 LEU B C 1
ATOM 2647 O O . LEU B 1 55 ? 6.18 -5.574 10.883 1 98.19 55 LEU B O 1
ATOM 2651 N N . GLY B 1 56 ? 6.117 -4.863 12.945 1 97.38 56 GLY B N 1
ATOM 2652 C CA . GLY B 1 56 ? 7.074 -5.852 13.414 1 97.38 56 GLY B CA 1
ATOM 2653 C C . GLY B 1 56 ? 8.516 -5.477 13.125 1 97.38 56 GLY B C 1
ATOM 2654 O O . GLY B 1 56 ? 9.352 -6.348 12.891 1 97.38 56 GLY B O 1
ATOM 2655 N N . PHE B 1 57 ? 8.797 -4.16 13.062 1 97.69 57 PHE B N 1
ATOM 2656 C CA . PHE B 1 57 ? 10.164 -3.666 12.961 1 97.69 57 PHE B CA 1
ATOM 2657 C C . PHE B 1 57 ? 10.875 -3.76 14.305 1 97.69 57 PHE B C 1
ATOM 2659 O O . PHE B 1 57 ? 10.234 -3.789 15.359 1 97.69 57 PHE B O 1
ATOM 2666 N N . PRO B 1 58 ? 12.25 -3.852 14.25 1 96.56 58 PRO B N 1
ATOM 2667 C CA . PRO B 1 58 ? 12.961 -3.619 15.516 1 96.56 58 PRO B CA 1
ATOM 2668 C C . PRO B 1 58 ? 12.703 -2.229 16.094 1 96.56 58 PRO B C 1
ATOM 2670 O O . PRO B 1 58 ? 12.297 -1.32 15.359 1 96.56 58 PRO B O 1
ATOM 2673 N N . PRO B 1 59 ? 12.891 -2.111 17.344 1 95.62 59 PRO B N 1
ATOM 2674 C CA . PRO B 1 59 ? 12.695 -0.786 17.938 1 95.62 59 PRO B CA 1
ATOM 2675 C C . PRO B 1 59 ? 13.539 0.294 17.25 1 95.62 59 PRO B C 1
ATOM 2677 O O . PRO B 1 59 ? 14.672 0.038 16.859 1 95.62 59 PRO B O 1
ATOM 2680 N N . LEU B 1 60 ? 12.914 1.39 17.141 1 94.94 60 LEU B N 1
ATOM 2681 C CA . LEU B 1 60 ? 13.586 2.537 16.547 1 94.94 60 LEU B CA 1
ATOM 2682 C C . LEU B 1 60 ? 14.75 3.008 17.422 1 94.94 60 LEU B C 1
ATOM 2684 O O . LEU B 1 60 ? 14.625 3.043 18.641 1 94.94 60 LEU B O 1
ATOM 2688 N N . ASN B 1 61 ? 15.875 3.266 16.828 1 96.12 61 ASN B N 1
ATOM 2689 C CA . ASN B 1 61 ? 16.938 3.996 17.516 1 96.12 61 ASN B CA 1
ATOM 2690 C C . ASN B 1 61 ? 16.75 5.504 17.391 1 96.12 61 ASN B C 1
ATOM 2692 O O . ASN B 1 61 ? 17.281 6.125 16.469 1 96.12 61 ASN B O 1
ATOM 2696 N N . LYS B 1 62 ? 16.078 6.07 18.328 1 96.94 62 LYS B N 1
ATOM 2697 C CA . LYS B 1 62 ? 15.695 7.477 18.281 1 96.94 62 LYS B CA 1
ATOM 2698 C C . LYS B 1 62 ? 16.922 8.383 18.234 1 96.94 62 LYS B C 1
ATOM 2700 O O . LYS B 1 62 ? 16.922 9.383 17.516 1 96.94 62 LYS B O 1
ATOM 2705 N N . ASP B 1 63 ? 17.938 8.016 18.969 1 97.62 63 ASP B N 1
ATOM 2706 C CA . ASP B 1 63 ? 19.141 8.836 19.047 1 97.62 63 ASP B CA 1
ATOM 2707 C C . ASP B 1 63 ? 19.812 8.945 17.688 1 97.62 63 ASP B C 1
ATOM 2709 O O . ASP B 1 63 ? 20.234 10.031 17.281 1 97.62 63 ASP B O 1
ATOM 2713 N N . ILE B 1 64 ? 19.906 7.855 17.031 1 98.12 64 ILE B N 1
ATOM 2714 C CA . ILE B 1 64 ? 20.547 7.844 15.711 1 98.12 64 ILE B CA 1
ATOM 2715 C C . ILE B 1 64 ? 19.719 8.688 14.734 1 98.12 64 ILE B C 1
ATOM 2717 O O . ILE B 1 64 ? 20.281 9.477 13.977 1 98.12 64 ILE B O 1
ATOM 2721 N N . LEU B 1 65 ? 18.406 8.562 14.773 1 98.31 65 LEU B N 1
ATOM 2722 C CA . LEU B 1 65 ? 17.531 9.32 13.875 1 98.31 65 LEU B CA 1
ATOM 2723 C C . LEU B 1 65 ? 17.641 10.82 14.133 1 98.31 65 LEU B C 1
ATOM 2725 O O . LEU B 1 65 ? 17.734 11.609 13.195 1 98.31 65 LEU B O 1
ATOM 2729 N N . GLU B 1 66 ? 17.641 11.18 15.398 1 98 66 GLU B N 1
ATOM 2730 C CA . GLU B 1 66 ? 17.766 12.594 15.75 1 98 66 GLU B CA 1
ATOM 2731 C C . GLU B 1 66 ? 19.109 13.156 15.273 1 98 66 GLU B C 1
ATOM 2733 O O . GLU B 1 66 ? 19.156 14.258 14.719 1 98 66 GLU B O 1
ATOM 2738 N N . ARG B 1 67 ? 20.141 12.383 15.492 1 97.94 67 ARG B N 1
ATOM 2739 C CA . ARG B 1 67 ? 21.469 12.82 15.039 1 97.94 67 ARG B CA 1
ATOM 2740 C C . ARG B 1 67 ? 21.469 13.055 13.531 1 97.94 67 ARG B C 1
ATOM 2742 O O . ARG B 1 67 ? 22 14.055 13.055 1 97.94 67 ARG B O 1
ATOM 2749 N N . GLU B 1 68 ? 20.922 12.125 12.781 1 98.25 68 GLU B N 1
ATOM 2750 C CA . GLU B 1 68 ? 20.891 12.25 11.328 1 98.25 68 GLU B CA 1
ATOM 2751 C C . GLU B 1 68 ? 20.016 13.43 10.891 1 98.25 68 GLU B C 1
ATOM 2753 O O . GLU B 1 68 ? 20.359 14.133 9.938 1 98.25 68 GLU B O 1
ATOM 2758 N N . ILE B 1 69 ? 18.906 13.68 11.594 1 98.25 69 ILE B N 1
ATOM 2759 C CA . ILE B 1 69 ? 18.031 14.812 11.305 1 98.25 69 ILE B CA 1
ATOM 2760 C C . ILE B 1 69 ? 18.797 16.109 11.508 1 98.25 69 ILE B C 1
ATOM 2762 O O . ILE B 1 69 ? 18.828 16.969 10.617 1 98.25 69 ILE B O 1
ATOM 2766 N N . PHE B 1 70 ? 19.469 16.219 12.578 1 96.94 70 PHE B N 1
ATOM 2767 C CA . PHE B 1 70 ? 20.141 17.469 12.922 1 96.94 70 PHE B CA 1
ATOM 2768 C C . PHE B 1 70 ? 21.406 17.656 12.086 1 96.94 70 PHE B C 1
ATOM 2770 O O . PHE B 1 70 ? 21.875 18.781 11.93 1 96.94 70 PHE B O 1
ATOM 2777 N N . GLN B 1 71 ? 21.922 16.562 11.578 1 96.88 71 GLN B N 1
ATOM 2778 C CA . GLN B 1 71 ? 23.047 16.672 10.656 1 96.88 71 GLN B CA 1
ATOM 2779 C C . GLN B 1 71 ? 22.656 17.422 9.391 1 96.88 71 GLN B C 1
ATOM 2781 O O . GLN B 1 71 ? 23.5 18.062 8.758 1 96.88 71 GLN B O 1
ATOM 2786 N N . LEU B 1 72 ? 21.391 17.406 9.055 1 97.38 72 LEU B N 1
ATOM 2787 C CA . LEU B 1 72 ? 20.938 17.969 7.793 1 97.38 72 LEU B CA 1
ATOM 2788 C C . LEU B 1 72 ? 20.422 19.391 7.988 1 97.38 72 LEU B C 1
ATOM 2790 O O . LEU B 1 72 ? 20.266 20.141 7.02 1 97.38 72 LEU B O 1
ATOM 2794 N N . ILE B 1 73 ? 20.094 19.75 9.227 1 95.31 73 ILE B N 1
ATOM 2795 C CA . ILE B 1 73 ? 19.469 21.047 9.508 1 95.31 73 ILE B CA 1
ATOM 2796 C C . ILE B 1 73 ? 20.531 22.047 9.93 1 95.31 73 ILE B C 1
ATOM 2798 O O . ILE B 1 73 ? 21.312 21.797 10.859 1 95.31 73 ILE B O 1
ATOM 2802 N N . GLU B 1 74 ? 20.625 23.141 9.258 1 90.12 74 GLU B N 1
ATOM 2803 C CA . GLU B 1 74 ? 21.484 24.25 9.664 1 90.12 74 GLU B CA 1
ATOM 2804 C C . GLU B 1 74 ? 20.734 25.25 10.539 1 90.12 74 GLU B C 1
ATOM 2806 O O . GLU B 1 74 ? 19.5 25.266 10.547 1 90.12 74 GLU B O 1
ATOM 2811 N N . THR B 1 75 ? 21.5 26.125 11.18 1 87.69 75 THR B N 1
ATOM 2812 C CA . THR B 1 75 ? 20.906 27.125 12.055 1 87.69 75 THR B CA 1
ATOM 2813 C C . THR B 1 75 ? 20.047 28.109 11.258 1 87.69 75 THR B C 1
ATOM 2815 O O . THR B 1 75 ? 20.438 28.531 10.172 1 87.69 75 THR B O 1
ATOM 2818 N N . ASN B 1 76 ? 18.875 28.391 11.719 1 86.44 76 ASN B N 1
ATOM 2819 C CA . ASN B 1 76 ? 17.953 29.391 11.203 1 86.44 76 ASN B CA 1
ATOM 2820 C C . ASN B 1 76 ? 17.422 29 9.828 1 86.44 76 ASN B C 1
ATOM 2822 O O . ASN B 1 76 ? 16.984 29.859 9.055 1 86.44 76 ASN B O 1
ATOM 2826 N N . GLN B 1 77 ? 17.516 27.797 9.57 1 91.31 77 GLN B N 1
ATOM 2827 C CA . GLN B 1 77 ? 17.016 27.328 8.281 1 91.31 77 GLN B CA 1
ATOM 2828 C C . GLN B 1 77 ? 15.555 26.875 8.398 1 91.31 77 GLN B C 1
ATOM 2830 O O . GLN B 1 77 ? 15.125 26.406 9.453 1 91.31 77 GLN B O 1
ATOM 2835 N N . CYS B 1 78 ? 14.828 27.141 7.32 1 94.69 78 CYS B N 1
ATOM 2836 C CA . CYS B 1 78 ? 13.453 26.672 7.207 1 94.69 78 CYS B CA 1
ATOM 2837 C C . CYS B 1 78 ? 13.32 25.641 6.09 1 94.69 78 CYS B C 1
ATOM 2839 O O . CYS B 1 78 ? 13.938 25.781 5.031 1 94.69 78 CYS B O 1
ATOM 2841 N N . GLY B 1 79 ? 12.602 24.578 6.383 1 95.5 79 GLY B N 1
ATOM 2842 C CA . GLY B 1 79 ? 12.43 23.547 5.375 1 95.5 79 GLY B CA 1
ATOM 2843 C C . GLY B 1 79 ? 11.633 22.359 5.875 1 95.5 79 GLY B C 1
ATOM 2844 O O . GLY B 1 79 ? 10.773 22.5 6.738 1 95.5 79 GLY B O 1
ATOM 2845 N N . VAL B 1 80 ? 11.852 21.234 5.211 1 96.44 80 VAL B N 1
ATOM 2846 C CA . VAL B 1 80 ? 11.125 20 5.52 1 96.44 80 VAL B CA 1
ATOM 2847 C C . VAL B 1 80 ? 12.102 18.828 5.625 1 96.44 80 VAL B C 1
ATOM 2849 O O . VAL B 1 80 ? 12.969 18.656 4.766 1 96.44 80 VAL B O 1
ATOM 2852 N N . ILE B 1 81 ? 12.008 18.125 6.695 1 97.81 81 ILE B N 1
ATOM 2853 C CA . ILE B 1 81 ? 12.672 16.828 6.82 1 97.81 81 ILE B CA 1
ATOM 2854 C C . ILE B 1 81 ? 11.703 15.711 6.418 1 97.81 81 ILE B C 1
ATOM 2856 O O . ILE B 1 81 ? 10.586 15.641 6.918 1 97.81 81 ILE B O 1
ATOM 2860 N N . LYS B 1 82 ? 12.078 14.914 5.5 1 98.06 82 LYS B N 1
ATOM 2861 C CA . LYS B 1 82 ? 11.391 13.641 5.293 1 98.06 82 LYS B CA 1
ATOM 2862 C C . LYS B 1 82 ? 12.219 12.484 5.84 1 98.06 82 LYS B C 1
ATOM 2864 O O . LYS B 1 82 ? 13.383 12.305 5.469 1 98.06 82 LYS B O 1
ATOM 2869 N N . LEU B 1 83 ? 11.625 11.797 6.73 1 98.44 83 LEU B N 1
ATOM 2870 C CA . LEU B 1 83 ? 12.188 10.594 7.324 1 98.44 83 LEU B CA 1
ATOM 2871 C C . LEU B 1 83 ? 11.469 9.344 6.816 1 98.44 83 LEU B C 1
ATOM 2873 O O . LEU B 1 83 ? 10.25 9.25 6.918 1 98.44 83 LEU B O 1
ATOM 2877 N N . LEU B 1 84 ? 12.195 8.438 6.199 1 98.69 84 LEU B N 1
ATOM 2878 C CA . LEU B 1 84 ? 11.648 7.172 5.723 1 98.69 84 LEU B CA 1
ATOM 2879 C C . LEU B 1 84 ? 12.438 5.992 6.273 1 98.69 84 LEU B C 1
ATOM 2881 O O . LEU B 1 84 ? 13.672 5.996 6.23 1 98.69 84 LEU B O 1
ATOM 2885 N N . ILE B 1 85 ? 11.758 5.012 6.84 1 98.75 85 ILE B N 1
ATOM 2886 C CA . ILE B 1 85 ? 12.359 3.762 7.289 1 98.75 85 ILE B CA 1
ATOM 2887 C C . ILE B 1 85 ? 11.758 2.588 6.52 1 98.75 85 ILE B C 1
ATOM 2889 O O . ILE B 1 85 ? 10.539 2.492 6.379 1 98.75 85 ILE B O 1
ATOM 2893 N N . SER B 1 86 ? 12.586 1.786 5.98 1 98.69 86 SER B N 1
ATOM 2894 C CA . SER B 1 86 ? 12.133 0.542 5.367 1 98.69 86 SER B CA 1
ATOM 2895 C C . SER B 1 86 ? 12.703 -0.672 6.098 1 98.69 86 SER B C 1
ATOM 2897 O O . SER B 1 86 ? 13.594 -0.54 6.938 1 98.69 86 SER B O 1
ATOM 2899 N N . ARG B 1 87 ? 12.156 -1.844 5.824 1 98.31 87 ARG B N 1
ATOM 2900 C CA . ARG B 1 87 ? 12.625 -3.084 6.434 1 98.31 87 ARG B CA 1
ATOM 2901 C C . ARG B 1 87 ? 14.031 -3.434 5.957 1 98.31 87 ARG B C 1
ATOM 2903 O O . ARG B 1 87 ? 14.664 -4.348 6.488 1 98.31 87 ARG B O 1
ATOM 2910 N N . GLY B 1 88 ? 14.57 -2.723 4.969 1 98.06 88 GLY B N 1
ATOM 2911 C CA . GLY B 1 88 ? 15.898 -3 4.445 1 98.06 88 GLY B CA 1
ATOM 2912 C C . GLY B 1 88 ? 15.914 -4.113 3.414 1 98.06 88 GLY B C 1
ATOM 2913 O O . GLY B 1 88 ? 14.852 -4.555 2.957 1 98.06 88 GLY B O 1
ATOM 2914 N N . VAL B 1 89 ? 17.094 -4.504 3.027 1 97.19 89 VAL B N 1
ATOM 2915 C CA . VAL B 1 89 ? 17.297 -5.492 1.977 1 97.19 89 VAL B CA 1
ATOM 2916 C C . VAL B 1 89 ? 16.812 -6.863 2.459 1 97.19 89 VAL B C 1
ATOM 2918 O O . VAL B 1 89 ? 17.062 -7.246 3.604 1 97.19 89 VAL B O 1
ATOM 2921 N N . GLY B 1 90 ? 16.125 -7.582 1.618 1 92.38 90 GLY B N 1
ATOM 2922 C CA . GLY B 1 90 ? 15.672 -8.93 1.926 1 92.38 90 GLY B CA 1
ATOM 2923 C C . GLY B 1 90 ? 15.57 -9.82 0.701 1 92.38 90 GLY B C 1
ATOM 2924 O O . GLY B 1 90 ? 15.734 -9.352 -0.428 1 92.38 90 GLY B O 1
ATOM 2925 N N . LYS B 1 91 ? 15.312 -11.047 0.972 1 88.12 91 LYS B N 1
ATOM 2926 C CA . LYS B 1 91 ? 15.094 -12.016 -0.097 1 88.12 91 LYS B CA 1
ATOM 2927 C C . LYS B 1 91 ? 13.711 -11.852 -0.722 1 88.12 91 LYS B C 1
ATOM 2929 O O . LYS B 1 91 ? 12.883 -11.102 -0.209 1 88.12 91 LYS B O 1
ATOM 2934 N N . ARG B 1 92 ? 13.578 -12.508 -1.854 1 89.06 92 ARG B N 1
ATOM 2935 C CA . ARG B 1 92 ? 12.266 -12.516 -2.49 1 89.06 92 ARG B CA 1
ATOM 2936 C C . ARG B 1 92 ? 11.219 -13.141 -1.573 1 89.06 92 ARG B C 1
ATOM 2938 O O . ARG B 1 92 ? 11.5 -14.109 -0.867 1 89.06 92 ARG B O 1
ATOM 2945 N N . GLY B 1 93 ? 10.016 -12.594 -1.746 1 92.31 93 GLY B N 1
ATOM 2946 C CA . GLY B 1 93 ? 8.922 -13.094 -0.935 1 92.31 93 GLY B CA 1
ATOM 2947 C C . GLY B 1 93 ? 8.5 -12.141 0.163 1 92.31 93 GLY B C 1
ATOM 2948 O O . GLY B 1 93 ? 9.273 -11.258 0.555 1 92.31 93 GLY B O 1
ATOM 2949 N N . PHE B 1 94 ? 7.375 -12.422 0.773 1 96.38 94 PHE B N 1
ATOM 2950 C CA . PHE B 1 94 ? 6.75 -11.469 1.682 1 96.38 94 PHE B CA 1
ATOM 2951 C C . PHE B 1 94 ? 7.258 -11.664 3.105 1 96.38 94 PHE B C 1
ATOM 2953 O O . PHE B 1 94 ? 7.062 -10.797 3.965 1 96.38 94 PHE B O 1
ATOM 2960 N N . LEU B 1 95 ? 7.867 -12.805 3.408 1 95.62 95 LEU B N 1
ATOM 2961 C CA . LEU B 1 95 ? 8.406 -13.016 4.75 1 95.62 95 LEU B CA 1
ATOM 2962 C C . LEU B 1 95 ? 9.625 -12.133 4.988 1 95.62 95 LEU B C 1
ATOM 2964 O O . LEU B 1 95 ? 10.648 -12.289 4.316 1 95.62 95 LEU B O 1
ATOM 2968 N N . PRO B 1 96 ? 9.508 -11.227 5.926 1 95.25 96 PRO B N 1
ATOM 2969 C CA . PRO B 1 96 ? 10.688 -10.398 6.207 1 95.25 96 PRO B CA 1
ATOM 2970 C C . PRO B 1 96 ? 11.82 -11.195 6.852 1 95.25 96 PRO B C 1
ATOM 2972 O O . PRO B 1 96 ? 11.586 -12.25 7.449 1 95.25 96 PRO B O 1
ATOM 2975 N N . PRO B 1 97 ? 13.016 -10.633 6.711 1 94.31 97 PRO B N 1
ATOM 2976 C CA . PRO B 1 97 ? 14.125 -11.266 7.438 1 94.31 97 PRO B CA 1
ATOM 2977 C C . PRO B 1 97 ? 13.906 -11.273 8.945 1 94.31 97 PRO B C 1
ATOM 2979 O O . PRO B 1 97 ? 13.336 -10.32 9.5 1 94.31 97 PRO B O 1
ATOM 2982 N N . LYS B 1 98 ? 14.359 -12.273 9.562 1 90.94 98 LYS B N 1
ATOM 2983 C CA . LYS B 1 98 ? 14.25 -12.391 11.016 1 90.94 98 LYS B CA 1
ATOM 2984 C C . LYS B 1 98 ? 14.953 -11.227 11.711 1 90.94 98 LYS B C 1
ATOM 2986 O O . LYS B 1 98 ? 14.438 -10.68 12.688 1 90.94 98 LYS B O 1
ATOM 2991 N N . ASN B 1 99 ? 16.188 -10.914 11.211 1 93.75 99 ASN B N 1
ATOM 2992 C CA . ASN B 1 99 ? 16.969 -9.797 11.719 1 93.75 99 ASN B CA 1
ATOM 2993 C C . ASN B 1 99 ? 17.234 -8.758 10.625 1 93.75 99 ASN B C 1
ATOM 2995 O O . ASN B 1 99 ? 18.359 -8.664 10.109 1 93.75 99 ASN B O 1
ATOM 2999 N N . PRO B 1 100 ? 16.25 -7.965 10.422 1 96.38 100 PRO B N 1
ATOM 3000 C CA . PRO B 1 100 ? 16.422 -7.004 9.328 1 96.38 100 PRO B CA 1
ATOM 3001 C C . PRO B 1 100 ? 17.406 -5.891 9.664 1 96.38 100 PRO B C 1
ATOM 3003 O O . PRO B 1 100 ? 17.484 -5.461 10.82 1 96.38 100 PRO B O 1
ATOM 3006 N N . ASN B 1 101 ? 18.188 -5.516 8.688 1 96.88 101 ASN B N 1
ATOM 3007 C CA . ASN B 1 101 ? 18.953 -4.27 8.758 1 96.88 101 ASN B CA 1
ATOM 3008 C C . ASN B 1 101 ? 18.156 -3.107 8.156 1 96.88 101 ASN B C 1
ATOM 3010 O O . ASN B 1 101 ? 18.266 -2.83 6.961 1 96.88 101 ASN B O 1
ATOM 3014 N N . VAL B 1 102 ? 17.5 -2.43 9.008 1 97.94 102 VAL B N 1
ATOM 3015 C CA . VAL B 1 102 ? 16.562 -1.381 8.617 1 97.94 102 VAL B CA 1
ATOM 3016 C C . VAL B 1 102 ? 17.297 -0.281 7.859 1 97.94 102 VAL B C 1
ATOM 3018 O O . VAL B 1 102 ? 18.406 0.094 8.219 1 97.94 102 VAL B O 1
ATOM 3021 N N . THR B 1 103 ? 16.688 0.179 6.754 1 98.44 103 THR B N 1
ATOM 3022 C CA . THR B 1 103 ? 17.203 1.316 6.004 1 98.44 103 THR B CA 1
ATOM 3023 C C . THR B 1 103 ? 16.609 2.623 6.512 1 98.44 103 THR B C 1
ATOM 3025 O O . THR B 1 103 ? 15.383 2.725 6.688 1 98.44 103 THR B O 1
ATOM 3028 N N . ARG B 1 104 ? 17.406 3.578 6.84 1 98.62 104 ARG B N 1
ATOM 3029 C CA . ARG B 1 104 ? 17 4.934 7.199 1 98.62 104 ARG B CA 1
ATOM 3030 C C . ARG B 1 104 ? 17.297 5.914 6.07 1 98.62 104 ARG B C 1
ATOM 3032 O O . ARG B 1 104 ? 18.438 5.977 5.578 1 98.62 104 ARG B O 1
ATOM 3039 N N . LEU B 1 105 ? 16.328 6.57 5.594 1 98.56 105 LEU B N 1
ATOM 3040 C CA . LEU B 1 105 ? 16.453 7.652 4.625 1 98.56 105 LEU B CA 1
ATOM 3041 C C . LEU B 1 105 ? 15.984 8.977 5.227 1 98.56 105 LEU B C 1
ATOM 3043 O O . LEU B 1 105 ? 14.82 9.109 5.598 1 98.56 105 LEU B O 1
ATOM 3047 N N . VAL B 1 106 ? 16.875 9.914 5.387 1 98.5 106 VAL B N 1
ATOM 3048 C CA . VAL B 1 106 ? 16.562 11.242 5.91 1 98.5 106 VAL B CA 1
ATOM 3049 C C . VAL B 1 106 ? 16.922 12.305 4.875 1 98.5 106 VAL B C 1
ATOM 3051 O O . VAL B 1 106 ? 18.062 12.336 4.395 1 98.5 106 VAL B O 1
ATOM 3054 N N . SER B 1 107 ? 16 13.102 4.512 1 97.75 107 SER B N 1
ATOM 3055 C CA . SER B 1 107 ? 16.266 14.164 3.545 1 97.75 107 SER B CA 1
ATOM 3056 C C . SER B 1 107 ? 15.75 15.508 4.035 1 97.75 107 SER B C 1
ATOM 3058 O O . SER B 1 107 ? 14.797 15.562 4.816 1 97.75 107 SER B O 1
ATOM 3060 N N . PHE B 1 108 ? 16.422 16.547 3.652 1 97.19 108 PHE B N 1
ATOM 3061 C CA . PHE B 1 108 ? 16.016 17.922 3.953 1 97.19 108 PHE B CA 1
ATOM 3062 C C . PHE B 1 108 ? 15.867 18.734 2.674 1 97.19 108 PHE B C 1
ATOM 3064 O O . PHE B 1 108 ? 16.734 18.672 1.793 1 97.19 108 PHE B O 1
ATOM 3071 N N . SER B 1 109 ? 14.773 19.406 2.566 1 95.38 109 SER B N 1
ATOM 3072 C CA . SER B 1 109 ? 14.523 20.344 1.476 1 95.38 109 SER B CA 1
ATOM 3073 C C . SER B 1 109 ? 14.211 21.734 2.006 1 95.38 109 SER B C 1
ATOM 3075 O O . SER B 1 109 ? 13.297 21.906 2.814 1 95.38 109 SER B O 1
ATOM 3077 N N . VAL B 1 110 ? 14.875 22.703 1.482 1 93.38 110 VAL B N 1
ATOM 3078 C CA . VAL B 1 110 ? 14.664 24.078 1.916 1 93.38 110 VAL B CA 1
ATOM 3079 C C . VAL B 1 110 ? 13.328 24.594 1.388 1 93.38 110 VAL B C 1
ATOM 3081 O O . VAL B 1 110 ? 12.969 24.344 0.234 1 93.38 110 VAL B O 1
ATOM 3084 N N . THR B 1 111 ? 12.625 25.172 2.299 1 88.62 111 THR B N 1
ATOM 3085 C CA . THR B 1 111 ? 11.391 25.859 1.92 1 88.62 111 THR B CA 1
ATOM 3086 C C . THR B 1 111 ? 11.297 27.219 2.604 1 88.62 111 THR B C 1
ATOM 3088 O O . THR B 1 111 ? 12.117 27.547 3.471 1 88.62 111 THR B O 1
ATOM 3091 N N . LYS B 1 112 ? 10.297 28.031 2.076 1 83.31 112 LYS B N 1
ATOM 3092 C CA . LYS B 1 112 ? 10.039 29.297 2.756 1 83.31 112 LYS B CA 1
ATOM 3093 C C . LYS B 1 112 ? 9.391 29.062 4.121 1 83.31 112 LYS B C 1
ATOM 3095 O O . LYS B 1 112 ? 8.703 28.062 4.328 1 83.31 112 LYS B O 1
ATOM 3100 N N . ALA B 1 113 ? 9.57 30 4.984 1 72.06 113 ALA B N 1
ATOM 3101 C CA . ALA B 1 113 ? 9.055 29.906 6.344 1 72.06 113 ALA B CA 1
ATOM 3102 C C . ALA B 1 113 ? 7.527 29.906 6.348 1 72.06 113 ALA B C 1
ATOM 3104 O O . ALA B 1 113 ? 6.898 30.594 5.539 1 72.06 113 ALA B O 1
ATOM 3105 N N . THR B 1 114 ? 6.891 29.062 7.25 1 65.5 114 THR B N 1
ATOM 3106 C CA . THR B 1 114 ? 5.445 28.891 7.348 1 65.5 114 THR B CA 1
ATOM 3107 C C . THR B 1 114 ? 4.887 29.672 8.531 1 65.5 114 THR B C 1
ATOM 3109 O O . THR B 1 114 ? 3.711 30.047 8.531 1 65.5 114 THR B O 1
ATOM 3112 N N . VAL B 1 115 ? 5.57 29.922 9.734 1 65.81 115 VAL B N 1
ATOM 3113 C CA . VAL B 1 115 ? 5.094 30.422 11.016 1 65.81 115 VAL B CA 1
ATOM 3114 C C . VAL B 1 115 ? 4.438 31.797 10.82 1 65.81 115 VAL B C 1
ATOM 3116 O O . VAL B 1 115 ? 3.514 32.156 11.547 1 65.81 115 VAL B O 1
ATOM 3119 N N . LYS B 1 116 ? 4.703 32.469 9.781 1 68.06 116 LYS B N 1
ATOM 3120 C CA . LYS B 1 116 ? 4.094 33.781 9.734 1 68.06 116 LYS B CA 1
ATOM 3121 C C . LYS B 1 116 ? 2.998 33.844 8.672 1 68.06 116 LYS B C 1
ATOM 3123 O O . LYS B 1 116 ? 2.508 34.938 8.344 1 68.06 116 LYS B O 1
ATOM 3128 N N . ASN B 1 117 ? 2.457 32.625 8.469 1 71.88 117 ASN B N 1
ATOM 3129 C CA . ASN B 1 117 ? 1.521 32.656 7.352 1 71.88 117 ASN B CA 1
ATOM 3130 C C . ASN B 1 117 ? 0.09 32.875 7.828 1 71.88 117 ASN B C 1
ATOM 3132 O O . ASN B 1 117 ? -0.303 32.375 8.883 1 71.88 117 ASN B O 1
ATOM 3136 N N . PRO B 1 118 ? -0.632 33.75 7.082 1 85.75 118 PRO B N 1
ATOM 3137 C CA . PRO B 1 118 ? -2.064 33.906 7.344 1 85.75 118 PRO B CA 1
ATOM 3138 C C . PRO B 1 118 ? -2.861 32.625 7.047 1 85.75 118 PRO B C 1
ATOM 3140 O O . PRO B 1 118 ? -2.35 31.719 6.402 1 85.75 118 PRO B O 1
ATOM 3143 N N . LEU B 1 119 ? -4.059 32.688 7.668 1 91.19 119 LEU B N 1
ATOM 3144 C CA . LEU B 1 119 ? -4.973 31.578 7.367 1 91.19 119 LEU B CA 1
ATOM 3145 C C . LEU B 1 119 ? -5.348 31.578 5.887 1 91.19 119 LEU B C 1
ATOM 3147 O O . LEU B 1 119 ? -5.949 32.531 5.391 1 91.19 119 LEU B O 1
ATOM 3151 N N . LEU B 1 120 ? -4.93 30.562 5.227 1 91.19 120 LEU B N 1
ATOM 3152 C CA . LEU B 1 120 ? -5.258 30.406 3.812 1 91.19 120 LEU B CA 1
ATOM 3153 C C . LEU B 1 120 ? -6.469 29.484 3.637 1 91.19 120 LEU B C 1
ATOM 3155 O O . LEU B 1 120 ? -6.738 28.641 4.488 1 91.19 120 LEU B O 1
ATOM 3159 N N . SER B 1 121 ? -7.18 29.719 2.512 1 93.19 121 SER B N 1
ATOM 3160 C CA . SER B 1 121 ? -8.359 28.906 2.217 1 93.19 121 SER B CA 1
ATOM 3161 C C . SER B 1 121 ? -8.172 28.109 0.932 1 93.19 121 SER B C 1
ATOM 3163 O O . SER B 1 121 ? -7.578 28.609 -0.031 1 93.19 121 SER B O 1
ATOM 3165 N N . LEU B 1 122 ? -8.648 26.891 0.985 1 94 122 LEU B N 1
ATOM 3166 C CA . LEU B 1 122 ? -8.555 25.984 -0.158 1 94 122 LEU B CA 1
ATOM 3167 C C . LEU B 1 122 ? -9.938 25.547 -0.617 1 94 122 LEU B C 1
ATOM 3169 O O . LEU B 1 122 ? -10.914 25.672 0.129 1 94 122 LEU B O 1
ATOM 3173 N N . ASP B 1 123 ? -9.961 25.125 -1.88 1 95.56 123 ASP B N 1
ATOM 3174 C CA . ASP B 1 123 ? -11.094 24.328 -2.332 1 95.56 123 ASP B CA 1
ATOM 3175 C C . ASP B 1 123 ? -10.938 22.875 -1.897 1 95.56 123 ASP B C 1
ATOM 3177 O O . ASP B 1 123 ? -9.828 22.328 -1.922 1 95.56 123 ASP B O 1
ATOM 3181 N N . LEU B 1 124 ? -12 22.312 -1.47 1 97.38 124 LEU B N 1
ATOM 3182 C CA . LEU B 1 124 ? -12.039 20.891 -1.14 1 97.38 124 LEU B CA 1
ATOM 3183 C C . LEU B 1 124 ? -12.867 20.109 -2.168 1 97.38 124 LEU B C 1
ATOM 3185 O O . LEU B 1 124 ? -14.008 20.484 -2.453 1 97.38 124 LEU B O 1
ATOM 3189 N N . VAL B 1 125 ? -12.312 19.094 -2.766 1 97.56 125 VAL B N 1
ATOM 3190 C CA . VAL B 1 125 ? -13 18.328 -3.789 1 97.56 125 VAL B CA 1
ATOM 3191 C C . VAL B 1 125 ? -13.242 16.906 -3.283 1 97.56 125 VAL B C 1
ATOM 3193 O O . VAL B 1 125 ? -12.32 16.234 -2.826 1 97.56 125 VAL B O 1
ATOM 3196 N N . LEU B 1 126 ? -14.461 16.438 -3.332 1 98.56 126 LEU B N 1
ATOM 3197 C CA . LEU B 1 126 ? -14.75 15.047 -2.977 1 98.56 126 LEU B CA 1
ATOM 3198 C C . LEU B 1 126 ? -14.133 14.086 -3.988 1 98.56 126 LEU B C 1
ATOM 3200 O O . LEU B 1 126 ? -14.484 14.117 -5.172 1 98.56 126 LEU B O 1
ATOM 3204 N N . CYS B 1 127 ? -13.273 13.266 -3.545 1 98.19 127 CYS B N 1
ATOM 3205 C CA . CYS B 1 127 ? -12.594 12.312 -4.418 1 98.19 127 CYS B CA 1
ATOM 3206 C C . CYS B 1 127 ? -13.5 11.141 -4.77 1 98.19 127 CYS B C 1
ATOM 3208 O O . CYS B 1 127 ? -14.32 10.727 -3.951 1 98.19 127 CYS B O 1
ATOM 3210 N N . HIS B 1 128 ? -13.297 10.625 -5.973 1 97.75 128 HIS B N 1
ATOM 3211 C CA . HIS B 1 128 ? -13.93 9.367 -6.359 1 97.75 128 HIS B CA 1
ATOM 3212 C C . HIS B 1 128 ? -13.25 8.18 -5.691 1 97.75 128 HIS B C 1
ATOM 3214 O O . HIS B 1 128 ? -13.914 7.215 -5.309 1 97.75 128 HIS B O 1
ATOM 3220 N N . THR B 1 129 ? -11.93 8.258 -5.594 1 98.44 129 THR B N 1
ATOM 3221 C CA . THR B 1 129 ? -11.156 7.207 -4.938 1 98.44 129 THR B CA 1
ATOM 3222 C C . THR B 1 129 ? -11.477 7.16 -3.445 1 98.44 129 THR B C 1
ATOM 3224 O O . THR B 1 129 ? -11.469 8.188 -2.77 1 98.44 129 THR B O 1
ATOM 3227 N N . GLN B 1 130 ? -11.758 6 -2.986 1 98.69 130 GLN B N 1
ATOM 3228 C CA . GLN B 1 130 ? -12.062 5.801 -1.573 1 98.69 130 GLN B CA 1
ATOM 3229 C C . GLN B 1 130 ? -10.945 5.031 -0.875 1 98.69 130 GLN B C 1
ATOM 3231 O O . GLN B 1 130 ? -10.211 4.277 -1.515 1 98.69 130 GLN B O 1
ATOM 3236 N N . LEU B 1 131 ? -10.812 5.262 0.4 1 98.81 131 LEU B N 1
ATOM 3237 C CA . LEU B 1 131 ? -9.867 4.512 1.22 1 98.81 131 LEU B CA 1
ATOM 3238 C C . LEU B 1 131 ? -10.445 3.16 1.623 1 98.81 131 LEU B C 1
ATOM 3240 O O . LEU B 1 131 ? -11.633 3.062 1.951 1 98.81 131 LEU B O 1
ATOM 3244 N N . SER B 1 132 ? -9.586 2.188 1.581 1 98.75 132 SER B N 1
ATOM 3245 C CA . SER B 1 132 ? -9.984 0.899 2.139 1 98.75 132 SER B CA 1
ATOM 3246 C C . SER B 1 132 ? -9.992 0.933 3.662 1 98.75 132 SER B C 1
ATOM 3248 O O . SER B 1 132 ? -9.297 1.748 4.27 1 98.75 132 SER B O 1
ATOM 3250 N N . ARG B 1 133 ? -10.82 0.064 4.23 1 98.38 133 ARG B N 1
ATOM 3251 C CA . ARG B 1 133 ? -10.781 -0.144 5.672 1 98.38 133 ARG B CA 1
ATOM 3252 C C . ARG B 1 133 ? -9.742 -1.198 6.043 1 98.38 133 ARG B C 1
ATOM 3254 O O . ARG B 1 133 ? -9.812 -2.334 5.57 1 98.38 133 ARG B O 1
ATOM 3261 N N . GLN B 1 134 ? -8.82 -0.835 6.816 1 98.31 134 GLN B N 1
ATOM 3262 C CA . GLN B 1 134 ? -7.789 -1.716 7.352 1 98.31 134 GLN B CA 1
ATOM 3263 C C . GLN B 1 134 ? -7.41 -1.319 8.773 1 98.31 134 GLN B C 1
ATOM 3265 O O . GLN B 1 134 ? -6.43 -0.6 8.984 1 98.31 134 GLN B O 1
ATOM 3270 N N . PRO B 1 135 ? -8.109 -1.847 9.727 1 97.56 135 PRO B N 1
ATOM 3271 C CA . PRO B 1 135 ? -7.895 -1.434 11.117 1 97.56 135 PRO B CA 1
ATOM 3272 C C . PRO B 1 135 ? -6.453 -1.642 11.578 1 97.56 135 PRO B C 1
ATOM 3274 O O . PRO B 1 135 ? -5.93 -0.845 12.359 1 97.56 135 PRO B O 1
ATOM 3277 N N . LEU B 1 136 ? -5.777 -2.625 11.07 1 97.25 136 LEU B N 1
ATOM 3278 C CA . LEU B 1 136 ? -4.422 -2.953 11.508 1 97.25 136 LEU B CA 1
ATOM 3279 C C . LEU B 1 136 ? -3.443 -1.851 11.117 1 97.25 136 LEU B C 1
ATOM 3281 O O . LEU B 1 136 ? -2.439 -1.636 11.797 1 97.25 136 LEU B O 1
ATOM 3285 N N . LEU B 1 137 ? -3.762 -1.168 10.023 1 98.38 137 LEU B N 1
ATOM 3286 C CA . LEU B 1 137 ? -2.822 -0.184 9.492 1 98.38 137 LEU B CA 1
ATOM 3287 C C . LEU B 1 137 ? -3.355 1.231 9.68 1 98.38 137 LEU B C 1
ATOM 3289 O O . LEU B 1 137 ? -2.652 2.207 9.406 1 98.38 137 LEU B O 1
ATOM 3293 N N . ALA B 1 138 ? -4.621 1.334 10.203 1 98.5 138 ALA B N 1
ATOM 3294 C CA . ALA B 1 138 ? -5.242 2.639 10.406 1 98.5 138 ALA B CA 1
ATOM 3295 C C . ALA B 1 138 ? -4.449 3.48 11.398 1 98.5 138 ALA B C 1
ATOM 3297 O O . ALA B 1 138 ? -3.984 2.969 12.422 1 98.5 138 ALA B O 1
ATOM 3298 N N . GLY B 1 139 ? -4.27 4.742 11.039 1 98.44 139 GLY B N 1
ATOM 3299 C CA . GLY B 1 139 ? -3.541 5.656 11.906 1 98.44 139 GLY B CA 1
ATOM 3300 C C . GLY B 1 139 ? -2.057 5.719 11.594 1 98.44 139 GLY B C 1
ATOM 3301 O O . GLY B 1 139 ? -1.362 6.629 12.055 1 98.44 139 GLY B O 1
ATOM 3302 N N . LEU B 1 140 ? -1.567 4.75 10.852 1 98.69 140 LEU B N 1
ATOM 3303 C CA . LEU B 1 140 ? -0.141 4.691 10.555 1 98.69 140 LEU B CA 1
ATOM 3304 C C . LEU B 1 140 ? 0.177 5.461 9.273 1 98.69 140 LEU B C 1
ATOM 3306 O O . LEU B 1 140 ? -0.653 5.535 8.367 1 98.69 140 LEU B O 1
ATOM 3310 N N . LYS B 1 141 ? 1.305 6.059 9.234 1 98.75 141 LYS B N 1
ATOM 3311 C CA . LYS B 1 141 ? 1.821 6.703 8.031 1 98.75 141 LYS B CA 1
ATOM 3312 C C . LYS B 1 141 ? 2.844 5.812 7.332 1 98.75 141 LYS B C 1
ATOM 3314 O O . LYS B 1 141 ? 4.051 6.031 7.453 1 98.75 141 LYS B O 1
ATOM 3319 N N . HIS B 1 142 ? 2.318 4.82 6.594 1 98.81 142 HIS B N 1
ATOM 3320 C CA . HIS B 1 142 ? 3.143 3.789 5.973 1 98.81 142 HIS B CA 1
ATOM 3321 C C . HIS B 1 142 ? 3.363 4.078 4.492 1 98.81 142 HIS B C 1
ATOM 3323 O O . HIS B 1 142 ? 2.865 5.074 3.967 1 98.81 142 HIS B O 1
ATOM 3329 N N . LEU B 1 143 ? 4.102 3.229 3.785 1 98.81 143 LEU B N 1
ATOM 3330 C CA . LEU B 1 143 ? 4.566 3.484 2.426 1 98.81 143 LEU B CA 1
ATOM 3331 C C . LEU B 1 143 ? 3.549 2.99 1.401 1 98.81 143 LEU B C 1
ATOM 3333 O O . LEU B 1 143 ? 3.738 3.168 0.196 1 98.81 143 LEU B O 1
ATOM 3337 N N . ASN B 1 144 ? 2.451 2.338 1.76 1 98.88 144 ASN B N 1
ATOM 3338 C CA . ASN B 1 144 ? 1.396 1.907 0.848 1 98.88 144 ASN B CA 1
ATOM 3339 C C . ASN B 1 144 ? 0.405 3.031 0.568 1 98.88 144 ASN B C 1
ATOM 3341 O O . ASN B 1 144 ? -0.616 3.148 1.249 1 98.88 144 ASN B O 1
ATOM 3345 N N . GLN B 1 145 ? 0.699 3.834 -0.486 1 98.75 145 GLN B N 1
ATOM 3346 C CA . GLN B 1 145 ? -0.042 5.082 -0.639 1 98.75 145 GLN B CA 1
ATOM 3347 C C . GLN B 1 145 ? -0.712 5.16 -2.008 1 98.75 145 GLN B C 1
ATOM 3349 O O . GLN B 1 145 ? -0.998 6.25 -2.504 1 98.75 145 GLN B O 1
ATOM 3354 N N . LEU B 1 146 ? -0.999 4.047 -2.664 1 98.81 146 LEU B N 1
ATOM 3355 C CA . LEU B 1 146 ? -1.572 4.062 -4.004 1 98.81 146 LEU B CA 1
ATOM 3356 C C . LEU B 1 146 ? -2.922 4.773 -4.012 1 98.81 146 LEU B C 1
ATOM 3358 O O . LEU B 1 146 ? -3.244 5.5 -4.953 1 98.81 146 LEU B O 1
ATOM 3362 N N . GLU B 1 147 ? -3.744 4.566 -2.947 1 98.75 147 GLU B N 1
ATOM 3363 C CA . GLU B 1 147 ? -5.059 5.203 -2.887 1 98.75 147 GLU B CA 1
ATOM 3364 C C . GLU B 1 147 ? -4.934 6.723 -2.883 1 98.75 147 GLU B C 1
ATOM 3366 O O . GLU B 1 147 ? -5.703 7.414 -3.555 1 98.75 147 GLU B O 1
ATOM 3371 N N . ARG B 1 148 ? -3.957 7.211 -2.197 1 98 148 ARG B N 1
ATOM 3372 C CA . ARG B 1 148 ? -3.758 8.656 -2.115 1 98 148 ARG B CA 1
ATOM 3373 C C . ARG B 1 148 ? -3.184 9.203 -3.416 1 98 148 ARG B C 1
ATOM 3375 O O . ARG B 1 148 ? -3.514 10.32 -3.826 1 98 148 ARG B O 1
ATOM 3382 N N . VAL B 1 149 ? -2.299 8.43 -4.012 1 97.62 149 VAL B N 1
ATOM 3383 C CA . VAL B 1 149 ? -1.76 8.812 -5.309 1 97.62 149 VAL B CA 1
ATOM 3384 C C . VAL B 1 149 ? -2.895 8.938 -6.324 1 97.62 149 VAL B C 1
ATOM 3386 O O . VAL B 1 149 ? -2.984 9.938 -7.043 1 97.62 149 VAL B O 1
ATOM 3389 N N . LEU B 1 150 ? -3.789 7.945 -6.371 1 97.75 150 LEU B N 1
ATOM 3390 C CA . LEU B 1 150 ? -4.918 7.953 -7.293 1 97.75 150 LEU B CA 1
ATOM 3391 C C . LEU B 1 150 ? -5.863 9.109 -6.98 1 97.75 150 LEU B C 1
ATOM 3393 O O . LEU B 1 150 ? -6.297 9.828 -7.887 1 97.75 150 LEU B O 1
ATOM 3397 N N . ALA B 1 151 ? -6.145 9.328 -5.727 1 97.62 151 ALA B N 1
ATOM 3398 C CA . ALA B 1 151 ? -7.051 10.398 -5.316 1 97.62 151 ALA B CA 1
ATOM 3399 C C . ALA B 1 151 ? -6.492 11.766 -5.699 1 97.62 151 ALA B C 1
ATOM 3401 O O . ALA B 1 151 ? -7.215 12.602 -6.242 1 97.62 151 ALA B O 1
ATOM 3402 N N . ARG B 1 152 ? -5.223 11.953 -5.406 1 96.38 152 ARG B N 1
ATOM 3403 C CA . ARG B 1 152 ? -4.594 13.234 -5.691 1 96.38 152 ARG B CA 1
ATOM 3404 C C . ARG B 1 152 ? -4.578 13.516 -7.188 1 96.38 152 ARG B C 1
ATOM 3406 O O . ARG B 1 152 ? -4.598 14.68 -7.605 1 96.38 152 ARG B O 1
ATOM 3413 N N . SER B 1 153 ? -4.582 12.531 -7.988 1 95.06 153 SER B N 1
ATOM 3414 C CA . SER B 1 153 ? -4.531 12.656 -9.438 1 95.06 153 SER B CA 1
ATOM 3415 C C . SER B 1 153 ? -5.879 13.102 -10 1 95.06 153 SER B C 1
ATOM 3417 O O . SER B 1 153 ? -5.977 13.461 -11.18 1 95.06 153 SER B O 1
ATOM 3419 N N . GLU B 1 154 ? -6.895 13.094 -9.156 1 95.06 154 GLU B N 1
ATOM 3420 C CA . GLU B 1 154 ? -8.234 13.406 -9.633 1 95.06 154 GLU B CA 1
ATOM 3421 C C . GLU B 1 154 ? -8.406 14.906 -9.844 1 95.06 154 GLU B C 1
ATOM 3423 O O . GLU B 1 154 ? -9.328 15.336 -10.547 1 95.06 154 GLU B O 1
ATOM 3428 N N . PHE B 1 155 ? -7.496 15.547 -9.023 1 86.94 155 PHE B N 1
ATOM 3429 C CA . PHE B 1 155 ? -7.602 17 -9.125 1 86.94 155 PHE B CA 1
ATOM 3430 C C . PHE B 1 155 ? -6.223 17.625 -9.258 1 86.94 155 PHE B C 1
ATOM 3432 O O . PHE B 1 155 ? -5.223 17.047 -8.82 1 86.94 155 PHE B O 1
ATOM 3439 N N . GLY B 1 156 ? -5.77 17.938 -10.477 1 70.12 156 GLY B N 1
ATOM 3440 C CA . GLY B 1 156 ? -4.477 18.516 -10.812 1 70.12 156 GLY B CA 1
ATOM 3441 C C . GLY B 1 156 ? -3.887 19.359 -9.703 1 70.12 156 GLY B C 1
ATOM 3442 O O . GLY B 1 156 ? -4.402 19.375 -8.586 1 70.12 156 GLY B O 1
ATOM 3443 N N . ASP B 1 157 ? -2.562 19.703 -9.859 1 63.25 157 ASP B N 1
ATOM 3444 C CA . ASP B 1 157 ? -1.799 20.484 -8.898 1 63.25 157 ASP B CA 1
ATOM 3445 C C . ASP B 1 157 ? -2.43 21.859 -8.695 1 63.25 157 ASP B C 1
ATOM 3447 O O . ASP B 1 157 ? -2.477 22.672 -9.617 1 63.25 157 ASP B O 1
ATOM 3451 N N . THR B 1 158 ? -3.375 21.828 -7.781 1 70.88 158 THR B N 1
ATOM 3452 C CA . THR B 1 158 ? -3.68 23.234 -7.555 1 70.88 158 THR B CA 1
ATOM 3453 C C . THR B 1 158 ? -3.305 23.656 -6.133 1 70.88 158 THR B C 1
ATOM 3455 O O . THR B 1 158 ? -3.494 22.875 -5.188 1 70.88 158 THR B O 1
ATOM 3458 N N . VAL B 1 159 ? -2.229 24.266 -5.855 1 74.19 159 VAL B N 1
ATOM 3459 C CA . VAL B 1 159 ? -1.767 24.891 -4.617 1 74.19 159 VAL B CA 1
ATOM 3460 C C . VAL B 1 159 ? -2.965 25.281 -3.758 1 74.19 159 VAL B C 1
ATOM 3462 O O . VAL B 1 159 ? -2.896 25.234 -2.527 1 74.19 159 VAL B O 1
ATOM 3465 N N . SER B 1 160 ? -4.105 25.234 -4.352 1 89.56 160 SER B N 1
ATOM 3466 C CA . SER B 1 160 ? -5.25 25.797 -3.633 1 89.56 160 SER B CA 1
ATOM 3467 C C . SER B 1 160 ? -6.379 24.781 -3.529 1 89.56 160 SER B C 1
ATOM 3469 O O . SER B 1 160 ? -7.539 25.141 -3.34 1 89.56 160 SER B O 1
ATOM 3471 N N . THR B 1 161 ? -6.023 23.469 -3.734 1 94.81 161 THR B N 1
ATOM 3472 C CA . THR B 1 161 ? -7.078 22.453 -3.701 1 94.81 161 THR B CA 1
ATOM 3473 C C . THR B 1 161 ? -6.629 21.234 -2.912 1 94.81 161 THR B C 1
ATOM 3475 O O . THR B 1 161 ? -5.473 20.812 -3.01 1 94.81 161 THR B O 1
ATOM 3478 N N . GLU B 1 162 ? -7.473 20.719 -2.115 1 96.25 162 GLU B N 1
ATOM 3479 C CA . GLU B 1 162 ? -7.301 19.453 -1.406 1 96.25 162 GLU B CA 1
ATOM 3480 C C . GLU B 1 162 ? -8.445 18.5 -1.711 1 96.25 162 GLU B C 1
ATOM 3482 O O . GLU B 1 162 ? -9.492 18.906 -2.219 1 96.25 162 GLU B O 1
ATOM 3487 N N . GLY B 1 163 ? -8.195 17.234 -1.543 1 97.44 163 GLY B N 1
ATOM 3488 C CA . GLY B 1 163 ? -9.227 16.234 -1.737 1 97.44 163 GLY B CA 1
ATOM 3489 C C . GLY B 1 163 ? -9.844 15.758 -0.437 1 97.44 163 GLY B C 1
ATOM 3490 O O . GLY B 1 163 ? -9.164 15.672 0.586 1 97.44 163 GLY B O 1
ATOM 3491 N N . LEU B 1 164 ? -11.094 15.453 -0.455 1 98.75 164 LEU B N 1
ATOM 3492 C CA . LEU B 1 164 ? -11.797 14.781 0.634 1 98.75 164 LEU B CA 1
ATOM 3493 C C . LEU B 1 164 ? -11.977 13.297 0.33 1 98.75 164 LEU B C 1
ATOM 3495 O O . LEU B 1 164 ? -12.57 12.938 -0.688 1 98.75 164 LEU B O 1
ATOM 3499 N N . MET B 1 165 ? -11.516 12.5 1.176 1 98.88 165 MET B N 1
ATOM 3500 C CA . MET B 1 165 ? -11.602 11.062 0.935 1 98.88 165 MET B CA 1
ATOM 3501 C C . MET B 1 165 ? -12.562 10.398 1.912 1 98.88 165 MET B C 1
ATOM 3503 O O . MET B 1 165 ? -12.508 10.664 3.115 1 98.88 165 MET B O 1
ATOM 3507 N N . LEU B 1 166 ? -13.406 9.578 1.392 1 98.88 166 LEU B N 1
ATOM 3508 C CA . LEU B 1 166 ? -14.242 8.664 2.156 1 98.88 166 LEU B CA 1
ATOM 3509 C C . LEU B 1 166 ? -13.617 7.27 2.203 1 98.88 166 LEU B C 1
ATOM 3511 O O . LEU B 1 166 ? -12.711 6.965 1.428 1 98.88 166 LEU B O 1
ATOM 3515 N N . ASP B 1 167 ? -13.992 6.477 3.176 1 98.44 167 ASP B N 1
ATOM 3516 C CA . ASP B 1 167 ? -13.656 5.062 3.033 1 98.44 167 ASP B CA 1
ATOM 3517 C C . ASP B 1 167 ? -14.703 4.336 2.182 1 98.44 167 ASP B C 1
ATOM 3519 O O . ASP B 1 167 ? -15.664 4.949 1.711 1 98.44 167 ASP B O 1
ATOM 3523 N N . VAL B 1 168 ? -14.523 3.068 1.947 1 97.56 168 VAL B N 1
ATOM 3524 C CA . VAL B 1 168 ? -15.336 2.283 1.021 1 97.56 168 VAL B CA 1
ATOM 3525 C C . VAL B 1 168 ? -16.75 2.143 1.568 1 97.56 168 VAL B C 1
ATOM 3527 O O . VAL B 1 168 ? -17.656 1.701 0.856 1 97.56 168 VAL B O 1
ATOM 3530 N N . GLU B 1 169 ? -16.984 2.533 2.789 1 96.81 169 GLU B N 1
ATOM 3531 C CA . GLU B 1 169 ? -18.328 2.512 3.357 1 96.81 169 GLU B CA 1
ATOM 3532 C C . GLU B 1 169 ? -18.969 3.896 3.305 1 96.81 169 GLU B C 1
ATOM 3534 O O . GLU B 1 169 ? -20.062 4.098 3.838 1 96.81 169 GLU B O 1
ATOM 3539 N N . GLY B 1 170 ? -18.297 4.875 2.797 1 98 170 GLY B N 1
ATOM 3540 C CA . GLY B 1 170 ? -18.859 6.203 2.592 1 98 170 GLY B CA 1
ATOM 3541 C C . GLY B 1 170 ? -18.656 7.125 3.777 1 98 170 GLY B C 1
ATOM 3542 O O . GLY B 1 170 ? -19.297 8.172 3.875 1 98 170 GLY B O 1
ATOM 3543 N N . VAL B 1 171 ? -17.797 6.754 4.691 1 98.5 171 VAL B N 1
ATOM 3544 C CA . VAL B 1 171 ? -17.5 7.551 5.879 1 98.5 171 VAL B CA 1
ATOM 3545 C C . VAL B 1 171 ? -16.375 8.531 5.574 1 98.5 171 VAL B C 1
ATOM 3547 O O . VAL B 1 171 ? -15.383 8.172 4.945 1 98.5 171 VAL B O 1
ATOM 3550 N N . VAL B 1 172 ? -16.531 9.797 6.023 1 98.94 172 VAL B N 1
ATOM 3551 C CA . VAL B 1 172 ? -15.492 10.805 5.848 1 98.94 172 VAL B CA 1
ATOM 3552 C C . VAL B 1 172 ? -14.266 10.43 6.684 1 98.94 172 VAL B C 1
ATOM 3554 O O . VAL B 1 172 ? -14.383 10.156 7.883 1 98.94 172 VAL B O 1
ATOM 3557 N N . ILE B 1 173 ? -13.133 10.461 6.09 1 98.88 173 ILE B N 1
ATOM 3558 C CA . ILE B 1 173 ? -11.938 10.055 6.832 1 98.88 173 ILE B CA 1
ATOM 3559 C C . ILE B 1 173 ? -10.977 11.234 6.949 1 98.88 173 ILE B C 1
ATOM 3561 O O . ILE B 1 173 ? -10.625 11.648 8.055 1 98.88 173 ILE B O 1
ATOM 3565 N N . GLU B 1 174 ? -10.547 11.797 5.785 1 98.88 174 GLU B N 1
ATOM 3566 C CA . GLU B 1 174 ? -9.508 12.82 5.773 1 98.88 174 GLU B CA 1
ATOM 3567 C C . GLU B 1 174 ? -9.297 13.375 4.367 1 98.88 174 GLU B C 1
ATOM 3569 O O . GLU B 1 174 ? -10.07 13.078 3.455 1 98.88 174 GLU B O 1
ATOM 3574 N N . GLY B 1 175 ? -8.344 14.328 4.211 1 98.12 175 GLY B N 1
ATOM 3575 C CA . GLY B 1 175 ? -7.863 14.734 2.9 1 98.12 175 GLY B CA 1
ATOM 3576 C C . GLY B 1 175 ? -6.832 13.789 2.32 1 98.12 175 GLY B C 1
ATOM 3577 O O . GLY B 1 175 ? -6.512 12.766 2.932 1 98.12 175 GLY B O 1
ATOM 3578 N N . THR B 1 176 ? -6.332 14.094 1.127 1 97.19 176 THR B N 1
ATOM 3579 C CA . THR B 1 176 ? -5.309 13.266 0.51 1 97.19 176 THR B CA 1
ATOM 3580 C C . THR B 1 176 ? -3.99 13.375 1.271 1 97.19 176 THR B C 1
ATOM 3582 O O . THR B 1 176 ? -3.201 12.422 1.299 1 97.19 176 THR B O 1
ATOM 3585 N N . MET B 1 177 ? -3.777 14.492 1.928 1 96.19 177 MET B N 1
ATOM 3586 C CA . MET B 1 177 ? -2.52 14.688 2.643 1 96.19 177 MET B CA 1
ATOM 3587 C C . MET B 1 177 ? -2.762 15.375 3.986 1 96.19 177 MET B C 1
ATOM 3589 O O . MET B 1 177 ? -1.857 16 4.539 1 96.19 177 MET B O 1
ATOM 3593 N N . SER B 1 178 ? -3.988 15.383 4.469 1 97.56 178 SER B N 1
ATOM 3594 C CA . SER B 1 178 ? -4.355 16.156 5.648 1 97.56 178 SER B CA 1
ATOM 3595 C C . SER B 1 178 ? -5.449 15.469 6.449 1 97.56 178 SER B C 1
ATOM 3597 O O . SER B 1 178 ? -6.074 14.523 5.969 1 97.56 178 SER B O 1
ATOM 3599 N N . ASN B 1 179 ? -5.605 15.867 7.676 1 98.81 179 ASN B N 1
ATOM 3600 C CA . ASN B 1 179 ? -6.793 15.539 8.453 1 98.81 179 ASN B CA 1
ATOM 3601 C C . ASN B 1 179 ? -7.863 16.625 8.336 1 98.81 179 ASN B C 1
ATOM 3603 O O . ASN B 1 179 ? -7.582 17.719 7.871 1 98.81 179 ASN B O 1
ATOM 3607 N N . ILE B 1 180 ? -9.055 16.281 8.766 1 98.94 180 ILE B N 1
ATOM 3608 C CA . ILE B 1 180 ? -10.156 17.234 8.594 1 98.94 180 ILE B CA 1
ATOM 3609 C C . ILE B 1 180 ? -10.844 17.469 9.938 1 98.94 180 ILE B C 1
ATOM 3611 O O . ILE B 1 180 ? -11.008 16.531 10.734 1 98.94 180 ILE B O 1
ATOM 3615 N N . PHE B 1 181 ? -11.227 18.688 10.18 1 98.94 181 PHE B N 1
ATOM 3616 C CA . PHE B 1 181 ? -12.141 19.094 11.242 1 98.94 181 PHE B CA 1
ATOM 3617 C C . PHE B 1 181 ? -13.352 19.812 10.672 1 98.94 181 PHE B C 1
ATOM 3619 O O . PHE B 1 181 ? -13.234 20.578 9.703 1 98.94 181 PHE B O 1
ATOM 3626 N N . ILE B 1 182 ? -14.484 19.609 11.273 1 98.88 182 ILE B N 1
ATOM 3627 C CA . ILE B 1 182 ? -15.672 20.406 10.977 1 98.88 182 ILE B CA 1
ATOM 3628 C C . ILE B 1 182 ? -16.234 20.984 12.273 1 98.88 182 ILE B C 1
ATOM 3630 O O . ILE B 1 182 ? -15.953 20.484 13.359 1 98.88 182 ILE B O 1
ATOM 3634 N N . VAL B 1 183 ? -16.953 22.078 12.102 1 98.69 183 VAL B N 1
ATOM 3635 C CA . VAL B 1 183 ? -17.609 22.719 13.227 1 98.69 183 VAL B CA 1
ATOM 3636 C C . VAL B 1 183 ? -19.109 22.844 12.945 1 98.69 183 VAL B C 1
ATOM 3638 O O . VAL B 1 183 ? -19.5 23.312 11.875 1 98.69 183 VAL B O 1
ATOM 3641 N N . SER B 1 184 ? -19.906 22.344 13.789 1 97.56 184 SER B N 1
ATOM 3642 C CA . SER B 1 184 ? -21.344 22.516 13.711 1 97.56 184 SER B CA 1
ATOM 3643 C C . SER B 1 184 ? -21.938 22.906 15.07 1 97.56 184 SER B C 1
ATOM 3645 O O . SER B 1 184 ? -21.812 22.156 16.047 1 97.56 184 SER B O 1
ATOM 3647 N N . LYS B 1 185 ? -22.5 24.094 15.109 1 96.31 185 LYS B N 1
ATOM 3648 C CA . LYS B 1 185 ? -23.172 24.578 16.312 1 96.31 185 LYS B CA 1
ATOM 3649 C C . LYS B 1 185 ? -22.234 24.594 17.5 1 96.31 185 LYS B C 1
ATOM 3651 O O . LYS B 1 185 ? -22.578 24.078 18.578 1 96.31 185 LYS B O 1
ATOM 3656 N N . GLY B 1 186 ? -21.078 24.953 17.281 1 96.56 186 GLY B N 1
ATOM 3657 C CA . GLY B 1 186 ? -20.109 25.172 18.344 1 96.56 186 GLY B CA 1
ATOM 3658 C C . GLY B 1 186 ? -19.391 23.906 18.766 1 96.56 186 GLY B C 1
ATOM 3659 O O . GLY B 1 186 ? -18.594 23.922 19.719 1 96.56 186 GLY B O 1
ATOM 3660 N N . VAL B 1 187 ? -19.672 22.828 18.062 1 98.38 187 VAL B N 1
ATOM 3661 C CA . VAL B 1 187 ? -19 21.578 18.375 1 98.38 187 VAL B CA 1
ATOM 3662 C C . VAL B 1 187 ? -17.906 21.312 17.344 1 98.38 187 VAL B C 1
ATOM 3664 O O . VAL B 1 187 ? -18.156 21.328 16.141 1 98.38 187 VAL B O 1
ATOM 3667 N N . LEU B 1 188 ? -16.688 21.109 17.844 1 98.81 188 LEU B N 1
ATOM 3668 C CA . LEU B 1 188 ? -15.547 20.719 17 1 98.81 188 LEU B CA 1
ATOM 3669 C C . LEU B 1 188 ? -15.516 19.203 16.812 1 98.81 188 LEU B C 1
ATOM 3671 O O . LEU B 1 188 ? -15.492 18.453 17.781 1 98.81 188 LEU B O 1
ATOM 3675 N N . MET B 1 189 ? -15.57 18.766 15.516 1 98.88 189 MET B N 1
ATOM 3676 C CA . MET B 1 189 ? -15.633 17.328 15.234 1 98.88 189 MET B CA 1
ATOM 3677 C C . MET B 1 189 ? -14.539 16.906 14.258 1 98.88 189 MET B C 1
ATOM 3679 O O . MET B 1 189 ? -14.203 17.672 13.344 1 98.88 189 MET B O 1
ATOM 3683 N N . THR B 1 190 ? -14.016 15.758 14.438 1 98.94 190 THR B N 1
ATOM 3684 C CA . THR B 1 190 ? -13.078 15.141 13.5 1 98.94 190 THR B CA 1
ATOM 3685 C C . THR B 1 190 ? -13.336 13.641 13.398 1 98.94 190 THR B C 1
ATOM 3687 O O . THR B 1 190 ? -13.797 13.016 14.352 1 98.94 190 THR B O 1
ATOM 3690 N N . PRO B 1 191 ? -13.078 13.055 12.281 1 98.88 191 PRO B N 1
ATOM 3691 C CA . PRO B 1 191 ? -13.398 11.641 12.086 1 98.88 191 PRO B CA 1
ATOM 3692 C C . PRO B 1 191 ? -12.586 10.719 13 1 98.88 191 PRO B C 1
ATOM 3694 O O . PRO B 1 191 ? -11.414 11 13.273 1 98.88 191 PRO B O 1
ATOM 3697 N N . THR B 1 192 ? -13.266 9.617 13.43 1 98.12 192 THR B N 1
ATOM 3698 C CA . THR B 1 192 ? -12.484 8.523 13.984 1 98.12 192 THR B CA 1
ATOM 3699 C C . THR B 1 192 ? -11.586 7.902 12.914 1 98.12 192 THR B C 1
ATOM 3701 O O . THR B 1 192 ? -11.914 7.926 11.727 1 98.12 192 THR B O 1
ATOM 3704 N N . LEU B 1 193 ? -10.477 7.379 13.344 1 98.25 193 LEU B N 1
ATOM 3705 C CA . LEU B 1 193 ? -9.531 6.789 12.406 1 98.25 193 LEU B CA 1
ATOM 3706 C C . LEU B 1 193 ? -9.305 5.312 12.711 1 98.25 193 LEU B C 1
ATOM 3708 O O . LEU B 1 193 ? -8.219 4.781 12.469 1 98.25 193 LEU B O 1
ATOM 3712 N N . GLU B 1 194 ? -10.258 4.641 13.211 1 97.56 194 GLU B N 1
ATOM 3713 C CA . GLU B 1 194 ? -10.148 3.248 13.633 1 97.56 194 GLU B CA 1
ATOM 3714 C C . GLU B 1 194 ? -10 2.316 12.438 1 97.56 194 GLU B C 1
ATOM 3716 O O . GLU B 1 194 ? -9.383 1.255 12.539 1 97.56 194 GLU B O 1
ATOM 3721 N N . ASN B 1 195 ? -10.539 2.736 11.289 1 98 195 ASN B N 1
ATOM 3722 C CA . ASN B 1 195 ? -10.602 1.817 10.164 1 98 195 ASN B CA 1
ATOM 3723 C C . ASN B 1 195 ? -9.734 2.295 9 1 98 195 ASN B C 1
ATOM 3725 O O . ASN B 1 195 ? -9.43 1.523 8.086 1 98 195 ASN B O 1
ATOM 3729 N N . ALA B 1 196 ? -9.398 3.539 8.984 1 98.5 196 ALA B N 1
ATOM 3730 C CA . ALA B 1 196 ? -8.625 4.125 7.891 1 98.5 196 ALA B CA 1
ATOM 3731 C C . ALA B 1 196 ? -8.062 5.488 8.281 1 98.5 196 ALA B C 1
ATOM 3733 O O . ALA B 1 196 ? -8.492 6.078 9.273 1 98.5 196 ALA B O 1
ATOM 3734 N N . GLY B 1 197 ? -7.094 5.914 7.457 1 98.69 197 GLY B N 1
ATOM 3735 C CA . GLY B 1 197 ? -6.578 7.262 7.637 1 98.69 197 GLY B CA 1
ATOM 3736 C C . GLY B 1 197 ? -5.262 7.301 8.383 1 98.69 197 GLY B C 1
ATOM 3737 O O . GLY B 1 197 ? -4.797 6.277 8.891 1 98.69 197 GLY B O 1
ATOM 3738 N N . VAL B 1 198 ? -4.672 8.422 8.469 1 98.81 198 VAL B N 1
ATOM 3739 C CA . VAL B 1 198 ? -3.418 8.688 9.172 1 98.81 198 VAL B CA 1
ATOM 3740 C C . VAL B 1 198 ? -3.688 9.555 10.398 1 98.81 198 VAL B C 1
ATOM 3742 O O . VAL B 1 198 ? -4.383 10.57 10.312 1 98.81 198 VAL B O 1
ATOM 3745 N N . ARG B 1 199 ? -3.219 9.141 11.5 1 98.69 199 ARG B N 1
ATOM 3746 C CA . ARG B 1 199 ? -3.361 9.938 12.711 1 98.69 199 ARG B CA 1
ATOM 3747 C C . ARG B 1 199 ? -2.363 11.094 12.734 1 98.69 199 ARG B C 1
ATOM 3749 O O . ARG B 1 199 ? -1.198 10.906 13.094 1 98.69 199 ARG B O 1
ATOM 3756 N N . GLY B 1 200 ? -2.824 12.273 12.391 1 98.69 200 GLY B N 1
ATOM 3757 C CA . GLY B 1 200 ? -1.949 13.422 12.219 1 98.69 200 GLY B CA 1
ATOM 3758 C C . GLY B 1 200 ? -1.452 13.992 13.531 1 98.69 200 GLY B C 1
ATOM 3759 O O . GLY B 1 200 ? -2.182 14.008 14.531 1 98.69 200 GLY B O 1
ATOM 3760 N N . ILE B 1 201 ? -0.323 14.57 13.5 1 98.75 201 ILE B N 1
ATOM 3761 C CA . ILE B 1 201 ? 0.318 15.164 14.672 1 98.75 201 ILE B CA 1
ATOM 3762 C C . ILE B 1 201 ? -0.442 16.422 15.094 1 98.75 201 ILE B C 1
ATOM 3764 O O . ILE B 1 201 ? -0.775 16.594 16.266 1 98.75 201 ILE B O 1
ATOM 3768 N N . ILE B 1 202 ? -0.738 17.281 14.133 1 98.5 202 ILE B N 1
ATOM 3769 C CA . ILE B 1 202 ? -1.452 18.531 14.414 1 98.5 202 ILE B CA 1
ATOM 3770 C C . ILE B 1 202 ? -2.877 18.219 14.859 1 98.5 202 ILE B C 1
ATOM 3772 O O . ILE B 1 202 ? -3.416 18.875 15.75 1 98.5 202 ILE B O 1
ATOM 3776 N N . ARG B 1 203 ? -3.506 17.203 14.242 1 98.75 203 ARG B N 1
ATOM 3777 C CA . ARG B 1 203 ? -4.82 16.734 14.664 1 98.75 203 ARG B CA 1
ATOM 3778 C C . ARG B 1 203 ? -4.824 16.406 16.156 1 98.75 203 ARG B C 1
ATOM 3780 O O . ARG B 1 203 ? -5.668 16.906 16.906 1 98.75 203 ARG B O 1
ATOM 3787 N N . ASP B 1 204 ? -3.879 15.547 16.578 1 98.69 204 ASP B N 1
ATOM 3788 C CA . ASP B 1 204 ? -3.812 15.125 17.969 1 98.69 204 ASP B CA 1
ATOM 3789 C C . ASP B 1 204 ? -3.543 16.312 18.891 1 98.69 204 ASP B C 1
ATOM 3791 O O . ASP B 1 204 ? -4.117 16.391 19.984 1 98.69 204 ASP B O 1
ATOM 3795 N N . TYR B 1 205 ? -2.672 17.203 18.469 1 98.69 205 TYR B N 1
ATOM 3796 C CA . TYR B 1 205 ? -2.389 18.406 19.234 1 98.69 205 TYR B CA 1
ATOM 3797 C C . TYR B 1 205 ? -3.658 19.219 19.469 1 98.69 205 TYR B C 1
ATOM 3799 O O . TYR B 1 205 ? -3.932 19.641 20.594 1 98.69 205 TYR B O 1
ATOM 3807 N N . LEU B 1 206 ? -4.441 19.438 18.391 1 98.81 206 LEU B N 1
ATOM 3808 C CA . LEU B 1 206 ? -5.633 20.281 18.484 1 98.81 206 LEU B CA 1
ATOM 3809 C C . LEU B 1 206 ? -6.695 19.625 19.359 1 98.81 206 LEU B C 1
ATOM 3811 O O . LEU B 1 206 ? -7.41 20.312 20.094 1 98.81 206 LEU B O 1
ATOM 3815 N N . ILE B 1 207 ? -6.836 18.328 19.25 1 98.81 207 ILE B N 1
ATOM 3816 C CA . ILE B 1 207 ? -7.777 17.625 20.109 1 98.81 207 ILE B CA 1
ATOM 3817 C C . ILE B 1 207 ? -7.398 17.828 21.578 1 98.81 207 ILE B C 1
ATOM 3819 O O . ILE B 1 207 ? -8.258 18.141 22.406 1 98.81 207 ILE B O 1
ATOM 3823 N N . ALA B 1 208 ? -6.148 17.656 21.891 1 98.69 208 ALA B N 1
ATOM 3824 C CA . ALA B 1 208 ? -5.668 17.844 23.25 1 98.69 208 ALA B CA 1
ATOM 3825 C C . ALA B 1 208 ? -5.887 19.281 23.703 1 98.69 208 ALA B C 1
ATOM 3827 O O . ALA B 1 208 ? -6.316 19.516 24.844 1 98.69 208 ALA B O 1
ATOM 3828 N N . GLN B 1 209 ? -5.535 20.234 22.844 1 98.56 209 GLN B N 1
ATOM 3829 C CA . GLN B 1 209 ? -5.699 21.656 23.156 1 98.56 209 GLN B CA 1
ATOM 3830 C C . GLN B 1 209 ? -7.16 21.984 23.422 1 98.56 209 GLN B C 1
ATOM 3832 O O . GLN B 1 209 ? -7.477 22.719 24.359 1 98.56 209 GLN B O 1
ATOM 3837 N N . ALA B 1 210 ? -8.055 21.531 22.578 1 98.69 210 ALA B N 1
ATOM 3838 C CA . ALA B 1 210 ? -9.492 21.75 22.75 1 98.69 210 ALA B CA 1
ATOM 3839 C C . ALA B 1 210 ? -9.961 21.219 24.109 1 98.69 210 ALA B C 1
ATOM 3841 O O . ALA B 1 210 ? -10.719 21.891 24.812 1 98.69 210 ALA B O 1
ATOM 3842 N N . THR B 1 211 ? -9.523 20.016 24.406 1 97.62 211 THR B N 1
ATOM 3843 C CA . THR B 1 211 ? -9.867 19.406 25.672 1 97.62 211 THR B CA 1
ATOM 3844 C C . THR B 1 211 ? -9.391 20.281 26.844 1 97.62 211 THR B C 1
ATOM 3846 O O . THR B 1 211 ? -10.141 20.531 27.781 1 97.62 211 THR B O 1
ATOM 3849 N N . GLN B 1 212 ? -8.227 20.75 26.781 1 98 212 GLN B N 1
ATOM 3850 C CA . GLN B 1 212 ? -7.637 21.578 27.812 1 98 212 GLN B CA 1
ATOM 3851 C C . GLN B 1 212 ? -8.422 22.875 28 1 98 212 GLN B C 1
ATOM 3853 O O . GLN B 1 212 ? -8.555 23.375 29.125 1 98 212 GLN B O 1
ATOM 3858 N N . GLU B 1 213 ? -8.922 23.375 26.938 1 98.12 213 GLU B N 1
ATOM 3859 C CA . GLU B 1 213 ? -9.617 24.656 26.969 1 98.12 213 GLU B CA 1
ATOM 3860 C C . GLU B 1 213 ? -11.109 24.469 27.234 1 98.12 213 GLU B C 1
ATOM 3862 O O . GLU B 1 213 ? -11.875 25.438 27.25 1 98.12 213 GLU B O 1
ATOM 3867 N N . GLY B 1 214 ? -11.539 23.25 27.328 1 97.81 214 GLY B N 1
ATOM 3868 C CA . GLY B 1 214 ? -12.922 22.938 27.641 1 97.81 214 GLY B CA 1
ATOM 3869 C C . GLY B 1 214 ? -13.852 23.062 26.453 1 97.81 214 GLY B C 1
ATOM 3870 O O . GLY B 1 214 ? -15.055 23.25 26.609 1 97.81 214 GLY B O 1
ATOM 3871 N N . MET B 1 215 ? -13.32 22.984 25.281 1 98 215 MET B N 1
ATOM 3872 C CA . MET B 1 215 ? -14.148 23 24.078 1 98 215 MET B CA 1
ATOM 3873 C C . MET B 1 215 ? -14.836 21.656 23.875 1 98 215 MET B C 1
ATOM 3875 O O . MET B 1 215 ? -14.297 20.609 24.25 1 98 215 MET B O 1
ATOM 3879 N N . ASP B 1 216 ? -16.047 21.688 23.359 1 98.25 216 ASP B N 1
ATOM 3880 C CA . ASP B 1 216 ? -16.688 20.453 22.938 1 98.25 216 ASP B CA 1
ATOM 3881 C C . ASP B 1 216 ? -16.031 19.906 21.656 1 98.25 216 ASP B C 1
ATOM 3883 O O . ASP B 1 216 ? -16.297 20.406 20.562 1 98.25 216 ASP B O 1
ATOM 3887 N N . CYS B 1 217 ? -15.18 19 21.781 1 98.44 217 CYS B N 1
ATOM 3888 C CA . CYS B 1 217 ? -14.445 18.359 20.703 1 98.44 217 CYS B CA 1
ATOM 3889 C C . CYS B 1 217 ? -14.719 16.859 20.672 1 98.44 217 CYS B C 1
ATOM 3891 O O . CYS B 1 217 ? -14.547 16.172 21.688 1 98.44 217 CYS B O 1
ATOM 3893 N N . ARG B 1 218 ? -15.125 16.328 19.484 1 98.56 218 ARG B N 1
ATOM 3894 C CA . ARG B 1 218 ? -15.539 14.938 19.406 1 98.56 218 ARG B CA 1
ATOM 3895 C C . ARG B 1 218 ? -14.875 14.234 18.219 1 98.56 218 ARG B C 1
ATOM 3897 O O . ARG B 1 218 ? -14.797 14.789 17.125 1 98.56 218 ARG B O 1
ATOM 3904 N N . GLU B 1 219 ? -14.336 13.094 18.5 1 98.69 219 GLU B N 1
ATOM 3905 C CA . GLU B 1 219 ? -14.016 12.141 17.438 1 98.69 219 GLU B CA 1
ATOM 3906 C C . GLU B 1 219 ? -15.211 11.25 17.125 1 98.69 219 GLU B C 1
ATOM 3908 O O . GLU B 1 219 ? -15.719 10.547 18 1 98.69 219 GLU B O 1
ATOM 3913 N N . MET B 1 220 ? -15.609 11.266 15.883 1 98.5 220 MET B N 1
ATOM 3914 C CA . MET B 1 220 ? -16.812 10.508 15.547 1 98.5 220 MET B CA 1
ATOM 3915 C C . MET B 1 220 ? -16.859 10.195 14.055 1 98.5 220 MET B C 1
ATOM 3917 O O . MET B 1 220 ? -16.078 10.758 13.273 1 98.5 220 MET B O 1
ATOM 3921 N N . GLU B 1 221 ? -17.75 9.305 13.727 1 98.56 221 GLU B N 1
ATOM 3922 C CA . GLU B 1 221 ? -17.984 9.07 12.305 1 98.56 221 GLU B CA 1
ATOM 3923 C C . GLU B 1 221 ? -18.719 10.25 11.672 1 98.56 221 GLU B C 1
ATOM 3925 O O . GLU B 1 221 ? -19.672 10.789 12.25 1 98.56 221 GLU B O 1
ATOM 3930 N N . LEU B 1 222 ? -18.219 10.711 10.562 1 98.75 222 LEU B N 1
ATOM 3931 C CA . LEU B 1 222 ? -18.812 11.828 9.828 1 98.75 222 LEU B CA 1
ATOM 3932 C C . LEU B 1 222 ? -19.266 11.391 8.438 1 98.75 222 LEU B C 1
ATOM 3934 O O . LEU B 1 222 ? -18.609 10.57 7.801 1 98.75 222 LEU B O 1
ATOM 3938 N N . SER B 1 223 ? -20.359 11.945 7.988 1 98.75 223 SER B N 1
ATOM 3939 C CA . SER B 1 223 ? -20.844 11.766 6.625 1 98.75 223 SER B CA 1
ATOM 3940 C C . SER B 1 223 ? -20.531 12.984 5.762 1 98.75 223 SER B C 1
ATOM 3942 O O . SER B 1 223 ? -20.109 14.023 6.27 1 98.75 223 SER B O 1
ATOM 3944 N N . VAL B 1 224 ? -20.719 12.781 4.508 1 98.75 224 VAL B N 1
ATOM 3945 C CA . VAL B 1 224 ? -20.547 13.906 3.592 1 98.75 224 VAL B CA 1
ATOM 3946 C C . VAL B 1 224 ? -21.547 15.016 3.947 1 98.75 224 VAL B C 1
ATOM 3948 O O . VAL B 1 224 ? -21.219 16.203 3.857 1 98.75 224 VAL B O 1
ATOM 3951 N N . GLU B 1 225 ? -22.703 14.641 4.379 1 98.69 225 GLU B N 1
ATOM 3952 C CA . GLU B 1 225 ? -23.719 15.609 4.785 1 98.69 225 GLU B CA 1
ATOM 3953 C C . GLU B 1 225 ? -23.25 16.438 5.98 1 98.69 225 GLU B C 1
ATOM 3955 O O . GLU B 1 225 ? -23.531 17.641 6.062 1 98.69 225 GLU B O 1
ATOM 3960 N N . ASN B 1 226 ? -22.625 15.773 6.926 1 98.75 226 ASN B N 1
ATOM 3961 C CA . ASN B 1 226 ? -22.047 16.516 8.039 1 98.75 226 ASN B CA 1
ATOM 3962 C C . ASN B 1 226 ? -21.109 17.625 7.555 1 98.75 226 ASN B C 1
ATOM 3964 O O . ASN B 1 226 ? -21.125 18.734 8.094 1 98.75 226 ASN B O 1
ATOM 3968 N N . VAL B 1 227 ? -20.312 17.375 6.523 1 98.88 227 VAL B N 1
ATOM 3969 C CA . VAL B 1 227 ? -19.359 18.344 5.992 1 98.88 227 VAL B CA 1
ATOM 3970 C C . VAL B 1 227 ? -20.109 19.453 5.262 1 98.88 227 VAL B C 1
ATOM 3972 O O . VAL B 1 227 ? -19.781 20.625 5.41 1 98.88 227 VAL B O 1
ATOM 3975 N N . ILE B 1 228 ? -21.125 19.062 4.5 1 98.69 228 ILE B N 1
ATOM 3976 C CA . ILE B 1 228 ? -21.938 20.016 3.756 1 98.69 228 ILE B CA 1
ATOM 3977 C C . ILE B 1 228 ? -22.594 21 4.727 1 98.69 228 ILE B C 1
ATOM 3979 O O . ILE B 1 228 ? -22.594 22.219 4.496 1 98.69 228 ILE B O 1
ATOM 3983 N N . ASP B 1 229 ? -23.062 20.531 5.828 1 98.19 229 ASP B N 1
ATOM 3984 C CA . ASP B 1 229 ? -23.891 21.328 6.738 1 98.19 229 ASP B CA 1
ATOM 3985 C C . ASP B 1 229 ? -23.016 22.062 7.762 1 98.19 229 ASP B C 1
ATOM 3987 O O . ASP B 1 229 ? -23.516 22.906 8.5 1 98.19 229 ASP B O 1
ATOM 3991 N N . ALA B 1 230 ? -21.781 21.781 7.828 1 98.5 230 ALA B N 1
ATOM 3992 C CA . ALA B 1 230 ? -20.891 22.344 8.852 1 98.5 230 ALA B CA 1
ATOM 3993 C C . ALA B 1 230 ? -20.781 23.859 8.711 1 98.5 230 ALA B C 1
ATOM 3995 O O . ALA B 1 230 ? -20.781 24.375 7.594 1 98.5 230 ALA B O 1
ATOM 3996 N N . ASP B 1 231 ? -20.609 24.562 9.828 1 97.69 231 ASP B N 1
ATOM 3997 C CA . ASP B 1 231 ? -20.375 26 9.852 1 97.69 231 ASP B CA 1
ATOM 3998 C C . ASP B 1 231 ? -18.969 26.328 9.359 1 97.69 231 ASP B C 1
ATOM 4000 O O . ASP B 1 231 ? -18.766 27.328 8.664 1 97.69 231 ASP B O 1
ATOM 4004 N N . GLU B 1 232 ? -18.016 25.531 9.805 1 98.06 232 GLU B N 1
ATOM 4005 C CA . GLU B 1 232 ? -16.609 25.641 9.398 1 98.06 232 GLU B CA 1
ATOM 4006 C C . GLU B 1 232 ? -16.031 24.281 9.039 1 98.06 232 GLU B C 1
ATOM 4008 O O . GLU B 1 232 ? -16.453 23.266 9.586 1 98.06 232 GLU B O 1
ATOM 4013 N N . VAL B 1 233 ? -15.18 24.281 8.055 1 98.81 233 VAL B N 1
ATOM 4014 C CA . VAL B 1 233 ? -14.352 23.125 7.719 1 98.81 233 VAL B CA 1
ATOM 4015 C C . VAL B 1 233 ? -12.891 23.562 7.598 1 98.81 233 VAL B C 1
ATOM 4017 O O . VAL B 1 233 ? -12.586 24.578 6.973 1 98.81 233 VAL B O 1
ATOM 4020 N N . PHE B 1 234 ? -11.984 22.875 8.258 1 98.69 234 PHE B N 1
ATOM 4021 C CA . PHE B 1 234 ? -10.578 23.156 8.031 1 98.69 234 PHE B CA 1
ATOM 4022 C C . PHE B 1 234 ? -9.75 21.875 8.078 1 98.69 234 PHE B C 1
ATOM 4024 O O . PHE B 1 234 ? -10.18 20.875 8.656 1 98.69 234 PHE B O 1
ATOM 4031 N N . MET B 1 235 ? -8.633 21.922 7.418 1 97.75 235 MET B N 1
ATOM 4032 C CA . MET B 1 235 ? -7.715 20.781 7.285 1 97.75 235 MET B CA 1
ATOM 4033 C C . MET B 1 235 ? -6.43 21.031 8.07 1 97.75 235 MET B C 1
ATOM 4035 O O . MET B 1 235 ? -6.051 22.188 8.305 1 97.75 235 MET B O 1
ATOM 4039 N N . THR B 1 236 ? -5.809 19.938 8.469 1 97.94 236 THR B N 1
ATOM 4040 C CA . THR B 1 236 ? -4.555 20.062 9.203 1 97.94 236 THR B CA 1
ATOM 4041 C C . THR B 1 236 ? -3.498 19.109 8.641 1 97.94 236 THR B C 1
ATOM 4043 O O . THR B 1 236 ? -3.814 18 8.211 1 97.94 236 THR B O 1
ATOM 4046 N N . ASN B 1 237 ? -2.312 19.5 8.633 1 95.44 237 ASN B N 1
ATOM 4047 C CA . ASN B 1 237 ? -1.128 18.672 8.414 1 95.44 237 ASN B CA 1
ATOM 4048 C C . ASN B 1 237 ? 0.12 19.312 9.016 1 95.44 237 ASN B C 1
ATOM 4050 O O . ASN B 1 237 ? 0.105 20.484 9.383 1 95.44 237 ASN B O 1
ATOM 4054 N N . SER B 1 238 ? 1.141 18.625 9.094 1 95.81 238 SER B N 1
ATOM 4055 C CA . SER B 1 238 ? 2.312 19.078 9.836 1 95.81 238 SER B CA 1
ATOM 4056 C C . SER B 1 238 ? 3.047 20.188 9.078 1 95.81 238 SER B C 1
ATOM 4058 O O . SER B 1 238 ? 3.705 21.031 9.68 1 95.81 238 SER B O 1
ATOM 4060 N N . LEU B 1 239 ? 2.934 20.25 7.738 1 92.44 239 LEU B N 1
ATOM 4061 C CA . LEU B 1 239 ? 3.711 21.188 6.938 1 92.44 239 LEU B CA 1
ATOM 4062 C C . LEU B 1 239 ? 2.938 22.484 6.719 1 92.44 239 LEU B C 1
ATOM 4064 O O . LEU B 1 239 ? 3.533 23.562 6.625 1 92.44 239 LEU B O 1
ATOM 4068 N N . MET B 1 240 ? 1.683 22.406 6.508 1 86.31 240 MET B N 1
ATOM 4069 C CA . MET B 1 240 ? 0.735 23.516 6.363 1 86.31 240 MET B CA 1
ATOM 4070 C C . MET B 1 240 ? -0.406 23.391 7.367 1 86.31 240 MET B C 1
ATOM 4072 O O . MET B 1 240 ? -1.509 22.969 7.012 1 86.31 240 MET B O 1
ATOM 4076 N N . PRO B 1 241 ? -0.025 23.875 8.562 1 86.62 241 PRO B N 1
ATOM 4077 C CA . PRO B 1 241 ? -0.708 23.297 9.719 1 86.62 241 PRO B CA 1
ATOM 4078 C C . PRO B 1 241 ? -2.223 23.469 9.664 1 86.62 241 PRO B C 1
ATOM 4080 O O . PRO B 1 241 ? -2.971 22.609 10.109 1 86.62 241 PRO B O 1
ATOM 4083 N N . ILE B 1 242 ? -2.699 24.688 9.18 1 95.75 242 ILE B N 1
ATOM 4084 C CA . ILE B 1 242 ? -4.145 24.875 9.133 1 95.75 242 ILE B CA 1
ATOM 4085 C C . ILE B 1 242 ? -4.539 25.516 7.809 1 95.75 242 ILE B C 1
ATOM 4087 O O . ILE B 1 242 ? -3.951 26.516 7.395 1 95.75 242 ILE B O 1
ATOM 4091 N N . ARG B 1 243 ? -5.43 24.922 7.18 1 95.25 243 ARG B N 1
ATOM 4092 C CA . ARG B 1 243 ? -6.047 25.5 5.988 1 95.25 243 ARG B CA 1
ATOM 4093 C C . ARG B 1 243 ? -7.566 25.484 6.094 1 95.25 243 ARG B C 1
ATOM 4095 O O . ARG B 1 243 ? -8.172 24.438 6.316 1 95.25 243 ARG B O 1
ATOM 4102 N N . ALA B 1 244 ? -8.109 26.625 5.965 1 97.5 244 ALA B N 1
ATOM 4103 C CA . ALA B 1 244 ? -9.57 26.703 5.953 1 97.5 244 ALA B CA 1
ATOM 4104 C C . ALA B 1 244 ? -10.133 26.234 4.609 1 97.5 244 ALA B C 1
ATOM 4106 O O . ALA B 1 244 ? -9.414 26.219 3.607 1 97.5 244 ALA B O 1
ATOM 4107 N N . ILE B 1 245 ? -11.352 25.797 4.609 1 97.94 245 ILE B N 1
ATOM 4108 C CA . ILE B 1 245 ? -12.023 25.422 3.371 1 97.94 245 ILE B CA 1
ATOM 4109 C C . ILE B 1 245 ? -13.047 26.484 2.986 1 97.94 245 ILE B C 1
ATOM 4111 O O . ILE B 1 245 ? -13.883 26.875 3.803 1 97.94 245 ILE B O 1
ATOM 4115 N N . LYS B 1 246 ? -12.883 26.953 1.782 1 96.81 246 LYS B N 1
ATOM 4116 C CA . LYS B 1 246 ? -13.805 28.016 1.362 1 96.81 246 LYS B CA 1
ATOM 4117 C C . LYS B 1 246 ? -14.984 27.438 0.582 1 96.81 246 LYS B C 1
ATOM 4119 O O . LYS B 1 246 ? -16.016 28.094 0.42 1 96.81 246 LYS B O 1
ATOM 4124 N N . GLN B 1 247 ? -14.766 26.219 0.03 1 97.06 247 GLN B N 1
ATOM 4125 C CA . GLN B 1 247 ? -15.891 25.531 -0.606 1 97.06 247 GLN B CA 1
ATOM 4126 C C . GLN B 1 247 ? -15.617 24.031 -0.727 1 97.06 247 GLN B C 1
ATOM 4128 O O . GLN B 1 247 ? -14.477 23.625 -0.933 1 97.06 247 GLN B O 1
ATOM 4133 N N . LEU B 1 248 ? -16.688 23.312 -0.606 1 98.25 248 LEU B N 1
ATOM 4134 C CA . LEU B 1 248 ? -16.703 21.891 -0.924 1 98.25 248 LEU B CA 1
ATOM 4135 C C . LEU B 1 248 ? -17.344 21.656 -2.289 1 98.25 248 LEU B C 1
ATOM 4137 O O . LEU B 1 248 ? -18.469 22.094 -2.545 1 98.25 248 LEU B O 1
ATOM 4141 N N . ARG B 1 249 ? -16.547 21.016 -3.123 1 97.38 249 ARG B N 1
ATOM 4142 C CA . ARG B 1 249 ? -17.031 20.703 -4.461 1 97.38 249 ARG B CA 1
ATOM 4143 C C . ARG B 1 249 ? -17.344 19.219 -4.59 1 97.38 249 ARG B C 1
ATOM 4145 O O . ARG B 1 249 ? -16.484 18.375 -4.359 1 97.38 249 ARG B O 1
ATOM 4152 N N . ILE B 1 250 ? -18.578 18.922 -4.969 1 97.69 250 ILE B N 1
ATOM 4153 C CA . ILE B 1 250 ? -19.047 17.562 -5.254 1 97.69 250 ILE B CA 1
ATOM 4154 C C . ILE B 1 250 ? -19.688 17.516 -6.641 1 97.69 250 ILE B C 1
ATOM 4156 O O . ILE B 1 250 ? -20.75 18.094 -6.859 1 97.69 250 ILE B O 1
ATOM 4160 N N . ASP B 1 251 ? -18.969 16.797 -7.539 1 93.88 251 ASP B N 1
ATOM 4161 C CA . ASP B 1 251 ? -19.406 16.812 -8.93 1 93.88 251 ASP B CA 1
ATOM 4162 C C . ASP B 1 251 ? -19.594 18.234 -9.43 1 93.88 251 ASP B C 1
ATOM 4164 O O . ASP B 1 251 ? -18.656 19.047 -9.375 1 93.88 251 ASP B O 1
ATOM 4168 N N . ASP B 1 252 ? -20.703 18.609 -9.805 1 93.94 252 ASP B N 1
ATOM 4169 C CA . ASP B 1 252 ? -20.922 19.938 -10.391 1 93.94 252 ASP B CA 1
ATOM 4170 C C . ASP B 1 252 ? -21.516 20.906 -9.367 1 93.94 252 ASP B C 1
ATOM 4172 O O . ASP B 1 252 ? -21.938 22 -9.719 1 93.94 252 ASP B O 1
ATOM 4176 N N . LYS B 1 253 ? -21.516 20.547 -8.133 1 97.69 253 LYS B N 1
ATOM 4177 C CA . LYS B 1 253 ? -22.078 21.391 -7.086 1 97.69 253 LYS B CA 1
ATOM 4178 C C . LYS B 1 253 ? -20.984 21.938 -6.172 1 97.69 253 LYS B C 1
ATOM 4180 O O . LYS B 1 253 ? -20.031 21.234 -5.84 1 97.69 253 LYS B O 1
ATOM 4185 N N . ALA B 1 254 ? -21.188 23.188 -5.789 1 97.62 254 ALA B N 1
ATOM 4186 C CA . ALA B 1 254 ? -20.281 23.844 -4.852 1 97.62 254 ALA B CA 1
ATOM 4187 C C . ALA B 1 254 ? -21.016 24.266 -3.584 1 97.62 254 ALA B C 1
ATOM 4189 O O . ALA B 1 254 ? -22.078 24.891 -3.654 1 97.62 254 ALA B O 1
ATOM 4190 N N . PHE B 1 255 ? -20.547 23.922 -2.438 1 98.31 255 PHE B N 1
ATOM 4191 C CA . PHE B 1 255 ? -21.078 24.328 -1.139 1 98.31 255 PHE B CA 1
ATOM 4192 C C . PHE B 1 255 ? -20.125 25.297 -0.449 1 98.31 255 PHE B C 1
ATOM 4194 O O . PHE B 1 255 ? -19.047 24.891 0.014 1 98.31 255 PHE B O 1
ATOM 4201 N N . ILE B 1 256 ? -20.5 26.5 -0.324 1 97.69 256 ILE B N 1
ATOM 4202 C CA . ILE B 1 256 ? -19.656 27.562 0.178 1 97.69 256 ILE B CA 1
ATOM 4203 C C . ILE B 1 256 ? -19.438 27.391 1.681 1 97.69 256 ILE B C 1
ATOM 4205 O O . ILE B 1 256 ? -20.375 27.062 2.412 1 97.69 256 ILE B O 1
ATOM 4209 N N . LYS B 1 257 ? -18.25 27.578 2.049 1 95.94 257 LYS B N 1
ATOM 4210 C CA . LYS B 1 257 ? -17.844 27.578 3.453 1 95.94 257 LYS B CA 1
ATOM 4211 C C . LYS B 1 257 ? -17.156 28.891 3.834 1 95.94 257 LYS B C 1
ATOM 4213 O O . LYS B 1 257 ? -16.734 29.641 2.963 1 95.94 257 LYS B O 1
ATOM 4218 N N . GLU B 1 258 ? -17.141 29.188 5.059 1 92.19 258 GLU B N 1
ATOM 4219 C CA . GLU B 1 258 ? -16.453 30.359 5.57 1 92.19 258 GLU B CA 1
ATOM 4220 C C . GLU B 1 258 ? -15.516 30 6.715 1 92.19 258 GLU B C 1
ATOM 4222 O O . GLU B 1 258 ? -15.852 29.172 7.562 1 92.19 258 GLU B O 1
ATOM 4227 N N . ALA B 1 259 ? -14.359 30.625 6.547 1 93.56 259 ALA B N 1
ATOM 4228 C CA . ALA B 1 259 ? -13.492 30.5 7.715 1 93.56 259 ALA B CA 1
ATOM 4229 C C . ALA B 1 259 ? -14.117 31.172 8.938 1 93.56 259 ALA B C 1
ATOM 4231 O O . ALA B 1 259 ? -14.719 32.25 8.82 1 93.56 259 ALA B O 1
ATOM 4232 N N . GLY B 1 260 ? -13.977 30.516 10.078 1 94.06 260 GLY B N 1
ATOM 4233 C CA . GLY B 1 260 ? -14.562 31.031 11.305 1 94.06 260 GLY B CA 1
ATOM 4234 C C . GLY B 1 260 ? -13.617 30.969 12.492 1 94.06 260 GLY B C 1
ATOM 4235 O O . GLY B 1 260 ? -12.398 30.844 12.312 1 94.06 260 GLY B O 1
ATOM 4236 N N . PRO B 1 261 ? -14.188 31.234 13.602 1 97.06 261 PRO B N 1
ATOM 4237 C CA . PRO B 1 261 ? -13.344 31.375 14.797 1 97.06 261 PRO B CA 1
ATOM 4238 C C . PRO B 1 261 ? -12.562 30.109 15.125 1 97.06 261 PRO B C 1
ATOM 4240 O O . PRO B 1 261 ? -11.477 30.188 15.703 1 97.06 261 PRO B O 1
ATOM 4243 N N . TYR B 1 262 ? -13.07 28.969 14.766 1 98.12 262 TYR B N 1
ATOM 4244 C CA . TYR B 1 262 ? -12.391 27.734 15.133 1 98.12 262 TYR B CA 1
ATOM 4245 C C . TYR B 1 262 ? -11.141 27.531 14.281 1 98.12 262 TYR B C 1
ATOM 4247 O O . TYR B 1 262 ? -10.109 27.062 14.781 1 98.12 262 TYR B O 1
ATOM 4255 N N . ALA B 1 263 ? -11.242 27.781 13.016 1 97.88 263 ALA B N 1
ATOM 4256 C CA . ALA B 1 263 ? -10.055 27.719 12.172 1 97.88 263 ALA B CA 1
ATOM 4257 C C . ALA B 1 263 ? -8.984 28.688 12.641 1 97.88 263 ALA B C 1
ATOM 4259 O O . ALA B 1 263 ? -7.797 28.359 12.664 1 97.88 263 ALA B O 1
ATOM 4260 N N . HIS B 1 264 ? -9.383 29.875 12.969 1 97.12 264 HIS B N 1
ATOM 4261 C CA . HIS B 1 264 ? -8.453 30.875 13.484 1 97.12 264 HIS B CA 1
ATOM 4262 C C . HIS B 1 264 ? -7.852 30.422 14.82 1 97.12 264 HIS B C 1
ATOM 4264 O O . HIS B 1 264 ? -6.652 30.594 15.039 1 97.12 264 HIS B O 1
ATOM 4270 N N . TRP B 1 265 ? -8.727 29.922 15.656 1 98 265 TRP B N 1
ATOM 4271 C CA . TRP B 1 265 ? -8.25 29.375 16.922 1 98 265 TRP B CA 1
ATOM 4272 C C . TRP B 1 265 ? -7.184 28.312 16.688 1 98 265 TRP B C 1
ATOM 4274 O O . TRP B 1 265 ? -6.121 28.344 17.312 1 98 265 TRP B O 1
ATOM 4284 N N . ALA B 1 266 ? -7.488 27.359 15.812 1 98.06 266 ALA B N 1
ATOM 4285 C CA . ALA B 1 266 ? -6.551 26.281 15.5 1 98.06 266 ALA B CA 1
ATOM 4286 C C . ALA B 1 266 ? -5.215 26.844 15.016 1 98.06 266 ALA B C 1
ATOM 4288 O O . ALA B 1 266 ? -4.156 26.438 15.508 1 98.06 266 ALA B O 1
ATOM 4289 N N . LEU B 1 267 ? -5.305 27.75 14.078 1 96.81 267 LEU B N 1
ATOM 4290 C CA . LEU B 1 267 ? -4.094 28.344 13.523 1 96.81 267 LEU B CA 1
ATOM 4291 C C . LEU B 1 267 ? -3.287 29.047 14.609 1 96.81 267 LEU B C 1
ATOM 4293 O O . LEU B 1 267 ? -2.08 28.828 14.727 1 96.81 267 LEU B O 1
ATOM 4297 N N . ASP B 1 268 ? -3.914 29.891 15.367 1 96.12 268 ASP B N 1
ATOM 4298 C CA . ASP B 1 268 ? -3.244 30.656 16.406 1 96.12 268 ASP B CA 1
ATOM 4299 C C . ASP B 1 268 ? -2.549 29.734 17.406 1 96.12 268 ASP B C 1
ATOM 4301 O O . ASP B 1 268 ? -1.409 29.984 17.812 1 96.12 268 ASP B O 1
ATOM 4305 N N . ASN B 1 269 ? -3.262 28.703 17.781 1 97.12 269 ASN B N 1
ATOM 4306 C CA . ASN B 1 269 ? -2.695 27.781 18.766 1 97.12 269 ASN B CA 1
ATOM 4307 C C . ASN B 1 269 ? -1.493 27.031 18.203 1 97.12 269 ASN B C 1
ATOM 4309 O O . ASN B 1 269 ? -0.476 26.875 18.891 1 97.12 269 ASN B O 1
ATOM 4313 N N . VAL B 1 270 ? -1.602 26.531 17.016 1 97 270 VAL B N 1
ATOM 4314 C CA . VAL B 1 270 ? -0.508 25.766 16.422 1 97 270 VAL B CA 1
ATOM 4315 C C . VAL B 1 270 ? 0.701 26.672 16.219 1 97 270 VAL B C 1
ATOM 4317 O O . VAL B 1 270 ? 1.833 26.297 16.516 1 97 270 VAL B O 1
ATOM 4320 N N . LEU B 1 271 ? 0.485 27.891 15.727 1 95.06 271 LEU B N 1
ATOM 4321 C CA . LEU B 1 271 ? 1.577 28.844 15.508 1 95.06 271 LEU B CA 1
ATOM 4322 C C . LEU B 1 271 ? 2.256 29.188 16.828 1 95.06 271 LEU B C 1
ATOM 4324 O O . LEU B 1 271 ? 3.484 29.281 16.891 1 95.06 271 LEU B O 1
ATOM 4328 N N . ALA B 1 272 ? 1.445 29.422 17.844 1 95.69 272 ALA B N 1
ATOM 4329 C CA . ALA B 1 272 ? 1.998 29.734 19.156 1 95.69 272 ALA B CA 1
ATOM 4330 C C . ALA B 1 272 ? 2.855 28.578 19.672 1 95.69 272 ALA B C 1
ATOM 4332 O O . ALA B 1 272 ? 3.924 28.797 20.25 1 95.69 272 ALA B O 1
ATOM 4333 N N . ASP B 1 273 ? 2.346 27.422 19.516 1 96.69 273 ASP B N 1
ATOM 4334 C CA . ASP B 1 273 ? 3.082 26.25 19.984 1 96.69 273 ASP B CA 1
ATOM 4335 C C . ASP B 1 273 ? 4.391 26.078 19.219 1 96.69 273 ASP B C 1
ATOM 4337 O O . ASP B 1 273 ? 5.426 25.75 19.797 1 96.69 273 ASP B O 1
ATOM 4341 N N . ILE B 1 274 ? 4.367 26.203 17.891 1 95.94 274 ILE B N 1
ATOM 4342 C CA . ILE B 1 274 ? 5.562 26.125 17.062 1 95.94 274 ILE B CA 1
ATOM 4343 C C . ILE B 1 274 ? 6.57 27.188 17.5 1 95.94 274 ILE B C 1
ATOM 4345 O O . ILE B 1 274 ? 7.762 26.891 17.641 1 95.94 274 ILE B O 1
ATOM 4349 N N . GLN B 1 275 ? 6.062 28.406 17.688 1 94.62 275 GLN B N 1
ATOM 4350 C CA . GLN B 1 275 ? 6.941 29.484 18.156 1 94.62 275 GLN B CA 1
ATOM 4351 C C . GLN B 1 275 ? 7.594 29.125 19.484 1 94.62 275 GLN B C 1
ATOM 4353 O O . GLN B 1 275 ? 8.781 29.375 19.688 1 94.62 275 GLN B O 1
ATOM 4358 N N . HIS B 1 276 ? 6.809 28.578 20.328 1 96.31 276 HIS B N 1
ATOM 4359 C CA . HIS B 1 276 ? 7.336 28.156 21.625 1 96.31 276 HIS B CA 1
ATOM 4360 C C . HIS B 1 276 ? 8.445 27.125 21.453 1 96.31 276 HIS B C 1
ATOM 4362 O O . HIS B 1 276 ? 9.484 27.203 22.109 1 96.31 276 HIS B O 1
ATOM 4368 N N . GLN B 1 277 ? 8.25 26.156 20.578 1 96.38 277 GLN B N 1
ATOM 4369 C CA . GLN B 1 277 ? 9.266 25.141 20.312 1 96.38 277 GLN B CA 1
ATOM 4370 C C . GLN B 1 277 ? 10.531 25.766 19.734 1 96.38 277 GLN B C 1
ATOM 4372 O O . GLN B 1 277 ? 11.648 25.406 20.125 1 96.38 277 GLN B O 1
ATOM 4377 N N . VAL B 1 278 ? 10.344 26.688 18.844 1 94.56 278 VAL B N 1
ATOM 4378 C CA . VAL B 1 278 ? 11.469 27.375 18.219 1 94.56 278 VAL B CA 1
ATOM 4379 C C . VAL B 1 278 ? 12.258 28.141 19.266 1 94.56 278 VAL B C 1
ATOM 4381 O O . VAL B 1 278 ? 13.492 28.094 19.297 1 94.56 278 VAL B O 1
ATOM 4384 N N . ASP B 1 279 ? 11.562 28.812 20.156 1 95.06 279 ASP B N 1
ATOM 4385 C CA . ASP B 1 279 ? 12.203 29.578 21.219 1 95.06 279 ASP B CA 1
ATOM 4386 C C . ASP B 1 279 ? 13.008 28.672 22.141 1 95.06 279 ASP B C 1
ATOM 4388 O O . ASP B 1 279 ? 14.117 29.016 22.547 1 95.06 279 ASP B O 1
ATOM 4392 N N . GLN B 1 280 ? 12.445 27.562 22.422 1 95 280 GLN B N 1
ATOM 4393 C CA . GLN B 1 280 ? 13.141 26.609 23.281 1 95 280 GLN B CA 1
ATOM 4394 C C . GLN B 1 280 ? 14.367 26.031 22.594 1 95 280 GLN B C 1
ATOM 4396 O O . GLN B 1 280 ? 15.375 25.734 23.25 1 95 280 GLN B O 1
ATOM 4401 N N . HIS B 1 281 ? 14.242 25.828 21.375 1 92.56 281 HIS B N 1
ATOM 4402 C CA . HIS B 1 281 ? 15.336 25.266 20.594 1 92.56 281 HIS B CA 1
ATOM 4403 C C . HIS B 1 281 ? 16.5 26.25 20.5 1 92.56 281 HIS B C 1
ATOM 4405 O O . HIS B 1 281 ? 17.672 25.844 20.625 1 92.56 281 HIS B O 1
ATOM 4411 N N . VAL B 1 282 ? 16.297 27.453 20.219 1 84.94 282 VAL B N 1
ATOM 4412 C CA . VAL B 1 282 ? 17.312 28.484 20.109 1 84.94 282 VAL B CA 1
ATOM 4413 C C . VAL B 1 282 ? 17.969 28.703 21.469 1 84.94 282 VAL B C 1
ATOM 4415 O O . VAL B 1 282 ? 19.188 28.922 21.547 1 84.94 282 VAL B O 1
ATOM 4418 N N . GLY B 1 283 ? 17.172 28.625 22.484 1 76 283 GLY B N 1
ATOM 4419 C CA . GLY B 1 283 ? 17.719 28.797 23.828 1 76 283 GLY B CA 1
ATOM 4420 C C . GLY B 1 283 ? 18.656 27.672 24.219 1 76 283 GLY B C 1
ATOM 4421 O O . GLY B 1 283 ? 19.547 27.859 25.062 1 76 283 GLY B O 1
ATOM 4422 N N . LYS B 1 284 ? 18.5 26.547 23.719 1 74.25 284 LYS B N 1
ATOM 4423 C CA . LYS B 1 284 ? 19.328 25.391 24.031 1 74.25 284 LYS B CA 1
ATOM 4424 C C . LYS B 1 284 ? 20.625 25.422 23.234 1 74.25 284 LYS B C 1
ATOM 4426 O O . LYS B 1 284 ? 21.609 24.781 23.609 1 74.25 284 LYS B O 1
ATOM 4431 N N . ASN B 1 285 ? 20.578 26.016 22.062 1 62.62 285 ASN B N 1
ATOM 4432 C CA . ASN B 1 285 ? 21.781 26.062 21.25 1 62.62 285 ASN B CA 1
ATOM 4433 C C . ASN B 1 285 ? 22.438 27.438 21.312 1 62.62 285 ASN B C 1
ATOM 4435 O O . ASN B 1 285 ? 21.766 28.469 21.25 1 62.62 285 ASN B O 1
#

Nearest PDB structures (foldseek):
  2y4r-assembly1_B  TM=9.110E-01  e=4.778E-29  Pseudomonas aeruginosa PAO1
  1et0-assembly1_A  TM=9.442E-01  e=8.609E-28  Escherichia coli
  1i2k-assembly1_A  TM=9.355E-01  e=1.227E-27  Escherichia coli
  6bb9-assembly1_B  TM=9.241E-01  e=9.688E-28  Salmonella enterica subsp. enterica serovar Typhimurium
  3lul-assembly1_A  TM=8.831E-01  e=3.956E-20  Legionella pneumophila subsp. pneumophila str. Philadelphia 1

Secondary structure (DSSP, 8-state):
--EEEETTEE-SEEETTBHHHHH--EEEEEEEEETTEETTHHHHHHHHHHHHHHHTPPPP-HHHHHHHHHHHPPTT--EEEEEEEE--B--SSSSPPSS---EEEEEEEE----TT---EEEEEEE-SS-BPP-TTTTB--BS--HHHHHHHTTT-S-TTEEEEEEBTTS-EEEESSSEEEEEETTEEEEE--SSSSB--HHHHHHHHHHHHTT--EEEE-B-HHHHHH-SEEEEE-SSS-EEEEEEEEETTEEEE----HHHHHHHHHHHHHHHHHHHHHHHH-/--EEEETTEE-SEEETTBHHHHH--EEEEEEEEETTEETTHHHHHHHHHHHHHHHTPPPP-HHHHHHHHHHHPPTT--EEEEEEEE--B--SSSSPPSS---EEEEEEEE----TT---EEEEEEE-SS-BPP-TTTTB--BS--HHHHHHHTTS---TTEEEEEEBTTS-EEEESSSEEEEEETTEEEEE--SSSSB--HHHHHHHHHHHHTT--EEEE-B-HHHHHH-SEEEEE-SSS-EEEEEEEEETTEEEE----HHHHHHHHHHHHHHHHHHHHHHHH-

Organism: NCBI:txid1198232

InterPro domains:
  IPR001544 Aminotransferase class IV [PF01063] (26-247)
  IPR017824 Aminodeoxychorismate lyase, class IV [TIGR03461] (5-249)
  IPR017824 Aminodeoxychorismate lyase, class IV [cd01559] (18-252)
  IPR018300 Aminotransferase, class IV, conserved site [PS00770] (174-203)
  IPR036038 Aminotransferase-like, PLP-dependent enzymes [SSF56752] (5-276)
  IPR043131 Branched-chain-amino-acid aminotransferase-like, N-terminal [G3DSA:3.30.470.10] (2-111)
  IPR043132 Branched-chain-amino-acid aminotransferase-like, C-terminal [G3DSA:3.20.10.10] (121-259)
  IPR050571 Class-IV Pyridoxal-Phosphate-Dependent Aminotransferase [PTHR42743] (14-254)

Radius of gyration: 25.21 Å; Cα contacts (8 Å, |Δi|>4): 1308; chains: 2; bounding box: 50×70×60 Å